Protein AF-A0A7S3N988-F1 (afdb_monomer)

Structure (mmCIF, N/CA/C/O backbone):
data_AF-A0A7S3N988-F1
#
_entry.id   AF-A0A7S3N988-F1
#
loop_
_atom_site.group_PDB
_atom_site.id
_atom_site.type_symbol
_atom_site.label_atom_id
_atom_site.label_alt_id
_atom_site.label_comp_id
_atom_site.label_asym_id
_atom_site.label_entity_id
_atom_site.label_seq_id
_atom_site.pdbx_PDB_ins_code
_atom_site.Cartn_x
_atom_site.Cartn_y
_atom_site.Cartn_z
_atom_site.occupancy
_atom_site.B_iso_or_equiv
_atom_site.auth_seq_id
_atom_site.auth_comp_id
_atom_site.auth_asym_id
_atom_site.auth_atom_id
_atom_site.pdbx_PDB_model_num
ATOM 1 N N . MET A 1 1 ? -9.625 -16.287 45.562 1.00 43.69 1 MET A N 1
ATOM 2 C CA . MET A 1 1 ? -10.275 -16.594 44.270 1.00 43.69 1 MET A CA 1
ATOM 3 C C . MET A 1 1 ? -9.247 -16.328 43.180 1.00 43.69 1 MET A C 1
ATOM 5 O O . MET A 1 1 ? -8.884 -15.179 43.005 1.00 43.69 1 MET A O 1
ATOM 9 N N . THR A 1 2 ? -8.688 -17.358 42.542 1.00 50.22 2 THR A N 1
ATOM 10 C CA . THR A 1 2 ? -7.516 -17.245 41.638 1.00 50.22 2 THR A CA 1
ATOM 11 C C . THR A 1 2 ? -7.803 -17.848 40.260 1.00 50.22 2 THR A C 1
ATOM 13 O O . THR A 1 2 ? -6.991 -18.589 39.713 1.00 50.22 2 THR A O 1
ATOM 16 N N . GLY A 1 3 ? -9.000 -17.597 39.727 1.00 54.28 3 GLY A N 1
ATOM 17 C CA . GLY A 1 3 ? -9.365 -17.987 38.365 1.00 54.28 3 GLY A CA 1
ATOM 18 C C . GLY A 1 3 ? -9.094 -16.852 37.373 1.00 54.28 3 GLY A C 1
ATOM 19 O O . GLY A 1 3 ? -9.107 -15.691 37.788 1.00 54.28 3 GLY A O 1
ATOM 20 N N . PRO A 1 4 ? -8.866 -17.160 36.084 1.00 61.31 4 PRO A N 1
ATOM 21 C CA . PRO A 1 4 ? -8.754 -16.146 35.045 1.00 61.31 4 PRO A CA 1
ATOM 22 C C . PRO A 1 4 ? -10.024 -15.297 35.003 1.00 61.31 4 PRO A C 1
ATOM 24 O O . PRO A 1 4 ? -11.138 -15.818 34.932 1.00 61.31 4 PRO A O 1
ATOM 27 N N . GLN A 1 5 ? -9.856 -13.983 35.085 1.00 69.88 5 GLN A N 1
ATOM 28 C CA . GLN A 1 5 ? -10.953 -13.035 34.982 1.00 69.88 5 GLN A CA 1
ATOM 29 C C . GLN A 1 5 ? -11.122 -12.627 33.518 1.00 69.88 5 GLN A C 1
ATOM 31 O O . GLN A 1 5 ? -10.156 -12.307 32.820 1.00 69.88 5 GLN A O 1
ATOM 36 N N . ASN A 1 6 ? -12.372 -12.625 33.067 1.00 77.94 6 ASN A N 1
ATOM 37 C CA . ASN A 1 6 ? -12.777 -12.135 31.759 1.00 77.94 6 ASN A CA 1
ATOM 38 C C . ASN A 1 6 ? -13.686 -10.929 31.976 1.00 77.94 6 ASN A C 1
ATOM 40 O O . ASN A 1 6 ? -14.640 -11.002 32.749 1.00 77.94 6 ASN A O 1
ATOM 44 N N . PHE A 1 7 ? -13.398 -9.832 31.287 1.00 75.12 7 PHE A N 1
ATOM 45 C CA . PHE A 1 7 ? -14.230 -8.638 31.296 1.00 75.12 7 PHE A CA 1
ATOM 46 C C . PHE A 1 7 ? -14.961 -8.545 29.961 1.00 75.12 7 PHE A C 1
ATOM 48 O O . PHE A 1 7 ? -14.352 -8.664 28.898 1.00 75.12 7 PHE A O 1
ATOM 55 N N . THR A 1 8 ? -16.282 -8.395 29.997 1.00 80.94 8 THR A N 1
ATOM 56 C CA . THR A 1 8 ? -17.108 -8.330 28.787 1.00 80.94 8 THR A CA 1
ATOM 57 C C . THR A 1 8 ? -18.135 -7.215 28.908 1.00 80.94 8 THR A C 1
ATOM 59 O O . THR A 1 8 ? -18.920 -7.205 29.852 1.00 80.94 8 THR A O 1
ATOM 62 N N . ILE A 1 9 ? -18.155 -6.312 27.926 1.00 77.50 9 ILE A N 1
ATOM 63 C CA . ILE A 1 9 ? -19.245 -5.358 27.698 1.00 77.50 9 ILE A CA 1
ATOM 64 C C . ILE A 1 9 ? -19.934 -5.766 26.404 1.00 77.50 9 ILE A C 1
ATOM 66 O O . ILE A 1 9 ? -19.286 -5.853 25.356 1.00 77.50 9 ILE A O 1
ATOM 70 N N . GLN A 1 10 ? -21.239 -6.017 26.473 1.00 86.00 10 GLN A N 1
ATOM 71 C CA . GLN A 1 10 ? -21.990 -6.439 25.303 1.00 86.00 10 GLN A CA 1
ATOM 72 C C . GLN A 1 10 ? -23.396 -5.862 25.228 1.00 86.00 10 GLN A C 1
ATOM 74 O O . GLN A 1 10 ? -24.049 -5.699 26.256 1.00 86.00 10 GLN A O 1
ATOM 79 N N . ASN A 1 11 ? -23.869 -5.650 23.996 1.00 83.81 11 ASN A N 1
ATOM 80 C CA . ASN A 1 11 ? -25.213 -5.150 23.687 1.00 83.81 11 ASN A CA 1
ATOM 81 C C . ASN A 1 11 ? -25.536 -3.811 24.380 1.00 83.81 11 ASN A C 1
ATOM 83 O O . ASN A 1 11 ? -26.685 -3.554 24.741 1.00 83.81 11 ASN A O 1
ATOM 87 N N . SER A 1 12 ? -24.523 -2.969 24.589 1.00 74.31 12 SER A N 1
ATOM 88 C CA . SER A 1 12 ? -24.672 -1.683 25.267 1.00 74.31 12 SER A CA 1
ATOM 89 C C . SER A 1 12 ? -24.818 -0.540 24.270 1.00 74.31 12 SER A C 1
ATOM 91 O O . SER A 1 12 ? -24.170 -0.518 23.224 1.00 74.31 12 SER A O 1
ATOM 93 N N . TYR A 1 13 ? -25.614 0.459 24.643 1.00 74.75 13 TYR A N 1
ATOM 94 C CA . TYR A 1 13 ? -25.590 1.775 24.014 1.00 74.75 13 TYR A CA 1
ATOM 95 C C . TYR A 1 13 ? -24.714 2.704 24.854 1.00 74.75 13 TYR A C 1
ATOM 97 O O . TYR A 1 13 ? -25.007 2.953 26.024 1.00 74.75 13 TYR A O 1
ATOM 105 N N . ILE A 1 14 ? -23.617 3.182 24.277 1.00 69.06 14 ILE A N 1
ATOM 106 C CA . ILE A 1 14 ? -22.603 3.981 24.963 1.00 69.06 14 ILE A CA 1
ATOM 107 C C . ILE A 1 14 ? -22.635 5.389 24.367 1.00 69.06 14 ILE A C 1
ATOM 109 O O . ILE A 1 14 ? -22.263 5.600 23.214 1.00 69.06 14 ILE A O 1
ATOM 113 N N . GLY A 1 15 ? -23.128 6.341 25.161 1.00 60.88 15 GLY A N 1
ATOM 114 C CA . GLY A 1 15 ? -23.111 7.767 24.835 1.00 60.88 15 GLY A CA 1
ATOM 115 C C . GLY A 1 15 ? -21.797 8.445 25.238 1.00 60.88 15 GLY A C 1
ATOM 116 O O . GLY A 1 15 ? -20.982 7.874 25.956 1.00 60.88 15 GLY A O 1
ATOM 117 N N . SER A 1 16 ? -21.619 9.698 24.826 1.00 52.97 16 SER A N 1
ATOM 118 C CA . SER A 1 16 ? -20.405 10.514 25.011 1.00 52.97 16 SER A CA 1
ATOM 119 C C . SER A 1 16 ? -20.068 10.955 26.454 1.00 52.97 16 SER A C 1
ATOM 121 O O . SER A 1 16 ? -19.141 11.736 26.644 1.00 52.97 16 SER A O 1
ATOM 123 N N . TYR A 1 17 ? -20.755 10.430 27.476 1.00 51.03 17 TYR A N 1
ATOM 124 C CA . TYR A 1 17 ? -20.374 10.563 28.890 1.00 51.03 17 TYR A CA 1
ATOM 125 C C . TYR A 1 17 ? -19.891 9.195 29.391 1.00 51.03 17 TYR A C 1
ATOM 127 O O . TYR A 1 17 ? -20.691 8.269 29.524 1.00 51.03 17 TYR A O 1
ATOM 135 N N . GLY A 1 18 ? -18.581 9.045 29.597 1.00 39.06 18 GLY A N 1
ATOM 136 C CA . GLY A 1 18 ? -17.944 7.764 29.905 1.00 39.06 18 GLY A CA 1
ATOM 137 C C . GLY A 1 18 ? -18.475 7.083 31.173 1.00 39.06 18 GLY A C 1
ATOM 138 O O . GLY A 1 18 ? -18.894 7.721 32.138 1.00 39.06 18 GLY A O 1
ATOM 139 N N . PHE A 1 19 ? -18.432 5.751 31.182 1.00 34.38 19 PHE A N 1
ATOM 140 C CA . PHE A 1 19 ? -18.627 4.952 32.392 1.00 34.38 19 PHE A CA 1
ATOM 141 C C . PHE A 1 19 ? -17.291 4.856 33.155 1.00 34.38 19 PHE A C 1
ATOM 143 O O . PHE A 1 19 ? -16.258 4.594 32.554 1.00 34.38 19 PHE A O 1
ATOM 150 N N . MET A 1 20 ? -17.275 5.007 34.479 1.00 33.81 20 MET A N 1
ATOM 151 C CA . MET A 1 20 ? -16.187 4.484 35.321 1.00 33.81 20 MET A CA 1
ATOM 152 C C . MET A 1 20 ? -16.739 3.301 36.113 1.00 33.81 20 MET A C 1
ATOM 154 O O . MET A 1 20 ? -17.772 3.431 36.765 1.00 33.81 20 MET A O 1
ATOM 158 N N . PHE A 1 21 ? -16.066 2.150 36.061 1.00 40.03 21 PHE A N 1
ATOM 159 C CA . PHE A 1 21 ? -16.385 1.014 36.925 1.00 40.03 21 PHE A CA 1
ATOM 160 C C . PHE A 1 21 ? -15.390 0.974 38.088 1.00 40.03 21 PHE A C 1
ATOM 162 O O . PHE A 1 21 ? -14.296 0.435 37.949 1.00 40.03 21 PHE A O 1
ATOM 169 N N . ASP A 1 22 ? -15.793 1.514 39.238 1.00 29.95 22 ASP A N 1
ATOM 170 C CA . ASP A 1 22 ? -15.331 1.024 40.539 1.00 29.95 22 ASP A CA 1
ATOM 171 C C . ASP A 1 22 ? -16.457 0.148 41.104 1.00 29.95 22 ASP A C 1
ATOM 173 O O . ASP A 1 22 ? -17.625 0.540 41.092 1.00 29.95 22 ASP A O 1
ATOM 177 N N . ALA A 1 23 ? -16.139 -1.062 41.564 1.00 29.77 23 ALA A N 1
ATOM 178 C CA . ALA A 1 23 ? -17.098 -2.118 41.900 1.00 29.77 23 ALA A CA 1
ATOM 179 C C . ALA A 1 23 ? -18.010 -1.802 43.108 1.00 29.77 23 ALA A C 1
ATOM 181 O O . ALA A 1 23 ? -18.659 -2.704 43.641 1.00 29.77 23 ALA A O 1
ATOM 182 N N . LYS A 1 24 ? -18.067 -0.547 43.575 1.00 28.12 24 LYS A N 1
ATOM 183 C CA . LYS A 1 24 ? -18.843 -0.152 44.755 1.00 28.12 24 LYS A CA 1
ATOM 184 C C . LYS A 1 24 ? -19.728 1.084 44.623 1.00 28.12 24 LYS A C 1
ATOM 186 O O . LYS A 1 24 ? -20.612 1.202 45.466 1.00 28.12 24 LYS A O 1
ATOM 191 N N . GLN A 1 25 ? -19.595 1.963 43.626 1.00 28.31 25 GLN A N 1
ATOM 192 C CA . GLN A 1 25 ? -20.494 3.125 43.511 1.00 28.31 25 GLN A CA 1
ATOM 193 C C . GLN A 1 25 ? -20.717 3.575 42.062 1.00 28.31 25 GLN A C 1
ATOM 195 O O . GLN A 1 25 ? -19.778 3.780 41.302 1.00 28.31 25 GLN A O 1
ATOM 200 N N . LEU A 1 26 ? -21.994 3.759 41.708 1.00 30.20 26 LEU A N 1
ATOM 201 C CA . LEU A 1 26 ? -22.448 4.400 40.475 1.00 30.20 26 LEU A CA 1
ATOM 202 C C . LEU A 1 26 ? -22.312 5.921 40.628 1.00 30.20 26 LEU A C 1
ATOM 204 O O . LEU A 1 26 ? -23.201 6.567 41.182 1.00 30.20 26 LEU A O 1
ATOM 208 N N . THR A 1 27 ? -21.225 6.503 40.129 1.00 26.69 27 THR A N 1
ATOM 209 C CA . THR A 1 27 ? -21.106 7.956 39.955 1.00 26.69 27 THR A CA 1
ATOM 210 C C . THR A 1 27 ? -20.713 8.313 38.526 1.00 26.69 27 THR A C 1
ATOM 212 O O . THR A 1 27 ? -19.941 7.631 37.856 1.00 26.69 27 THR A O 1
ATOM 215 N N . ARG A 1 28 ? -21.332 9.399 38.058 1.00 32.78 28 ARG A N 1
ATOM 216 C CA . ARG A 1 28 ? -21.133 10.069 36.770 1.00 32.78 28 ARG A CA 1
ATOM 217 C C . ARG A 1 28 ? -19.647 10.414 36.599 1.00 32.78 28 ARG A C 1
ATOM 219 O O . ARG A 1 28 ? -19.076 11.021 37.501 1.00 32.78 28 ARG A O 1
ATOM 226 N N . ALA A 1 29 ? -19.041 10.045 35.473 1.00 32.56 29 ALA A N 1
ATOM 227 C CA . ALA A 1 29 ? -17.647 10.357 35.181 1.00 32.56 29 ALA A CA 1
ATOM 228 C C . ALA A 1 29 ? -17.535 11.221 33.920 1.00 32.56 29 ALA A C 1
ATOM 230 O O . ALA A 1 29 ? -17.961 10.813 32.844 1.00 32.56 29 ALA A O 1
ATOM 231 N N . ASP A 1 30 ? -16.881 12.375 34.038 1.00 34.72 30 ASP A N 1
ATOM 232 C CA . ASP A 1 30 ? -16.428 13.202 32.907 1.00 34.72 30 ASP A CA 1
ATOM 233 C C . ASP A 1 30 ? -15.142 12.635 32.260 1.00 34.72 30 ASP A C 1
ATOM 235 O O . ASP A 1 30 ? -14.344 13.359 31.664 1.00 34.72 30 ASP A O 1
ATOM 239 N N . SER A 1 31 ? -14.911 11.325 32.402 1.00 38.41 31 SER A N 1
ATOM 240 C CA . SER A 1 31 ? -13.627 10.678 32.139 1.00 38.41 31 SER A CA 1
ATOM 241 C C . SER A 1 31 ? -13.770 9.490 31.186 1.00 38.41 31 SER A C 1
ATOM 243 O O . SER A 1 31 ? -14.803 8.817 31.185 1.00 38.41 31 SER A O 1
ATOM 245 N N . PRO A 1 32 ? -12.726 9.191 30.389 1.00 44.31 32 PRO A N 1
ATOM 246 C CA . PRO A 1 32 ? -12.663 7.976 29.585 1.00 44.31 32 PRO A CA 1
ATOM 247 C C . PRO A 1 32 ? -12.938 6.716 30.416 1.00 44.31 32 PRO A C 1
ATOM 249 O O . PRO A 1 32 ? -12.645 6.679 31.612 1.00 44.31 32 PRO A O 1
ATOM 252 N N . LEU A 1 33 ? -13.452 5.675 29.752 1.00 46.44 33 LEU A N 1
ATOM 253 C CA . LEU A 1 33 ? -13.753 4.356 30.320 1.00 46.44 33 LEU A CA 1
ATOM 254 C C . LEU A 1 33 ? -12.459 3.659 30.786 1.00 46.44 33 LEU A C 1
ATOM 256 O O . LEU A 1 33 ? -11.912 2.795 30.108 1.00 46.44 33 LEU A O 1
ATOM 260 N N . ASN A 1 34 ? -11.930 4.075 31.939 1.00 47.19 34 ASN A N 1
ATOM 261 C CA . ASN A 1 34 ? -10.646 3.617 32.449 1.00 47.19 34 ASN A CA 1
ATOM 262 C C . ASN A 1 34 ? -10.781 2.182 32.971 1.00 47.19 34 ASN A C 1
ATOM 264 O O . ASN A 1 34 ? -11.190 1.940 34.106 1.00 47.19 34 ASN A O 1
ATOM 268 N N . CYS A 1 35 ? -10.468 1.214 32.115 1.00 51.09 35 CYS A N 1
ATOM 269 C CA . CYS A 1 35 ? -10.441 -0.196 32.471 1.00 51.09 35 CYS A CA 1
ATOM 270 C C . CYS A 1 35 ? -9.158 -0.484 33.266 1.00 51.09 35 CYS A C 1
ATOM 272 O O . CYS A 1 35 ? -8.208 -1.033 32.720 1.00 51.09 35 CYS A O 1
ATOM 274 N N . GLN A 1 36 ? -9.101 -0.100 34.544 1.00 52.31 36 GLN A N 1
ATOM 275 C CA . GLN A 1 36 ? -8.023 -0.513 35.450 1.00 52.31 36 GLN A CA 1
ATOM 276 C C . GLN A 1 36 ? -8.479 -1.719 36.273 1.00 52.31 36 GLN A C 1
ATOM 278 O O . GLN A 1 36 ? -9.038 -1.542 37.354 1.00 52.31 36 GLN A O 1
ATOM 283 N N . PRO A 1 37 ? -8.280 -2.962 35.800 1.00 51.31 37 PRO A N 1
ATOM 284 C CA . PRO A 1 37 ? -8.487 -4.118 36.656 1.00 51.31 37 PRO A CA 1
ATOM 285 C C . PRO A 1 37 ? -7.490 -4.052 37.817 1.00 51.31 37 PRO A C 1
ATOM 287 O O . PRO A 1 37 ? -6.279 -4.157 37.618 1.00 51.31 37 PRO A O 1
ATOM 290 N N . THR A 1 38 ? -8.011 -3.903 39.033 1.00 53.19 38 THR A N 1
ATOM 291 C CA . THR A 1 38 ? -7.236 -3.887 40.281 1.00 53.19 38 THR A CA 1
ATOM 292 C C . THR A 1 38 ? -6.610 -5.247 40.611 1.00 53.19 38 THR A C 1
ATOM 294 O O . THR A 1 38 ? -5.678 -5.302 41.407 1.00 53.19 38 THR A O 1
ATOM 297 N N . ASP A 1 39 ? -7.046 -6.328 39.949 1.00 52.66 39 ASP A N 1
ATOM 298 C CA . ASP A 1 39 ? -6.551 -7.690 40.163 1.00 52.66 39 ASP A CA 1
ATOM 299 C C . ASP A 1 39 ? -5.727 -8.236 38.985 1.00 52.66 39 ASP A C 1
ATOM 301 O O . ASP A 1 39 ? -6.062 -8.079 37.802 1.00 52.66 39 ASP A O 1
ATOM 305 N N . GLY A 1 40 ? -4.649 -8.953 39.317 1.00 55.88 40 GLY A N 1
ATOM 306 C CA . GLY A 1 40 ? -3.697 -9.578 38.385 1.00 55.88 40 GLY A CA 1
ATOM 307 C C . GLY A 1 40 ? -4.247 -10.736 37.537 1.00 55.88 40 GLY A C 1
ATOM 308 O O . GLY A 1 40 ? -3.489 -11.349 36.795 1.00 55.88 40 GLY A O 1
ATOM 309 N N . ALA A 1 41 ? -5.544 -11.045 37.629 1.00 62.88 41 ALA A N 1
ATOM 310 C CA . ALA A 1 41 ? -6.161 -12.216 37.004 1.00 62.88 41 ALA A CA 1
ATOM 311 C C . ALA A 1 41 ? -6.838 -11.949 35.644 1.00 62.88 41 ALA A C 1
ATOM 313 O O . ALA A 1 41 ? -7.242 -12.904 34.982 1.00 62.88 41 ALA A O 1
ATOM 314 N N . LEU A 1 42 ? -6.994 -10.688 35.219 1.00 67.62 42 LEU A N 1
ATOM 315 C CA . LEU A 1 42 ? -7.674 -10.362 33.957 1.00 67.62 42 LEU A CA 1
ATOM 316 C C . LEU A 1 42 ? -6.858 -10.825 32.739 1.00 67.62 42 LEU A C 1
ATOM 318 O O . LEU A 1 42 ? -5.760 -10.315 32.514 1.00 67.62 42 LEU A O 1
ATOM 322 N N . GLN A 1 43 ? -7.414 -11.759 31.961 1.00 77.25 43 GLN A N 1
ATOM 323 C CA . GLN A 1 43 ? -6.799 -12.323 30.750 1.00 77.25 43 GLN A CA 1
ATOM 324 C C . GLN A 1 43 ? -7.447 -11.814 29.462 1.00 77.25 43 GLN A C 1
ATOM 326 O O . GLN A 1 43 ? -6.766 -11.652 28.451 1.00 77.25 43 GLN A O 1
ATOM 331 N N . THR A 1 44 ? -8.754 -11.550 29.495 1.00 81.12 44 THR A N 1
ATOM 332 C CA . THR A 1 44 ? -9.522 -11.215 28.294 1.00 81.12 44 THR A CA 1
ATOM 333 C C . THR A 1 44 ? -10.416 -10.010 28.515 1.00 81.12 44 THR A C 1
ATOM 335 O O . THR A 1 44 ? -11.115 -9.920 29.526 1.00 81.12 44 THR A O 1
ATOM 338 N N . ILE A 1 45 ? -10.452 -9.132 27.515 1.00 81.31 45 ILE A N 1
ATOM 339 C CA . ILE A 1 45 ? -11.416 -8.041 27.399 1.00 81.31 45 ILE A CA 1
ATOM 340 C C . ILE A 1 45 ? -12.187 -8.203 26.107 1.00 81.31 45 ILE A C 1
ATOM 342 O O . ILE A 1 45 ? -11.591 -8.317 25.042 1.00 81.31 45 ILE A O 1
ATOM 346 N N . THR A 1 46 ? -13.510 -8.205 26.203 1.00 84.69 46 THR A N 1
ATOM 347 C CA . THR A 1 46 ? -14.400 -8.314 25.048 1.00 84.69 46 THR A CA 1
ATOM 348 C C . THR A 1 46 ? -15.398 -7.168 25.035 1.00 84.69 46 THR A C 1
ATOM 350 O O . THR A 1 46 ? -16.139 -6.964 25.991 1.00 84.69 46 THR A O 1
ATOM 353 N N . LEU A 1 47 ? -15.435 -6.438 23.928 1.00 83.25 47 LEU A N 1
ATOM 354 C CA . LEU A 1 47 ? -16.399 -5.386 23.636 1.00 83.25 47 LEU A CA 1
ATOM 355 C C . LEU A 1 47 ? -17.178 -5.832 22.404 1.00 83.25 47 LEU A C 1
ATOM 357 O O . LEU A 1 47 ? -16.626 -5.855 21.302 1.00 83.25 47 LEU A O 1
ATOM 361 N N . LYS A 1 48 ? -18.426 -6.257 22.599 1.00 87.62 48 LYS A N 1
ATOM 362 C CA . LYS A 1 48 ? -19.198 -6.937 21.559 1.00 87.62 48 LYS A CA 1
ATOM 363 C C . LYS A 1 48 ? -20.584 -6.338 21.338 1.00 87.62 48 LYS A C 1
ATOM 365 O O . LYS A 1 48 ? -21.317 -6.145 22.297 1.00 87.62 48 LYS A O 1
ATOM 370 N N . ASN A 1 49 ? -21.009 -6.157 20.089 1.00 88.50 49 ASN A N 1
ATOM 371 C CA . ASN A 1 49 ? -22.374 -5.716 19.755 1.00 88.50 49 ASN A CA 1
ATOM 372 C C . ASN A 1 49 ? -22.777 -4.374 20.402 1.00 88.50 49 ASN A C 1
ATOM 374 O O . ASN A 1 49 ? -23.949 -4.172 20.720 1.00 88.50 49 ASN A O 1
ATOM 378 N N . ASN A 1 50 ? -21.831 -3.476 20.671 1.00 80.31 50 ASN A N 1
ATOM 379 C CA . ASN A 1 50 ? -22.153 -2.184 21.269 1.00 80.31 50 ASN A CA 1
ATOM 380 C C . ASN A 1 50 ? -22.420 -1.134 20.186 1.00 80.31 50 ASN A C 1
ATOM 382 O O . ASN A 1 50 ? -21.868 -1.195 19.083 1.00 80.31 50 ASN A O 1
ATOM 386 N N . VAL A 1 51 ? -23.245 -0.146 20.523 1.00 80.31 51 VAL A N 1
ATOM 387 C CA . VAL A 1 51 ? -23.455 1.058 19.716 1.00 80.31 51 VAL A CA 1
ATOM 388 C C . VAL A 1 51 ? -22.845 2.235 20.458 1.00 80.31 51 VAL A C 1
ATOM 390 O O . VAL A 1 51 ? -23.282 2.570 21.556 1.00 80.31 51 VAL A O 1
ATOM 393 N N . TYR A 1 52 ? -21.846 2.864 19.854 1.00 75.12 52 TYR A N 1
ATOM 394 C CA . TYR A 1 52 ? -21.205 4.063 20.374 1.00 75.12 52 TYR A CA 1
ATOM 395 C C . TYR A 1 52 ? -21.773 5.264 19.629 1.00 75.12 52 TYR A C 1
ATOM 397 O O . TYR A 1 52 ? -21.534 5.406 18.430 1.00 75.12 52 TYR A O 1
ATOM 405 N N . ASN A 1 53 ? -22.535 6.107 20.324 1.00 72.75 53 ASN A N 1
ATOM 406 C CA . ASN A 1 53 ? -23.053 7.350 19.764 1.00 72.75 53 ASN A CA 1
ATOM 407 C C . ASN A 1 53 ? -22.398 8.545 20.462 1.00 72.75 53 ASN A C 1
ATOM 409 O O . ASN A 1 53 ? -22.686 8.844 21.623 1.00 72.75 53 ASN A O 1
ATOM 413 N N . MET A 1 54 ? -21.511 9.223 19.740 1.00 66.12 54 MET A N 1
ATOM 414 C CA . MET A 1 54 ? -20.802 10.400 20.231 1.00 66.12 54 MET A CA 1
ATOM 415 C C . MET A 1 54 ? -21.515 11.650 19.713 1.00 66.12 54 MET A C 1
ATOM 417 O O . MET A 1 54 ? -21.175 12.198 18.664 1.00 66.12 54 MET A O 1
ATOM 421 N N . SER A 1 55 ? -22.554 12.069 20.434 1.00 55.62 55 SER A N 1
ATOM 422 C CA . SER A 1 55 ? -23.400 13.211 20.080 1.00 55.62 55 SER A CA 1
ATOM 423 C C . SER A 1 55 ? -23.554 14.144 21.281 1.00 55.62 55 SER A C 1
ATOM 425 O O . SER A 1 55 ? -24.482 13.970 22.070 1.00 55.62 55 SER A O 1
ATOM 427 N N . LEU A 1 56 ? -22.662 15.120 21.462 1.00 53.22 56 LEU A N 1
ATOM 428 C CA . LEU A 1 56 ? -22.860 16.159 22.478 1.00 53.22 56 LEU A CA 1
ATOM 429 C C . LEU A 1 56 ? -22.280 17.507 22.069 1.00 53.22 56 LEU A C 1
ATOM 431 O O . LEU A 1 56 ? -21.079 17.600 21.832 1.00 53.22 56 LEU A O 1
ATOM 435 N N . ASP A 1 57 ? -23.137 18.530 22.156 1.00 46.66 57 ASP A N 1
ATOM 436 C CA . ASP A 1 57 ? -22.842 19.967 22.121 1.00 46.66 57 ASP A CA 1
ATOM 437 C C . ASP A 1 57 ? -21.924 20.384 23.282 1.00 46.66 57 ASP A C 1
ATOM 439 O O . ASP A 1 57 ? -22.331 21.078 24.216 1.00 46.66 57 ASP A O 1
ATOM 443 N N . TYR A 1 58 ? -20.672 19.934 23.271 1.00 44.81 58 TYR A N 1
ATOM 444 C CA . TYR A 1 58 ? -19.672 20.401 24.218 1.00 44.81 58 TYR A CA 1
ATOM 445 C C . TYR A 1 58 ? -18.743 21.394 23.526 1.00 44.81 58 TYR A C 1
ATOM 447 O O . TYR A 1 58 ? -17.908 21.031 22.702 1.00 44.81 58 TYR A O 1
ATOM 455 N N . THR A 1 59 ? -18.876 22.671 23.881 1.00 48.00 59 THR A N 1
ATOM 456 C CA . THR A 1 59 ? -18.029 23.780 23.408 1.00 48.00 59 THR A CA 1
ATOM 457 C C . THR A 1 59 ? -16.683 23.858 24.146 1.00 48.00 59 THR A C 1
ATOM 459 O O . THR A 1 59 ? -16.053 24.914 24.173 1.00 48.00 59 THR A O 1
ATOM 462 N N . GLY A 1 60 ? -16.273 22.778 24.818 1.00 50.72 60 GLY A N 1
ATOM 463 C CA . GLY A 1 60 ? -15.057 22.708 25.627 1.00 50.72 60 GLY A CA 1
ATOM 464 C C . GLY A 1 60 ? -13.893 21.997 24.935 1.00 50.72 60 GLY A C 1
ATOM 465 O O . GLY A 1 60 ? -13.907 21.744 23.733 1.00 50.72 60 GLY A O 1
ATOM 466 N N . THR A 1 61 ? -12.854 21.701 25.718 1.00 47.94 61 THR A N 1
ATOM 467 C CA . THR A 1 61 ? -11.631 21.019 25.272 1.00 47.94 61 THR A CA 1
ATOM 468 C C . THR A 1 61 ? -11.915 19.678 24.581 1.00 47.94 61 THR A C 1
ATOM 470 O O . THR A 1 61 ? -12.867 18.997 24.950 1.00 47.94 61 THR A O 1
ATOM 473 N N . PRO A 1 62 ? -11.066 19.261 23.628 1.00 49.09 62 PRO A N 1
ATOM 474 C CA . PRO A 1 62 ? -11.139 17.955 22.974 1.00 49.09 62 PRO A CA 1
ATOM 475 C C . PRO A 1 62 ? -11.328 16.786 23.948 1.00 49.09 62 PRO A C 1
ATOM 477 O O . PRO A 1 62 ? -10.565 16.654 24.905 1.00 49.09 62 PRO A O 1
ATOM 480 N N . HIS A 1 63 ? -12.284 15.897 23.671 1.00 51.50 63 HIS A N 1
ATOM 481 C CA . HIS A 1 63 ? -12.482 14.663 24.437 1.00 51.50 63 HIS A CA 1
ATOM 482 C C . HIS A 1 63 ? -12.155 13.422 23.589 1.00 51.50 63 HIS A C 1
ATOM 484 O O . HIS A 1 63 ? -12.322 13.405 22.367 1.00 51.50 63 HIS A O 1
ATOM 490 N N . HIS A 1 64 ? -11.680 12.364 24.250 1.00 50.38 64 HIS A N 1
ATOM 491 C CA . HIS A 1 64 ? -11.510 11.031 23.667 1.00 50.38 64 HIS A CA 1
ATOM 492 C C . HIS A 1 64 ? -12.791 10.212 23.914 1.00 50.38 64 HIS A C 1
ATOM 494 O O . HIS A 1 64 ? -13.253 10.147 25.051 1.00 50.38 64 HIS A O 1
ATOM 500 N N . GLY A 1 65 ? -13.361 9.594 22.873 1.00 46.16 65 GLY A N 1
ATOM 501 C CA . GLY A 1 65 ? -14.665 8.912 22.935 1.00 46.16 65 GLY A CA 1
ATOM 502 C C . GLY A 1 65 ? -14.635 7.565 23.665 1.00 46.16 65 GLY A C 1
ATOM 503 O O . GLY A 1 65 ? -15.562 7.232 24.400 1.00 46.16 65 GLY A O 1
ATOM 504 N N . PHE A 1 66 ? -13.546 6.804 23.526 1.00 51.72 66 PHE A N 1
ATOM 505 C CA . PHE A 1 66 ? -13.311 5.570 24.276 1.00 51.72 66 PHE A CA 1
ATOM 506 C C . PHE A 1 66 ? -11.801 5.318 24.407 1.00 51.72 66 PHE A C 1
ATOM 508 O O . PHE A 1 66 ? -11.099 5.135 23.410 1.00 51.72 66 PHE A O 1
ATOM 515 N N . ILE A 1 67 ? -11.288 5.316 25.643 1.00 50.19 67 ILE A N 1
ATOM 516 C CA . ILE A 1 67 ? -9.891 4.973 25.936 1.00 50.19 67 ILE A CA 1
ATOM 517 C C . ILE A 1 67 ? -9.872 3.693 26.758 1.00 50.19 67 ILE A C 1
ATOM 519 O O . ILE A 1 67 ? -10.217 3.708 27.934 1.00 50.19 67 ILE A O 1
ATOM 523 N N . CYS A 1 68 ? -9.382 2.615 26.161 1.00 51.88 68 CYS A N 1
ATOM 524 C CA . CYS A 1 68 ? -8.860 1.482 26.907 1.00 51.88 68 CYS A CA 1
ATOM 525 C C . CYS A 1 68 ? -7.334 1.645 26.951 1.00 51.88 68 CYS A C 1
ATOM 527 O O . CYS A 1 68 ? -6.608 1.083 26.133 1.00 51.88 68 CYS A O 1
ATOM 529 N N . SER A 1 69 ? -6.848 2.465 27.883 1.00 49.00 69 SER A N 1
ATOM 530 C CA . SER A 1 69 ? -5.416 2.581 28.170 1.00 49.00 69 SER A CA 1
ATOM 531 C C . SER A 1 69 ? -5.101 1.649 29.327 1.00 49.00 69 SER A C 1
ATOM 533 O O . SER A 1 69 ? -5.473 1.915 30.470 1.00 49.00 69 SER A O 1
ATOM 535 N N . PHE A 1 70 ? -4.449 0.530 29.028 1.00 51.31 70 PHE A N 1
ATOM 536 C CA . PHE A 1 70 ? -3.852 -0.300 30.060 1.00 51.31 70 PHE A CA 1
ATOM 537 C C . PHE A 1 70 ? -2.448 0.244 30.232 1.00 51.31 70 PHE A C 1
ATOM 539 O O . PHE A 1 70 ? -1.565 -0.048 29.430 1.00 51.31 70 PHE A O 1
ATOM 546 N N . LEU A 1 71 ? -2.284 1.113 31.233 1.00 44.34 71 LEU A N 1
ATOM 547 C CA . LEU A 1 71 ? -1.015 1.771 31.531 1.00 44.34 71 LEU A CA 1
ATOM 548 C C . LEU A 1 71 ? 0.146 0.775 31.422 1.00 44.34 71 LEU A C 1
ATOM 550 O O . LEU A 1 71 ? 0.080 -0.331 31.966 1.00 44.34 71 LEU A O 1
ATOM 554 N N . GLU A 1 72 ? 1.225 1.211 30.768 1.00 44.66 72 GLU A N 1
ATOM 555 C CA . GLU A 1 72 ? 2.472 0.469 30.520 1.00 44.66 72 GLU A CA 1
ATOM 556 C C . GLU A 1 72 ? 3.148 -0.088 31.790 1.00 44.66 72 GLU A C 1
ATOM 558 O O . GLU A 1 72 ? 4.216 -0.682 31.719 1.00 44.66 72 GLU A O 1
ATOM 563 N N . TRP A 1 73 ? 2.582 0.125 32.975 1.00 44.56 73 TRP A N 1
ATOM 564 C CA . TRP A 1 73 ? 3.200 -0.184 34.261 1.00 44.56 73 TRP A CA 1
ATOM 565 C C . TRP A 1 73 ? 2.881 -1.590 34.779 1.00 44.56 73 TRP A C 1
ATOM 567 O O . TRP A 1 73 ? 3.486 -2.020 35.757 1.00 44.56 73 TRP A O 1
ATOM 577 N N . TYR A 1 74 ? 1.991 -2.336 34.114 1.00 51.41 74 TYR A N 1
ATOM 578 C CA . TYR A 1 74 ? 1.702 -3.731 34.459 1.00 51.41 74 TYR A CA 1
ATOM 579 C C . TYR A 1 74 ? 2.044 -4.674 33.298 1.00 51.41 74 TYR A C 1
ATOM 581 O O . TYR A 1 74 ? 1.171 -4.947 32.469 1.00 51.41 74 TYR A O 1
ATOM 589 N N . PRO A 1 75 ? 3.281 -5.207 33.229 1.00 52.50 75 PRO A N 1
ATOM 590 C CA . PRO A 1 75 ? 3.657 -6.215 32.245 1.00 52.50 75 PRO A CA 1
ATOM 591 C C . PRO A 1 75 ? 2.869 -7.504 32.498 1.00 52.50 75 PRO A C 1
ATOM 593 O O . PRO A 1 75 ? 3.266 -8.363 33.284 1.00 52.50 75 PRO A O 1
ATOM 596 N N . ARG A 1 76 ? 1.705 -7.634 31.856 1.00 62.97 76 ARG A N 1
ATOM 597 C CA . ARG A 1 76 ? 0.918 -8.870 31.858 1.00 62.97 76 ARG A CA 1
ATOM 598 C C . ARG A 1 76 ? 1.264 -9.667 30.614 1.00 62.97 76 ARG A C 1
ATOM 600 O O . ARG A 1 76 ? 1.013 -9.235 29.494 1.00 62.97 76 ARG A O 1
ATOM 607 N N . HIS A 1 77 ? 1.831 -10.849 30.807 1.00 62.44 77 HIS A N 1
ATOM 608 C CA . HIS A 1 77 ? 2.039 -11.786 29.714 1.00 62.44 77 HIS A CA 1
ATOM 609 C C . HIS A 1 77 ? 0.688 -12.408 29.316 1.00 62.44 77 HIS A C 1
ATOM 611 O O . HIS A 1 77 ? -0.026 -12.925 30.171 1.00 62.44 77 HIS A O 1
ATOM 617 N N . SER A 1 78 ? 0.358 -12.371 28.019 1.00 71.94 78 SER A N 1
ATOM 618 C CA . SER A 1 78 ? -0.756 -13.117 27.396 1.00 71.94 78 SER A CA 1
ATOM 619 C C . SER A 1 78 ? -2.176 -12.581 27.638 1.00 71.94 78 SER A C 1
ATOM 621 O O . SER A 1 78 ? -3.088 -13.350 27.933 1.00 71.94 78 SER A O 1
ATOM 623 N N . MET A 1 79 ? -2.387 -11.275 27.464 1.00 80.31 79 MET A N 1
ATOM 624 C CA . MET A 1 79 ? -3.733 -10.688 27.424 1.00 80.31 79 MET A CA 1
ATOM 625 C C . MET A 1 79 ? -4.322 -10.714 26.001 1.00 80.31 79 MET A C 1
ATOM 627 O O . MET A 1 79 ? -3.584 -10.661 25.012 1.00 80.31 79 MET A O 1
ATOM 631 N N . ALA A 1 80 ? -5.649 -10.760 25.890 1.00 86.75 80 ALA A N 1
ATOM 632 C CA . ALA A 1 80 ? -6.369 -10.586 24.632 1.00 86.75 80 ALA A CA 1
ATOM 633 C C . ALA A 1 80 ? -7.429 -9.480 24.735 1.00 86.75 80 ALA A C 1
ATOM 635 O O . ALA A 1 80 ? -8.143 -9.378 25.737 1.00 86.75 80 ALA A O 1
ATOM 636 N N . VAL A 1 81 ? -7.540 -8.665 23.685 1.00 86.00 81 VAL A N 1
ATOM 637 C CA . VAL A 1 81 ? -8.571 -7.631 23.541 1.00 86.00 81 VAL A CA 1
ATOM 638 C C . VAL A 1 81 ? -9.356 -7.876 22.262 1.00 86.00 81 VAL A C 1
ATOM 640 O O . VAL A 1 81 ? -8.788 -7.924 21.172 1.00 86.00 81 VAL A O 1
ATOM 643 N N . TYR A 1 82 ? -10.669 -8.002 22.408 1.00 89.19 82 TYR A N 1
ATOM 644 C CA . TYR A 1 82 ? -11.612 -8.281 21.336 1.00 89.19 82 TYR A CA 1
ATOM 645 C C . TYR A 1 82 ? -12.584 -7.110 21.173 1.00 89.19 82 TYR A C 1
ATOM 647 O O . TYR A 1 82 ? -13.304 -6.767 22.112 1.00 89.19 82 TYR A O 1
ATOM 655 N N . PHE A 1 83 ? -12.626 -6.519 19.980 1.00 86.94 83 PHE A N 1
ATOM 656 C CA . PHE A 1 83 ? -13.573 -5.476 19.587 1.00 86.94 83 PHE A CA 1
ATOM 657 C C . PHE A 1 83 ? -14.422 -5.994 18.421 1.00 86.94 83 PHE A C 1
ATOM 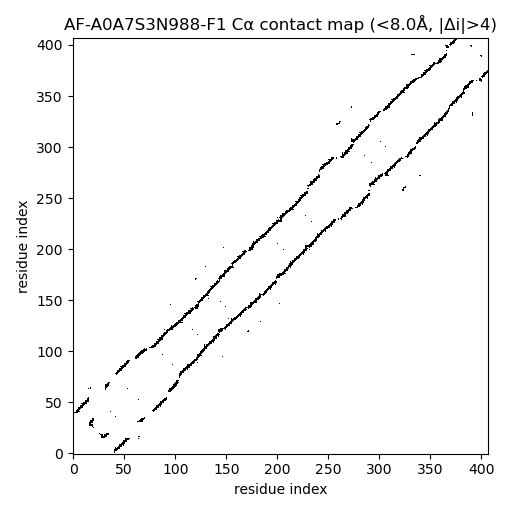659 O O . PHE A 1 83 ? -13.978 -5.990 17.274 1.00 86.94 83 PHE A O 1
ATOM 666 N N . LEU A 1 84 ? -15.605 -6.524 18.737 1.00 91.44 84 LEU A N 1
ATOM 667 C CA . LEU A 1 84 ? -16.383 -7.391 17.851 1.00 91.44 84 LEU A CA 1
ATOM 668 C C . LEU A 1 84 ? -17.767 -6.806 17.531 1.00 91.44 84 LEU A C 1
ATOM 670 O O . LEU A 1 84 ? -18.560 -6.559 18.439 1.00 91.44 84 LEU A O 1
ATOM 674 N N . ASN A 1 85 ? -18.111 -6.676 16.252 1.00 92.31 85 ASN A N 1
ATOM 675 C CA . ASN A 1 85 ? -19.452 -6.307 15.786 1.00 92.31 85 ASN A CA 1
ATOM 676 C C . ASN A 1 85 ? -20.013 -5.027 16.438 1.00 92.31 85 ASN A C 1
ATOM 678 O O . ASN A 1 85 ? -21.186 -4.952 16.807 1.00 92.31 85 ASN A O 1
ATOM 682 N N . ASN A 1 86 ? -19.170 -4.020 16.658 1.00 83.19 86 ASN A N 1
ATOM 683 C CA . ASN A 1 86 ? -19.605 -2.740 17.204 1.00 83.19 86 ASN A CA 1
ATOM 684 C C . ASN A 1 86 ? -19.982 -1.773 16.079 1.00 83.19 86 ASN A C 1
ATOM 686 O O . ASN A 1 86 ? -19.409 -1.794 14.989 1.00 83.19 86 ASN A O 1
ATOM 690 N N . THR A 1 87 ? -20.931 -0.884 16.358 1.00 84.56 87 THR A N 1
ATOM 691 C CA . THR A 1 87 ? -21.261 0.241 15.477 1.00 84.56 87 THR A CA 1
ATOM 692 C C . THR A 1 87 ? -20.864 1.535 16.161 1.00 84.56 87 THR A C 1
ATOM 694 O O . THR A 1 87 ? -21.285 1.808 17.282 1.00 84.56 87 THR A O 1
ATOM 697 N N . LEU A 1 88 ? -20.048 2.330 15.488 1.00 79.31 88 LEU A N 1
ATOM 698 C CA . LEU A 1 88 ? -19.521 3.586 15.985 1.00 79.31 88 LEU A CA 1
ATOM 699 C C . LEU A 1 88 ? -20.054 4.693 15.094 1.00 79.31 88 LEU A C 1
ATOM 701 O O . LEU A 1 88 ? -19.798 4.695 13.892 1.00 79.31 88 LEU A O 1
ATOM 705 N N . ILE A 1 89 ? -20.820 5.599 15.688 1.00 74.25 89 ILE A N 1
ATOM 706 C CA . ILE A 1 89 ? -21.489 6.692 14.994 1.00 74.25 89 ILE A CA 1
ATOM 707 C C . ILE A 1 89 ? -20.935 7.995 15.558 1.00 74.25 89 ILE A C 1
ATOM 709 O O . ILE A 1 89 ? -21.142 8.310 16.735 1.00 74.25 89 ILE A O 1
ATOM 713 N N . ASN A 1 90 ? -20.220 8.746 14.722 1.00 68.06 90 ASN A N 1
ATOM 714 C CA . ASN A 1 90 ? -19.825 10.104 15.053 1.00 68.06 90 ASN A CA 1
ATOM 715 C C . ASN A 1 90 ? -20.813 11.109 14.466 1.00 68.06 90 ASN A C 1
ATOM 717 O O . ASN A 1 90 ? -20.992 11.175 13.248 1.00 68.06 90 ASN A O 1
ATOM 721 N N . ILE A 1 91 ? -21.424 11.902 15.346 1.00 54.19 91 ILE A N 1
ATOM 722 C CA . ILE A 1 91 ? -22.465 12.868 14.985 1.00 54.19 91 ILE A CA 1
ATOM 723 C C . ILE A 1 91 ? -21.970 14.316 15.188 1.00 54.19 91 ILE A C 1
ATOM 725 O O . ILE A 1 91 ? -22.746 15.236 14.955 1.00 54.19 91 ILE A O 1
ATOM 729 N N . GLN A 1 92 ? -20.704 14.573 15.576 1.00 59.56 92 GLN A N 1
ATOM 730 C CA . GLN A 1 92 ? -20.160 15.944 15.692 1.00 59.56 92 GLN A CA 1
ATOM 731 C C . GLN A 1 92 ? -18.647 16.094 15.400 1.00 59.56 92 GLN A C 1
ATOM 733 O O . GLN A 1 92 ? -17.861 15.163 15.537 1.00 59.56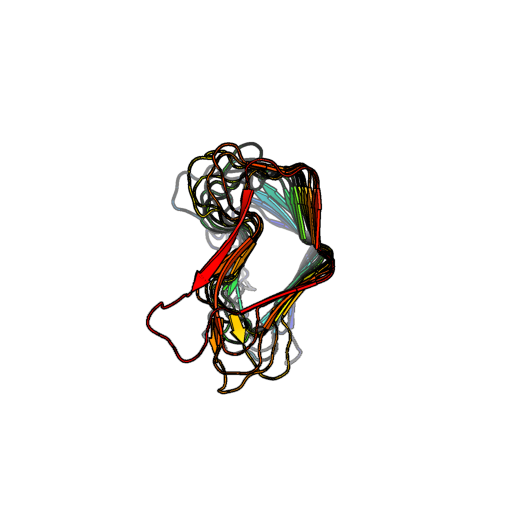 92 GLN A O 1
ATOM 738 N N . LYS A 1 93 ? -18.223 17.320 15.041 1.00 56.53 93 LYS A N 1
ATOM 739 C CA . LYS A 1 93 ? -16.877 17.668 14.525 1.00 56.53 93 LYS A CA 1
ATOM 740 C C . LYS A 1 93 ? -15.727 17.743 15.556 1.00 56.53 93 LYS A C 1
ATOM 742 O O . LYS A 1 93 ? -14.632 18.169 15.197 1.00 56.53 93 LYS A O 1
ATOM 747 N N . THR A 1 94 ? -15.955 17.424 16.829 1.00 53.75 94 THR A N 1
ATOM 748 C CA . THR A 1 94 ? -15.034 17.775 17.936 1.00 53.75 94 THR A CA 1
ATOM 749 C C . THR A 1 94 ? -14.272 16.600 18.559 1.00 53.75 94 THR A C 1
ATOM 751 O O . THR A 1 94 ? -13.461 16.821 19.461 1.00 53.75 94 THR A O 1
ATOM 754 N N . PHE A 1 95 ? -14.477 15.361 18.100 1.00 52.00 95 PHE A N 1
ATOM 755 C CA . PHE A 1 95 ? -13.823 14.183 18.684 1.00 52.00 95 PHE A CA 1
ATOM 756 C C . PHE A 1 95 ? -12.534 13.788 17.954 1.00 52.00 95 PHE A C 1
ATOM 758 O O . PHE A 1 95 ? -12.520 13.605 16.739 1.00 52.00 95 PHE A O 1
ATOM 765 N N . TYR A 1 96 ? -11.459 13.595 18.730 1.00 50.72 96 TYR A N 1
ATOM 766 C CA . TYR A 1 96 ? -10.128 13.279 18.198 1.00 50.72 96 TYR A CA 1
ATOM 767 C C . TYR A 1 96 ? -9.770 11.789 18.231 1.00 50.72 96 TYR A C 1
ATOM 769 O O . TYR A 1 96 ? -8.874 11.377 17.523 1.00 50.72 96 TYR A O 1
ATOM 777 N N . ARG A 1 97 ? -10.364 10.946 19.083 1.00 59.34 97 ARG A N 1
ATOM 778 C CA . ARG A 1 97 ? -10.060 9.496 19.075 1.00 59.34 97 ARG A CA 1
ATOM 779 C C . ARG A 1 97 ? -11.260 8.701 19.529 1.00 59.34 97 ARG A C 1
ATOM 781 O O . ARG A 1 97 ? -11.666 8.802 20.685 1.00 59.34 97 ARG A O 1
ATOM 788 N N . VAL A 1 98 ? -11.796 7.889 18.628 1.00 59.28 98 VAL A N 1
ATOM 789 C CA . VAL A 1 98 ? -12.935 7.008 18.927 1.00 59.28 98 VAL A CA 1
ATOM 790 C C . VAL A 1 98 ? -12.492 5.697 19.572 1.00 59.28 98 VAL A C 1
ATOM 792 O O . VAL A 1 98 ? -13.225 5.138 20.375 1.00 59.28 98 VAL A O 1
ATOM 795 N N . LEU A 1 99 ? -11.284 5.223 19.268 1.00 67.19 99 LEU A N 1
ATOM 796 C CA . LEU A 1 99 ? -10.701 4.032 19.877 1.00 67.19 99 LEU A CA 1
ATOM 797 C C . LEU A 1 99 ? -9.222 4.302 20.164 1.00 67.19 99 LEU A C 1
ATOM 799 O O . LEU A 1 99 ? -8.449 4.650 19.276 1.00 67.19 99 LEU A O 1
ATOM 803 N N . LEU A 1 100 ? -8.816 4.156 21.417 1.00 70.12 100 LEU A N 1
ATOM 804 C CA . LEU A 1 100 ? -7.411 4.145 21.805 1.00 70.12 100 LEU A CA 1
ATOM 805 C C . LEU A 1 100 ? -7.171 2.879 22.619 1.00 70.12 100 LEU A C 1
ATOM 807 O O . LEU A 1 100 ? -7.655 2.772 23.746 1.00 70.12 100 LEU A O 1
ATOM 811 N N . LEU A 1 101 ? -6.460 1.926 22.017 1.00 73.06 101 LEU A N 1
ATOM 812 C CA . LEU A 1 101 ? -6.001 0.697 22.651 1.00 73.06 101 LEU A CA 1
ATOM 813 C C . LEU A 1 101 ? -4.491 0.806 22.855 1.00 73.06 101 LEU A C 1
ATOM 815 O O . LEU A 1 101 ? -3.721 0.474 21.956 1.00 73.06 101 LEU A O 1
ATOM 819 N N . ASP A 1 102 ? -4.065 1.288 24.021 1.00 74.50 102 ASP A N 1
ATOM 820 C CA . ASP A 1 102 ? -2.660 1.202 24.440 1.00 74.50 102 ASP A CA 1
ATOM 821 C C . ASP A 1 102 ? -2.514 -0.033 25.334 1.00 74.50 102 ASP A C 1
ATOM 823 O O . ASP A 1 102 ? -2.894 -0.024 26.506 1.00 74.50 102 ASP A O 1
ATOM 827 N N . VAL A 1 103 ? -2.104 -1.142 24.716 1.00 75.19 103 VAL A N 1
ATOM 828 C CA . VAL A 1 103 ? -2.103 -2.500 25.274 1.00 75.19 103 VAL A CA 1
ATOM 829 C C . VAL A 1 103 ? -0.806 -3.217 24.915 1.00 75.19 103 VAL A C 1
ATOM 831 O O . VAL A 1 103 ? -0.805 -4.204 24.182 1.00 75.19 103 VAL A O 1
ATOM 834 N N . ASN A 1 104 ? 0.315 -2.733 25.459 1.00 76.88 104 ASN A N 1
ATOM 835 C CA . ASN A 1 104 ? 1.677 -3.165 25.110 1.00 76.88 104 ASN A CA 1
ATOM 836 C C . ASN A 1 104 ? 1.895 -4.688 25.001 1.00 76.88 104 ASN A C 1
ATOM 838 O O . ASN A 1 104 ? 2.746 -5.104 24.221 1.00 76.88 104 ASN A O 1
ATOM 842 N N . TRP A 1 105 ? 1.149 -5.535 25.717 1.00 80.88 105 TRP A N 1
ATOM 843 C CA . TRP A 1 105 ? 1.341 -6.995 25.715 1.00 80.88 105 TRP A CA 1
ATOM 844 C C . TRP A 1 105 ? 0.094 -7.813 25.360 1.00 80.88 105 TRP A C 1
ATOM 846 O O . TRP A 1 105 ? 0.058 -9.013 25.652 1.00 80.88 105 TRP A O 1
ATOM 856 N N . ALA A 1 106 ? -0.914 -7.202 24.731 1.00 83.38 106 ALA A N 1
ATOM 857 C CA . ALA A 1 106 ? -2.143 -7.899 24.363 1.00 83.38 106 ALA A CA 1
ATOM 858 C C . ALA A 1 106 ? -2.231 -8.195 22.866 1.00 83.38 106 ALA A C 1
ATOM 860 O O . ALA A 1 106 ? -1.953 -7.325 22.041 1.00 83.38 106 ALA A O 1
ATOM 861 N N . THR A 1 107 ? -2.689 -9.398 22.517 1.00 90.06 107 THR A N 1
ATOM 862 C CA . THR A 1 107 ? -3.165 -9.665 21.151 1.00 90.06 107 THR A CA 1
ATOM 863 C C . THR A 1 107 ? -4.474 -8.914 20.949 1.00 90.06 107 THR A C 1
ATOM 865 O O . THR A 1 107 ? -5.350 -8.968 21.816 1.00 90.06 107 THR A O 1
ATOM 868 N N . VAL A 1 108 ? -4.615 -8.217 19.826 1.00 91.31 108 VAL A N 1
ATOM 869 C CA . VAL A 1 108 ? -5.798 -7.398 19.540 1.00 91.31 108 VAL A CA 1
ATOM 870 C C . VAL A 1 108 ? -6.522 -7.946 18.319 1.00 91.31 108 VAL A C 1
ATOM 872 O O . VAL A 1 108 ? -5.909 -8.150 17.273 1.00 91.31 108 VAL A O 1
ATOM 875 N N . LEU A 1 109 ? -7.830 -8.158 18.442 1.00 93.62 109 LEU A N 1
ATOM 876 C CA . LEU A 1 109 ? -8.714 -8.513 17.335 1.00 93.62 109 LEU A CA 1
ATOM 877 C C . LEU A 1 109 ? -9.837 -7.480 17.220 1.00 93.62 109 LEU A C 1
ATOM 879 O O . LEU A 1 109 ? -10.588 -7.262 18.170 1.00 93.62 109 LEU A O 1
ATOM 883 N N . VAL A 1 110 ? -9.948 -6.872 16.043 1.00 91.50 110 VAL A N 1
ATOM 884 C CA . VAL A 1 110 ? -10.984 -5.905 15.671 1.00 91.50 110 VAL A CA 1
ATOM 885 C C . VAL A 1 110 ? -11.779 -6.494 14.512 1.00 91.50 110 VAL A C 1
ATOM 887 O O . VAL A 1 110 ? -11.293 -6.541 13.385 1.00 91.50 110 VAL A O 1
ATOM 890 N N . GLU A 1 111 ? -12.987 -6.973 14.773 1.00 94.62 111 GLU A N 1
ATOM 891 C CA . GLU A 1 111 ? -13.761 -7.770 13.818 1.00 94.62 111 GLU A CA 1
ATOM 892 C C . GLU A 1 111 ? -15.191 -7.250 13.653 1.00 94.62 111 GLU A C 1
ATOM 894 O O . GLU A 1 111 ? -15.828 -6.875 14.636 1.00 94.62 111 GLU A O 1
ATOM 899 N N . ASP A 1 112 ? -15.692 -7.230 12.418 1.00 94.69 112 ASP A N 1
ATOM 900 C CA . ASP A 1 112 ? -17.087 -6.916 12.069 1.00 94.69 112 ASP A CA 1
ATOM 901 C C . ASP A 1 112 ? -17.580 -5.514 12.481 1.00 94.69 112 ASP A C 1
ATOM 903 O O . ASP A 1 112 ? -18.783 -5.293 12.633 1.00 94.69 112 ASP A O 1
ATOM 907 N N . ASN A 1 113 ? -16.693 -4.535 12.691 1.00 88.31 113 ASN A N 1
ATOM 908 C CA . ASN A 1 113 ? -17.123 -3.214 13.156 1.00 88.31 113 ASN A CA 1
ATOM 909 C C . ASN A 1 113 ? -17.500 -2.277 12.003 1.00 88.31 113 ASN A C 1
ATOM 911 O O . ASN A 1 113 ? -16.952 -2.333 10.898 1.00 88.31 113 ASN A O 1
ATOM 915 N N . LYS A 1 114 ? -18.423 -1.360 12.299 1.00 88.69 114 LYS A N 1
ATOM 916 C CA . LYS A 1 114 ? -18.864 -0.296 11.393 1.00 88.69 114 LYS A CA 1
ATOM 917 C C . LYS A 1 114 ? -18.530 1.058 11.993 1.00 88.69 114 LYS A C 1
ATOM 919 O O . LYS A 1 114 ? -19.004 1.381 13.078 1.00 88.69 114 LYS A O 1
ATOM 924 N N . PHE A 1 115 ? -17.764 1.853 11.264 1.00 82.06 115 PHE A N 1
ATOM 925 C CA . PHE A 1 115 ? -17.426 3.228 11.596 1.00 82.06 115 PHE A CA 1
ATOM 926 C C . PHE A 1 115 ? -18.177 4.141 10.631 1.00 82.06 115 PHE A C 1
ATOM 928 O O . PHE A 1 115 ? -17.958 4.091 9.419 1.00 82.06 115 PHE A O 1
ATOM 935 N N . LEU A 1 116 ? -19.091 4.939 11.176 1.00 80.75 116 LEU A N 1
ATOM 936 C CA . LEU A 1 116 ? -19.972 5.835 10.441 1.00 80.75 116 LEU A CA 1
ATOM 937 C C . LEU A 1 116 ? -19.717 7.268 10.916 1.00 80.75 116 LEU A C 1
ATOM 939 O O . LEU A 1 116 ? -19.879 7.567 12.099 1.00 80.75 116 LEU A O 1
ATOM 943 N N . ASP A 1 117 ? -19.339 8.155 10.002 1.00 73.00 117 ASP A N 1
ATOM 944 C CA . ASP A 1 117 ? -19.242 9.594 10.266 1.00 73.00 117 ASP A CA 1
ATOM 945 C C . ASP A 1 117 ? -20.301 10.330 9.449 1.00 73.00 117 ASP A C 1
ATOM 947 O O . ASP A 1 117 ? -20.449 10.110 8.248 1.00 73.00 117 ASP A O 1
ATOM 951 N N . THR A 1 118 ? -21.066 11.199 10.103 1.00 66.44 118 THR A N 1
ATOM 952 C CA . THR A 1 118 ? -22.069 12.032 9.433 1.00 66.44 118 THR A CA 1
ATOM 953 C C . THR A 1 118 ? -21.670 13.503 9.366 1.00 66.44 118 THR A C 1
ATOM 955 O O . THR A 1 118 ? -22.467 14.305 8.884 1.00 66.44 118 THR A O 1
ATOM 958 N N . THR A 1 119 ? -20.495 13.901 9.882 1.00 59.34 119 THR A N 1
ATOM 959 C CA . THR A 1 119 ? -20.247 15.320 10.210 1.00 59.34 119 THR A CA 1
ATOM 960 C C . THR A 1 119 ? -18.954 15.973 9.771 1.00 59.34 119 THR A C 1
ATOM 962 O O . THR A 1 119 ? -18.932 17.208 9.778 1.00 59.34 119 THR A O 1
ATOM 965 N N . GLY A 1 120 ? -17.902 15.266 9.364 1.00 55.09 120 GLY A N 1
ATOM 966 C CA . GLY A 1 120 ? -16.729 15.971 8.821 1.00 55.09 120 GLY A CA 1
ATOM 967 C C . GLY A 1 120 ? -15.392 15.726 9.507 1.00 55.09 120 GLY A C 1
ATOM 968 O O . GLY A 1 120 ? -14.386 16.203 8.985 1.00 55.09 120 GLY A O 1
ATOM 969 N N . ALA A 1 121 ? -15.357 15.131 10.698 1.00 51.44 121 ALA A N 1
ATOM 970 C CA . ALA A 1 121 ? -14.136 15.136 11.501 1.00 51.44 121 ALA A CA 1
ATOM 971 C C . ALA A 1 121 ? -14.123 14.010 12.527 1.00 51.44 121 ALA A C 1
ATOM 973 O O . ALA A 1 121 ? -14.500 14.196 13.684 1.00 51.44 121 ALA A O 1
ATOM 974 N N . VAL A 1 122 ? -13.643 12.853 12.092 1.00 51.53 122 VAL A N 1
ATOM 975 C CA . VAL A 1 122 ? -13.268 11.780 12.986 1.00 51.53 122 VAL A CA 1
ATOM 976 C C . VAL A 1 122 ? -11.803 11.422 12.839 1.00 51.53 122 VAL A C 1
ATOM 978 O O . VAL A 1 122 ? -11.348 10.981 11.790 1.00 51.53 122 VAL A O 1
ATOM 981 N N . ASP A 1 123 ? -11.107 11.497 13.961 1.00 56.12 123 ASP A N 1
ATOM 982 C CA . ASP A 1 123 ? -9.807 10.884 14.174 1.00 56.12 123 ASP A CA 1
ATOM 983 C C . ASP A 1 123 ? -10.055 9.575 14.958 1.00 56.12 123 ASP A C 1
ATOM 985 O O . ASP A 1 123 ? -10.737 9.552 15.989 1.00 56.12 123 ASP A O 1
ATOM 989 N N . ILE A 1 124 ? -9.690 8.428 14.377 1.00 62.03 124 ILE A N 1
ATOM 990 C CA . ILE A 1 124 ? -10.083 7.089 14.862 1.00 62.03 124 ILE A CA 1
ATOM 991 C C . ILE A 1 124 ? -8.835 6.221 15.087 1.00 62.03 124 ILE A C 1
ATOM 993 O O . ILE A 1 124 ? -7.812 6.357 14.432 1.00 62.03 124 ILE A O 1
ATOM 997 N N . SER A 1 125 ? -8.959 5.315 16.060 1.00 71.62 125 SER A N 1
ATOM 998 C CA . SER A 1 125 ? -8.166 4.101 16.285 1.00 71.62 125 SER A CA 1
ATOM 999 C C . SER A 1 125 ? -6.646 4.223 16.263 1.00 71.62 125 SER A C 1
ATOM 1001 O O . SER A 1 125 ? -6.002 4.043 15.235 1.00 71.62 125 SER A O 1
ATOM 1003 N N . GLN A 1 126 ? -6.050 4.338 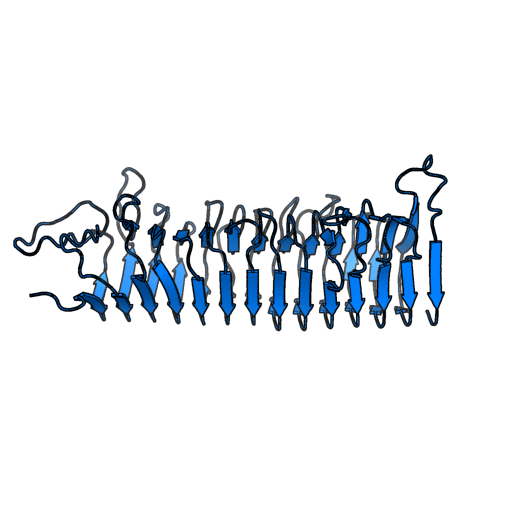17.448 1.00 81.88 126 GLN A N 1
ATOM 1004 C CA . GLN A 1 126 ? -4.675 3.881 17.653 1.00 81.88 126 GLN A CA 1
ATOM 1005 C C . GLN A 1 126 ? -4.691 2.540 18.392 1.00 81.88 126 GLN A C 1
ATOM 1007 O O . GLN A 1 126 ? -5.303 2.419 19.453 1.00 81.88 126 GLN A O 1
ATOM 1012 N N . ILE A 1 127 ? -3.981 1.553 17.847 1.00 87.12 127 ILE A N 1
ATOM 1013 C CA . ILE A 1 127 ? -3.697 0.270 18.490 1.00 87.12 127 ILE A CA 1
ATOM 1014 C C . ILE A 1 127 ? -2.190 0.199 18.711 1.00 87.12 127 ILE A C 1
ATOM 1016 O O . ILE A 1 127 ? -1.424 0.083 17.758 1.00 87.12 127 ILE A O 1
ATOM 1020 N N . LYS A 1 128 ? -1.753 0.272 19.965 1.00 88.50 128 LYS A N 1
ATOM 1021 C CA . LYS A 1 128 ? -0.351 0.125 20.356 1.00 88.50 128 LYS A CA 1
ATOM 1022 C C . LYS A 1 128 ? -0.190 -1.164 21.151 1.00 88.50 128 LYS A C 1
ATOM 1024 O O . LYS A 1 128 ? -0.778 -1.326 22.215 1.00 88.50 128 LYS A O 1
ATOM 1029 N N . THR A 1 129 ? 0.579 -2.097 20.603 1.00 88.31 129 THR A N 1
ATOM 1030 C CA . THR A 1 129 ? 0.880 -3.391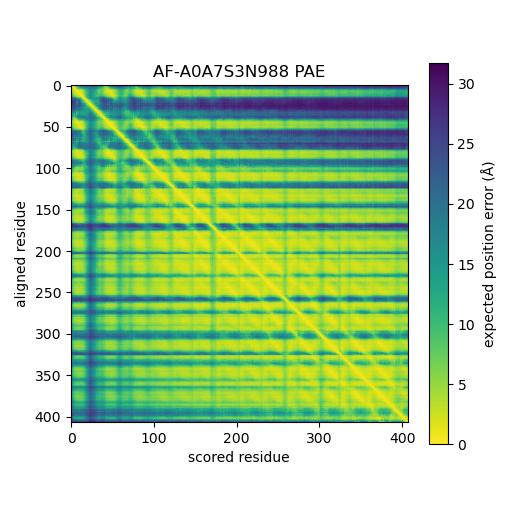 21.227 1.00 88.31 129 THR A CA 1
ATOM 1031 C C . THR A 1 129 ? 2.166 -3.963 20.645 1.00 88.31 129 THR A C 1
ATOM 1033 O O . THR A 1 129 ? 2.503 -3.687 19.503 1.00 88.31 129 THR A O 1
ATOM 1036 N N . THR A 1 130 ? 2.880 -4.789 21.405 1.00 90.25 130 THR A N 1
ATOM 1037 C CA . THR A 1 130 ? 4.017 -5.585 20.908 1.00 90.25 130 THR A CA 1
ATOM 1038 C C . THR A 1 130 ? 3.596 -6.965 20.391 1.00 90.25 130 THR A C 1
ATOM 1040 O O . THR A 1 130 ? 4.428 -7.711 19.881 1.00 90.25 130 THR A O 1
ATOM 1043 N N . LYS A 1 131 ? 2.316 -7.331 20.541 1.00 91.44 131 LYS A N 1
ATOM 1044 C CA . LYS A 1 131 ? 1.733 -8.601 20.079 1.00 91.44 131 LYS A CA 1
ATOM 1045 C C . LYS A 1 131 ? 0.946 -8.416 18.786 1.00 91.44 131 LYS A C 1
ATOM 1047 O O . LYS A 1 131 ? 0.782 -7.300 18.306 1.00 91.44 131 LYS A O 1
ATOM 1052 N N . ASP A 1 132 ? 0.460 -9.518 18.233 1.00 94.31 132 ASP A N 1
ATOM 1053 C CA . ASP A 1 132 ? -0.256 -9.548 16.962 1.00 94.31 132 ASP A CA 1
ATOM 1054 C C . ASP A 1 132 ? -1.528 -8.684 16.985 1.00 94.31 132 ASP A C 1
ATOM 1056 O O . ASP A 1 132 ? -2.288 -8.670 17.961 1.00 94.31 132 ASP A O 1
ATOM 1060 N N . VAL A 1 133 ? -1.783 -8.005 15.866 1.00 95.69 133 VAL A N 1
ATOM 1061 C CA . VAL A 1 133 ? -3.022 -7.261 15.614 1.00 95.69 133 VAL A CA 1
ATOM 1062 C C . VAL A 1 133 ? -3.736 -7.862 14.410 1.00 95.69 133 VAL A C 1
ATOM 1064 O O . VAL A 1 133 ? -3.153 -8.019 13.336 1.00 95.69 133 VAL A O 1
ATOM 1067 N N . ARG A 1 134 ? -5.019 -8.186 14.580 1.00 97.00 134 ARG A N 1
ATOM 1068 C CA . ARG A 1 134 ? -5.894 -8.710 13.529 1.00 97.00 134 ARG A CA 1
ATOM 1069 C C . ARG A 1 134 ? -7.091 -7.789 13.336 1.00 97.00 134 ARG A C 1
ATOM 1071 O O . ARG A 1 134 ? -7.764 -7.444 14.302 1.00 97.00 134 ARG A O 1
ATOM 1078 N N . ILE A 1 135 ? -7.360 -7.414 12.093 1.00 94.69 135 ILE A N 1
ATOM 1079 C CA . ILE A 1 135 ? -8.473 -6.544 11.707 1.00 94.69 135 ILE A CA 1
ATOM 1080 C C . ILE A 1 135 ? -9.240 -7.244 10.596 1.00 94.69 135 ILE A C 1
ATOM 1082 O O . ILE A 1 135 ? -8.661 -7.529 9.553 1.00 94.69 135 ILE A O 1
ATOM 1086 N N . ILE A 1 136 ? -10.508 -7.566 10.831 1.00 96.69 136 ILE A N 1
ATOM 1087 C CA . ILE A 1 136 ? -11.289 -8.455 9.965 1.00 96.69 136 ILE A CA 1
ATOM 1088 C C . ILE A 1 136 ? -12.659 -7.837 9.690 1.00 96.69 136 ILE A C 1
ATOM 1090 O O . ILE A 1 136 ? -13.358 -7.468 10.625 1.00 96.69 136 ILE A O 1
ATOM 1094 N N . ASN A 1 137 ? -13.043 -7.716 8.422 1.00 95.75 137 ASN A N 1
ATOM 1095 C CA . ASN A 1 137 ? -14.388 -7.309 8.005 1.00 95.75 137 ASN A CA 1
ATOM 1096 C C . ASN A 1 137 ? -14.862 -5.981 8.628 1.00 95.75 137 ASN A C 1
ATOM 1098 O O . ASN A 1 137 ? -15.931 -5.892 9.228 1.00 95.75 137 ASN A O 1
ATOM 1102 N N . ASN A 1 138 ? -14.042 -4.932 8.526 1.00 90.06 138 ASN A N 1
ATOM 1103 C CA . ASN A 1 138 ? -14.399 -3.614 9.062 1.00 90.06 138 ASN A CA 1
ATOM 1104 C C . ASN A 1 138 ? -14.817 -2.667 7.936 1.00 90.06 138 ASN A C 1
ATOM 1106 O O . ASN A 1 138 ? -14.154 -2.587 6.899 1.00 90.06 138 ASN A O 1
ATOM 1110 N N . LEU A 1 139 ? -15.900 -1.927 8.172 1.00 90.75 139 LEU A N 1
ATOM 1111 C CA . LEU A 1 139 ? -16.441 -0.932 7.252 1.00 90.75 139 LEU A CA 1
ATOM 1112 C C . LEU A 1 139 ? -16.233 0.476 7.807 1.00 90.75 139 LEU A C 1
ATOM 1114 O O . LEU A 1 139 ? -16.687 0.788 8.904 1.00 90.75 139 LEU A O 1
ATOM 1118 N N . PHE A 1 140 ? -15.627 1.335 6.999 1.00 85.44 140 PHE A N 1
ATOM 1119 C CA . PHE A 1 140 ? -15.479 2.767 7.220 1.00 85.44 140 PHE A CA 1
ATOM 1120 C C . PHE A 1 140 ? -16.284 3.494 6.147 1.00 85.44 140 PHE A C 1
ATOM 1122 O O . PHE A 1 140 ? -16.000 3.366 4.956 1.00 85.44 140 PHE A O 1
ATOM 1129 N N . GLN A 1 141 ? -17.315 4.229 6.551 1.00 83.88 141 GLN A N 1
ATOM 1130 C CA . GLN A 1 141 ? -18.219 4.898 5.621 1.00 83.88 141 GLN A CA 1
ATOM 1131 C C . GLN A 1 141 ? -18.349 6.378 5.961 1.00 83.88 141 GLN A C 1
ATOM 1133 O O . GLN A 1 141 ? -18.592 6.729 7.117 1.00 83.88 141 GLN A O 1
ATOM 1138 N N . ASN A 1 142 ? -18.230 7.230 4.937 1.00 77.50 142 ASN A N 1
ATOM 1139 C CA . ASN A 1 142 ? -18.338 8.685 5.058 1.00 77.50 142 ASN A CA 1
ATOM 1140 C C . ASN A 1 142 ? -17.329 9.307 6.045 1.00 77.50 142 ASN A C 1
ATOM 1142 O O . ASN A 1 142 ? -17.562 10.403 6.543 1.00 77.50 142 ASN A O 1
ATOM 1146 N N . ILE A 1 143 ? -16.203 8.630 6.314 1.00 73.06 143 ILE A N 1
ATOM 1147 C CA . ILE A 1 143 ? -15.202 9.066 7.300 1.00 73.06 143 ILE A CA 1
ATOM 1148 C C . ILE A 1 143 ? -14.400 10.256 6.800 1.00 73.06 143 ILE A C 1
ATOM 1150 O O . ILE A 1 143 ? -13.405 10.115 6.102 1.00 73.06 143 ILE A O 1
ATOM 1154 N N . SER A 1 144 ? -14.784 11.438 7.225 1.00 64.75 144 SER A N 1
ATOM 1155 C CA . SER A 1 144 ? -14.009 12.651 7.003 1.00 64.75 144 SER A CA 1
ATOM 1156 C C . SER A 1 144 ? -13.103 12.911 8.195 1.00 64.75 144 SER A C 1
ATOM 1158 O O . SER A 1 144 ? -13.557 12.860 9.332 1.00 64.75 144 SER A O 1
ATOM 1160 N N . SER A 1 145 ? -11.824 13.191 7.960 1.00 59.84 145 SER A N 1
ATOM 1161 C CA . SER A 1 145 ? -10.863 13.421 9.034 1.00 59.84 145 SER A CA 1
ATOM 1162 C C . SER A 1 145 ? -10.010 14.658 8.785 1.00 59.84 145 SER A C 1
ATOM 1164 O O . SER A 1 145 ? -9.223 14.739 7.840 1.00 59.84 145 SER A O 1
ATOM 1166 N N . THR A 1 146 ? -10.095 15.616 9.706 1.00 55.09 146 THR A N 1
ATOM 1167 C CA . THR A 1 146 ? -9.086 16.675 9.815 1.00 55.09 146 THR A CA 1
ATOM 1168 C C . THR A 1 146 ? -7.763 16.140 10.366 1.00 55.09 146 THR A C 1
ATOM 1170 O O . THR A 1 146 ? -6.728 16.785 10.185 1.00 55.09 146 THR A O 1
ATOM 1173 N N . SER A 1 147 ? -7.756 14.965 11.003 1.00 54.16 147 SER A N 1
ATOM 1174 C CA . SER A 1 147 ? -6.546 14.362 11.541 1.00 54.16 147 SER A CA 1
ATOM 1175 C C . SER A 1 147 ? -5.716 13.638 10.505 1.00 54.16 147 SER A C 1
ATOM 1177 O O . SER A 1 147 ? -6.146 13.272 9.410 1.00 54.16 147 SER A O 1
ATOM 1179 N N . GLN A 1 148 ? -4.479 13.403 10.922 1.00 60.69 148 GLN A N 1
ATOM 1180 C CA . GLN A 1 148 ? -3.467 12.807 10.088 1.00 60.69 148 GLN A CA 1
ATOM 1181 C C . GLN A 1 148 ? -3.740 11.324 9.778 1.00 60.69 148 GLN A C 1
ATOM 1183 O O . GLN A 1 148 ? -3.154 10.842 8.815 1.00 60.69 148 GLN A O 1
ATOM 1188 N N . ASN A 1 149 ? -4.560 10.571 10.539 1.00 72.25 149 ASN A N 1
ATOM 1189 C CA . ASN A 1 149 ? -4.722 9.120 10.322 1.00 72.25 149 ASN A CA 1
ATOM 1190 C C . ASN A 1 149 ? -6.125 8.558 10.686 1.00 72.25 149 ASN A C 1
ATOM 1192 O O . ASN A 1 149 ? -6.702 9.007 11.668 1.00 72.25 149 ASN A O 1
ATOM 1196 N N . ILE A 1 150 ? -6.649 7.546 9.962 1.00 77.19 150 ILE A N 1
ATOM 1197 C CA . ILE A 1 150 ? -7.906 6.827 10.332 1.00 77.19 150 ILE A CA 1
ATOM 1198 C C . ILE A 1 150 ? -7.657 5.610 11.234 1.00 77.19 150 ILE A C 1
ATOM 1200 O O . ILE A 1 150 ? -8.500 5.260 12.055 1.00 77.19 150 ILE A O 1
ATOM 1204 N N . LEU A 1 151 ? -6.535 4.918 11.057 1.00 83.31 151 LEU A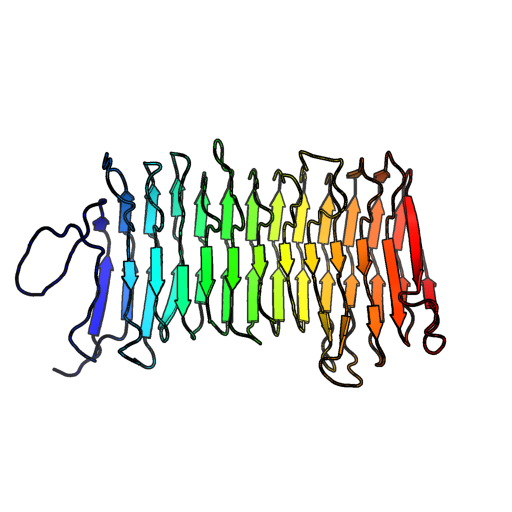 N 1
ATOM 1205 C CA . LEU A 1 151 ? -6.136 3.789 11.886 1.00 83.31 151 LEU A CA 1
ATOM 1206 C C . LEU A 1 151 ? -4.613 3.739 11.960 1.00 83.31 151 LEU A C 1
ATOM 1208 O O . LEU A 1 151 ? -3.936 3.584 10.943 1.00 83.31 151 LEU A O 1
ATOM 1212 N N . VAL A 1 152 ? -4.076 3.829 13.173 1.00 87.62 152 VAL A N 1
ATOM 1213 C CA . VAL A 1 152 ? -2.641 3.737 13.447 1.00 87.62 152 VAL A CA 1
ATOM 1214 C C . VAL A 1 152 ? -2.358 2.471 14.241 1.00 87.62 152 VAL A C 1
ATOM 1216 O O . VAL A 1 152 ? -2.871 2.296 15.346 1.00 87.62 152 VAL A O 1
ATOM 1219 N N . ILE A 1 153 ? -1.506 1.601 13.708 1.00 91.81 153 ILE A N 1
ATOM 1220 C CA . ILE A 1 153 ? -1.050 0.393 14.396 1.00 91.81 153 ILE A CA 1
ATOM 1221 C C . ILE A 1 153 ? 0.430 0.556 14.731 1.00 91.81 153 ILE A C 1
ATOM 1223 O O . ILE A 1 153 ? 1.248 0.786 13.841 1.00 91.81 153 ILE A O 1
ATOM 1227 N N . VAL A 1 154 ? 0.764 0.457 16.017 1.00 92.12 154 VAL A N 1
ATOM 1228 C CA . VAL A 1 154 ? 2.069 0.849 16.559 1.00 92.12 154 VAL A CA 1
ATOM 1229 C C . VAL A 1 154 ? 2.746 -0.317 17.280 1.00 92.12 154 VAL A C 1
ATOM 1231 O O . VAL A 1 154 ? 2.097 -1.032 18.042 1.00 92.12 154 VAL A O 1
ATOM 1234 N N . SER A 1 155 ? 4.059 -0.469 17.070 1.00 93.44 155 SER A N 1
ATOM 1235 C CA . SER A 1 155 ? 4.980 -1.359 17.813 1.00 93.44 155 SER A CA 1
ATOM 1236 C C . SER A 1 155 ? 4.804 -2.874 17.653 1.00 93.44 155 SER A C 1
ATOM 1238 O O . SER A 1 155 ? 5.628 -3.628 18.168 1.00 93.44 155 SER A O 1
ATOM 1240 N N . THR A 1 156 ? 3.784 -3.342 16.938 1.00 93.56 156 THR A N 1
ATOM 1241 C CA . THR A 1 156 ? 3.545 -4.782 16.765 1.00 93.56 156 THR A CA 1
ATOM 1242 C C . THR A 1 156 ? 4.541 -5.412 15.793 1.00 93.56 156 THR A C 1
ATOM 1244 O O . THR A 1 156 ? 4.980 -4.768 14.837 1.00 93.56 156 THR A O 1
ATOM 1247 N N . SER A 1 157 ? 4.886 -6.682 16.013 1.00 94.50 157 SER A N 1
ATOM 1248 C CA . SER A 1 157 ? 5.676 -7.487 15.077 1.00 94.50 157 SER A CA 1
ATOM 1249 C C . SER A 1 157 ? 4.844 -8.078 13.936 1.00 94.50 157 SER A C 1
ATOM 1251 O O . SER A 1 157 ? 5.422 -8.530 12.945 1.00 94.50 157 SER A O 1
ATOM 1253 N N . LYS A 1 158 ? 3.508 -8.099 14.047 1.00 97.00 158 LYS A N 1
ATOM 1254 C CA . LYS A 1 158 ? 2.641 -8.717 13.042 1.00 97.00 158 LYS A CA 1
ATOM 1255 C C . LYS A 1 158 ? 1.263 -8.068 12.966 1.00 97.00 158 LYS A C 1
ATOM 1257 O O . LYS A 1 158 ? 0.532 -7.996 13.953 1.00 97.00 158 LYS A O 1
ATOM 1262 N N . VAL A 1 159 ? 0.878 -7.685 11.752 1.00 97.69 159 VAL A N 1
ATOM 1263 C CA . VAL A 1 159 ? -0.453 -7.166 11.427 1.00 97.69 159 VAL A CA 1
ATOM 1264 C C . VAL A 1 159 ? -1.078 -8.022 10.342 1.00 97.69 159 VAL A C 1
ATOM 1266 O O . VAL A 1 159 ? -0.466 -8.276 9.307 1.00 97.69 159 VAL A O 1
ATOM 1269 N N . THR A 1 160 ? -2.330 -8.416 10.555 1.00 98.19 160 THR A N 1
ATOM 1270 C CA . THR A 1 160 ? -3.174 -8.995 9.509 1.00 98.19 160 THR A CA 1
ATOM 1271 C C . THR A 1 160 ? -4.450 -8.177 9.373 1.00 98.19 160 THR A C 1
ATOM 1273 O O . THR A 1 160 ? -5.236 -8.096 10.315 1.00 98.19 160 THR A O 1
ATOM 1276 N N . VAL A 1 161 ? -4.660 -7.585 8.200 1.00 97.62 161 VAL A N 1
ATOM 1277 C CA . VAL A 1 161 ? -5.890 -6.880 7.831 1.00 97.62 161 VAL A CA 1
ATOM 1278 C C . VAL A 1 161 ? -6.576 -7.665 6.722 1.00 97.62 161 VAL A C 1
ATOM 1280 O O . VAL A 1 161 ? -5.965 -7.965 5.698 1.00 97.62 161 VAL A O 1
ATOM 1283 N N . THR A 1 162 ? -7.836 -8.024 6.913 1.00 98.06 162 THR A N 1
ATOM 1284 C CA . THR A 1 162 ? -8.634 -8.763 5.934 1.00 98.06 162 THR A CA 1
ATOM 1285 C C . THR A 1 162 ? -10.007 -8.125 5.818 1.00 98.06 162 THR A C 1
ATOM 1287 O O . THR A 1 162 ? -10.593 -7.760 6.834 1.00 98.06 162 THR A O 1
ATOM 1290 N N . ASP A 1 163 ? -10.515 -7.979 4.595 1.00 96.94 163 ASP A N 1
ATOM 1291 C CA . ASP A 1 163 ? -11.860 -7.446 4.348 1.00 96.94 163 ASP A CA 1
ATOM 1292 C C . ASP A 1 163 ? -12.037 -6.031 4.942 1.00 96.94 163 ASP A C 1
ATOM 1294 O O . ASP A 1 163 ? -12.941 -5.759 5.730 1.00 96.94 163 ASP A O 1
ATOM 1298 N N . PHE A 1 164 ? -11.122 -5.117 4.609 1.00 93.31 164 PHE A N 1
ATOM 1299 C CA . PHE A 1 164 ? -11.194 -3.719 5.046 1.00 93.31 164 PHE A CA 1
ATOM 1300 C C . PHE A 1 164 ? -11.829 -2.873 3.947 1.00 93.31 164 PHE A C 1
ATOM 1302 O O . PHE A 1 164 ? -11.272 -2.760 2.853 1.00 93.31 164 PHE A O 1
ATOM 1309 N N . TYR A 1 165 ? -12.963 -2.248 4.250 1.00 92.56 165 TYR A N 1
ATOM 1310 C CA . TYR A 1 165 ? -13.743 -1.480 3.285 1.00 92.56 165 TYR A CA 1
ATOM 1311 C C . TYR A 1 165 ? -13.803 -0.013 3.681 1.00 92.56 165 TYR A C 1
ATOM 1313 O O . TYR A 1 165 ? -14.260 0.315 4.774 1.00 92.56 165 TYR A O 1
ATOM 1321 N N . MET A 1 166 ? -13.406 0.867 2.767 1.00 87.44 166 MET A N 1
ATOM 1322 C CA . MET A 1 166 ? -13.571 2.308 2.900 1.00 87.44 166 MET A CA 1
ATOM 1323 C C . MET A 1 166 ? -14.403 2.851 1.740 1.00 87.44 166 MET A C 1
ATOM 1325 O O . MET A 1 166 ? -14.016 2.728 0.578 1.00 87.44 166 MET A O 1
ATOM 1329 N N . ASN A 1 167 ? -15.552 3.443 2.054 1.00 86.81 167 ASN A N 1
ATOM 1330 C CA . ASN A 1 167 ? -16.470 4.002 1.067 1.00 86.81 167 ASN A CA 1
ATOM 1331 C C . ASN A 1 167 ? -16.698 5.497 1.323 1.00 86.81 167 ASN A C 1
ATOM 1333 O O . ASN A 1 167 ? -16.968 5.891 2.461 1.00 86.81 167 ASN A O 1
ATOM 1337 N N . GLY A 1 168 ? -16.589 6.250 0.227 1.00 70.31 168 GLY A N 1
ATOM 1338 C CA . GLY A 1 168 ? -16.423 7.686 0.044 1.00 70.31 168 GLY A CA 1
ATOM 1339 C C . GLY A 1 168 ? -16.848 8.652 1.141 1.00 70.31 168 GLY A C 1
ATOM 1340 O O . GLY A 1 168 ? -17.838 8.479 1.842 1.00 70.31 168 GLY A O 1
ATOM 1341 N N . THR A 1 169 ? -16.082 9.737 1.217 1.00 58.62 169 THR A N 1
ATOM 1342 C CA . THR A 1 169 ? -16.158 10.828 2.189 1.00 58.62 169 THR A CA 1
ATOM 1343 C C . THR A 1 169 ? -16.794 12.048 1.521 1.00 58.62 169 THR A C 1
ATOM 1345 O O . THR A 1 169 ? -16.126 12.882 0.921 1.00 58.62 169 THR A O 1
ATOM 1348 N N . ASN A 1 170 ? -18.122 12.167 1.579 1.00 51.19 170 ASN A N 1
ATOM 1349 C CA . ASN A 1 170 ? -18.851 13.157 0.768 1.00 51.19 170 ASN A CA 1
ATOM 1350 C C . ASN A 1 170 ? -18.657 14.638 1.167 1.00 51.19 170 ASN A C 1
ATOM 1352 O O . ASN A 1 170 ? -19.225 15.516 0.522 1.00 51.19 170 ASN A O 1
ATOM 1356 N N . SER A 1 171 ? -17.883 14.964 2.207 1.00 42.38 171 SER A N 1
ATOM 1357 C CA . SER A 1 171 ? -17.742 16.368 2.632 1.00 42.38 171 SER A CA 1
ATOM 1358 C C . SER A 1 171 ? -16.473 16.718 3.408 1.00 42.38 171 SER A C 1
ATOM 1360 O O . SER A 1 171 ? -16.379 17.828 3.933 1.00 42.38 171 SER A O 1
ATOM 1362 N N . GLY A 1 172 ? -15.492 15.820 3.510 1.00 52.47 172 GLY A N 1
ATOM 1363 C CA . GLY A 1 172 ? -14.283 16.120 4.265 1.00 52.47 172 GLY A CA 1
ATOM 1364 C C . GLY A 1 172 ? -13.094 15.265 3.862 1.00 52.47 172 GLY A C 1
ATOM 1365 O O . GLY A 1 172 ? -13.187 14.053 3.688 1.00 52.47 172 GLY A O 1
ATOM 1366 N N . ALA A 1 173 ? -11.983 15.966 3.703 1.00 54.97 173 ALA A N 1
ATOM 1367 C CA . ALA A 1 173 ? -10.636 15.463 3.534 1.00 54.97 173 ALA A CA 1
ATOM 1368 C C . ALA A 1 173 ? -10.278 14.265 4.411 1.00 54.97 173 ALA A C 1
ATOM 1370 O O . ALA A 1 173 ? -10.707 14.215 5.555 1.00 54.97 173 ALA A O 1
ATOM 1371 N N . VAL A 1 174 ? -9.371 13.409 3.947 1.00 58.44 174 VAL A N 1
ATOM 1372 C CA . VAL A 1 174 ? -8.452 12.668 4.830 1.00 58.44 174 VAL A CA 1
ATOM 1373 C C . VAL A 1 174 ? -7.079 13.318 4.697 1.00 58.44 174 VAL A C 1
ATOM 1375 O O . VAL A 1 174 ? -6.585 13.388 3.575 1.00 58.44 174 VAL A O 1
ATOM 1378 N N . SER A 1 175 ? -6.480 13.844 5.777 1.00 55.66 175 SER A N 1
ATOM 1379 C CA . SER A 1 175 ? -5.322 14.759 5.684 1.00 55.66 175 SER A CA 1
ATOM 1380 C C . SER A 1 175 ? -3.926 14.115 5.743 1.00 55.66 175 SER A C 1
ATOM 1382 O O . SER A 1 175 ? -2.958 14.790 5.390 1.00 55.66 175 SER A O 1
ATOM 1384 N N . SER A 1 176 ? -3.760 12.824 6.091 1.00 67.88 176 SER A N 1
ATOM 1385 C CA . SER A 1 176 ? -2.449 12.155 5.911 1.00 67.88 176 SER A CA 1
ATOM 1386 C C . SER A 1 176 ? -2.469 10.670 5.505 1.00 67.88 176 SER A C 1
ATOM 1388 O O . SER A 1 176 ? -1.912 10.384 4.450 1.00 67.88 176 SER A O 1
ATOM 1390 N N . ALA A 1 177 ? -3.081 9.742 6.256 1.00 78.88 177 ALA A N 1
ATOM 1391 C CA . ALA A 1 177 ? -3.162 8.312 5.905 1.00 78.88 177 ALA A CA 1
ATOM 1392 C C . ALA A 1 177 ? -4.470 7.643 6.366 1.00 78.88 177 ALA A C 1
ATOM 1394 O O . ALA A 1 177 ? -5.032 8.009 7.390 1.00 78.88 177 ALA A O 1
ATOM 1395 N N . VAL A 1 178 ? -4.965 6.618 5.669 1.00 82.69 178 VAL A N 1
ATOM 1396 C CA . VAL A 1 178 ? -6.082 5.799 6.187 1.00 82.69 178 VAL A CA 1
ATOM 1397 C C . VAL A 1 178 ? -5.535 4.736 7.125 1.00 82.69 178 VAL A C 1
ATOM 1399 O O . VAL A 1 178 ? -5.913 4.683 8.291 1.00 82.69 178 VAL A O 1
ATOM 1402 N N . LEU A 1 179 ? -4.593 3.932 6.639 1.00 88.81 179 LEU A N 1
ATOM 1403 C CA . LEU A 1 179 ? -3.928 2.901 7.420 1.00 88.81 179 LEU A CA 1
ATOM 1404 C C . LEU A 1 179 ? -2.453 3.259 7.600 1.00 88.81 179 LEU A C 1
ATOM 1406 O O . LEU A 1 179 ? -1.686 3.264 6.639 1.00 88.81 179 LEU A O 1
ATOM 1410 N N . ASN A 1 180 ? -2.056 3.531 8.839 1.00 90.75 180 ASN A N 1
ATOM 1411 C CA . ASN A 1 180 ? -0.680 3.825 9.213 1.00 90.75 180 ASN A CA 1
ATOM 1412 C C . ASN A 1 180 ? -0.083 2.668 10.021 1.00 90.75 180 ASN A C 1
ATOM 1414 O O . ASN A 1 180 ? -0.451 2.416 11.169 1.00 90.75 180 ASN A O 1
ATOM 1418 N N . LEU A 1 181 ? 0.849 1.963 9.392 1.00 93.94 181 LEU A N 1
ATOM 1419 C CA . LEU A 1 181 ? 1.570 0.818 9.926 1.00 93.94 181 LEU A CA 1
ATOM 1420 C C . LEU A 1 181 ? 2.921 1.287 10.488 1.00 93.94 181 LEU A C 1
ATOM 1422 O O . LEU A 1 181 ? 3.970 1.163 9.849 1.00 93.94 181 LEU A O 1
ATOM 1426 N N . ASN A 1 182 ? 2.905 1.821 11.710 1.00 93.00 182 ASN A N 1
ATOM 1427 C CA . ASN A 1 182 ? 4.109 2.184 12.466 1.00 93.00 182 ASN A CA 1
ATOM 1428 C C . ASN A 1 182 ? 4.574 1.010 13.350 1.00 93.00 182 ASN A C 1
ATOM 1430 O O . ASN A 1 182 ? 4.652 1.084 14.579 1.00 93.00 182 ASN A O 1
ATOM 1434 N N . MET A 1 183 ? 4.798 -0.124 12.695 1.00 94.31 183 MET A N 1
ATOM 1435 C CA . MET A 1 183 ? 5.094 -1.418 13.308 1.00 94.31 183 MET A CA 1
ATOM 1436 C C . MET A 1 183 ? 6.538 -1.497 13.823 1.00 94.31 183 MET A C 1
ATOM 1438 O O . MET A 1 183 ? 7.347 -0.616 13.554 1.00 94.31 183 MET A O 1
ATOM 1442 N N . ALA A 1 184 ? 6.883 -2.548 14.568 1.00 93.88 184 ALA A N 1
ATOM 1443 C CA . ALA A 1 184 ? 8.275 -2.786 14.951 1.00 93.88 184 ALA A CA 1
ATOM 1444 C C . ALA A 1 184 ? 9.177 -3.002 13.716 1.00 93.88 184 ALA A C 1
ATOM 1446 O O . ALA A 1 184 ? 8.722 -3.448 12.663 1.00 93.88 184 ALA A O 1
ATOM 1447 N N . SER A 1 185 ? 10.478 -2.729 13.847 1.00 93.00 185 SER A N 1
ATOM 1448 C CA . SER A 1 185 ? 11.446 -3.091 12.802 1.00 93.00 185 SER A CA 1
ATOM 1449 C C . SER A 1 185 ? 11.502 -4.615 12.631 1.00 93.00 185 SER A C 1
ATOM 1451 O O . SER A 1 185 ? 11.501 -5.353 13.617 1.00 93.00 185 SER A O 1
ATOM 1453 N N . GLY A 1 186 ? 11.533 -5.088 11.386 1.00 92.31 186 GLY A N 1
ATOM 1454 C CA . GLY A 1 186 ? 11.458 -6.505 11.031 1.00 92.31 186 GLY A CA 1
ATOM 1455 C C . GLY A 1 186 ? 10.049 -7.103 11.104 1.00 92.31 186 GLY A C 1
ATOM 1456 O O . GLY A 1 186 ? 9.909 -8.321 11.000 1.00 92.31 186 GLY A O 1
ATOM 1457 N N . ALA A 1 187 ? 9.006 -6.289 11.276 1.00 96.50 187 ALA A N 1
ATOM 1458 C CA . ALA A 1 187 ? 7.631 -6.770 11.372 1.00 96.50 187 ALA A CA 1
ATOM 1459 C C . ALA A 1 187 ? 7.049 -7.243 10.025 1.00 96.50 187 ALA A C 1
ATOM 1461 O O . ALA A 1 187 ? 7.551 -6.889 8.957 1.00 96.50 187 ALA A O 1
ATOM 1462 N N . VAL A 1 188 ? 5.966 -8.023 10.097 1.00 97.19 188 VAL A N 1
ATOM 1463 C CA . VAL A 1 188 ? 5.230 -8.558 8.940 1.00 97.19 188 VAL A CA 1
ATOM 1464 C C . VAL A 1 188 ? 3.855 -7.905 8.838 1.00 97.19 188 VAL A C 1
ATOM 1466 O O . VAL A 1 188 ? 3.063 -7.976 9.782 1.00 97.19 188 VAL A O 1
ATOM 1469 N N . ALA A 1 189 ? 3.546 -7.314 7.686 1.00 98.06 189 ALA A N 1
ATOM 1470 C CA . ALA A 1 189 ? 2.234 -6.750 7.387 1.00 98.06 189 ALA A CA 1
ATOM 1471 C C . ALA A 1 189 ? 1.544 -7.546 6.271 1.00 98.06 189 ALA A C 1
ATOM 1473 O O . ALA A 1 189 ? 2.043 -7.612 5.151 1.00 98.06 189 ALA A O 1
ATOM 1474 N N . THR A 1 190 ? 0.373 -8.117 6.558 1.00 98.44 190 THR A N 1
ATOM 1475 C CA . THR A 1 190 ? -0.441 -8.852 5.578 1.00 98.44 190 THR A CA 1
ATOM 1476 C C . THR A 1 190 ? -1.807 -8.196 5.427 1.00 98.44 190 THR A C 1
ATOM 1478 O O . THR A 1 190 ? -2.590 -8.151 6.370 1.00 98.44 190 THR A O 1
ATOM 1481 N N . LEU A 1 191 ? -2.101 -7.693 4.234 1.00 98.44 191 LEU A N 1
ATOM 1482 C CA . LEU A 1 191 ? -3.328 -6.995 3.881 1.00 98.44 191 LEU A CA 1
ATOM 1483 C C . LEU A 1 191 ? -4.027 -7.776 2.763 1.00 98.44 191 LEU A C 1
ATOM 1485 O O . LEU A 1 191 ? -3.447 -8.032 1.711 1.00 98.44 191 LEU A O 1
ATOM 1489 N N . THR A 1 192 ? -5.270 -8.193 2.977 1.00 98.50 192 THR A N 1
ATOM 1490 C CA . THR A 1 192 ? -6.035 -8.991 2.007 1.00 98.50 192 THR A CA 1
ATOM 1491 C C . THR A 1 192 ? -7.423 -8.408 1.811 1.00 98.50 192 THR A C 1
ATOM 1493 O O . THR A 1 192 ? -8.089 -8.062 2.782 1.00 98.50 192 THR A O 1
ATOM 1496 N N . ASN A 1 193 ? -7.875 -8.327 0.560 1.00 97.88 193 ASN A N 1
ATOM 1497 C CA . ASN A 1 193 ? -9.195 -7.806 0.213 1.00 97.88 193 ASN A CA 1
ATOM 1498 C C . ASN A 1 193 ? -9.457 -6.407 0.797 1.00 97.88 193 ASN A C 1
ATOM 1500 O O . ASN A 1 193 ? -10.473 -6.155 1.444 1.00 97.88 193 ASN A O 1
ATOM 1504 N N . ILE A 1 194 ? -8.501 -5.498 0.590 1.00 97.25 194 ILE A N 1
ATOM 1505 C CA . ILE A 1 194 ? -8.642 -4.087 0.957 1.00 97.25 194 ILE A CA 1
ATOM 1506 C C . ILE A 1 194 ? -9.380 -3.378 -0.174 1.00 97.25 194 ILE A C 1
ATOM 1508 O O . ILE A 1 194 ? -8.972 -3.489 -1.332 1.00 97.25 194 ILE A O 1
ATOM 1512 N N . ARG A 1 195 ? -10.464 -2.662 0.140 1.00 95.75 195 ARG A N 1
ATOM 1513 C CA . ARG A 1 195 ? -11.276 -1.976 -0.870 1.00 95.75 195 ARG A CA 1
ATOM 1514 C C . ARG A 1 195 ? -11.549 -0.532 -0.520 1.00 95.75 195 ARG A C 1
ATOM 1516 O 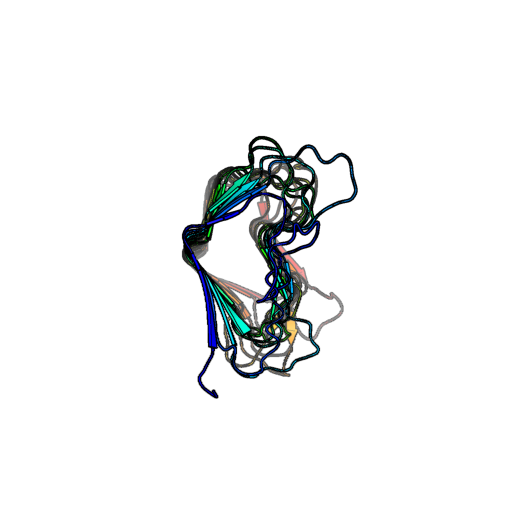O . ARG A 1 195 ? -12.264 -0.274 0.447 1.00 95.75 195 ARG A O 1
ATOM 1523 N N . PHE A 1 196 ? -11.028 0.394 -1.318 1.00 92.19 196 PHE A N 1
ATOM 1524 C CA . PHE A 1 196 ? -11.352 1.817 -1.205 1.00 92.19 196 PHE A CA 1
ATOM 1525 C C . PHE A 1 196 ? -12.161 2.242 -2.431 1.00 92.19 196 PHE A C 1
ATOM 1527 O O . PHE A 1 196 ? -11.810 1.897 -3.561 1.00 92.19 196 PHE A O 1
ATOM 1534 N N . THR A 1 197 ? -13.271 2.942 -2.206 1.00 91.62 197 THR A N 1
ATOM 1535 C CA . THR A 1 197 ? -14.126 3.439 -3.282 1.00 91.62 197 THR A CA 1
ATOM 1536 C C . THR A 1 197 ? -14.646 4.850 -3.029 1.00 91.62 197 THR A C 1
ATOM 1538 O O . THR A 1 197 ? -15.245 5.108 -1.987 1.00 91.62 197 THR A O 1
ATOM 1541 N N . GLY A 1 198 ? -14.502 5.740 -4.013 1.00 87.81 198 GLY A N 1
ATOM 1542 C CA . GLY A 1 198 ? -15.110 7.076 -4.003 1.00 87.81 198 GLY A CA 1
ATOM 1543 C C . GLY A 1 198 ? -14.553 8.040 -2.949 1.00 87.81 198 GLY A C 1
ATOM 1544 O O . GLY A 1 198 ? -15.279 8.916 -2.483 1.00 87.81 198 GLY A O 1
ATOM 1545 N N . ASN A 1 199 ? -13.309 7.864 -2.513 1.00 83.69 199 ASN A N 1
ATOM 1546 C CA . ASN A 1 199 ? -12.688 8.658 -1.453 1.00 83.69 199 ASN A CA 1
ATOM 1547 C C . ASN A 1 199 ? -11.951 9.883 -2.005 1.00 83.69 199 ASN A C 1
ATOM 1549 O O . ASN A 1 199 ? -11.381 9.836 -3.093 1.00 83.69 199 ASN A O 1
ATOM 1553 N N . LEU A 1 200 ? -11.897 10.958 -1.212 1.00 81.19 200 LEU A N 1
ATOM 1554 C CA . LEU A 1 200 ? -11.072 12.137 -1.485 1.00 81.19 200 LEU A CA 1
ATOM 1555 C C . LEU A 1 200 ? -9.928 12.240 -0.465 1.00 81.19 200 LEU A C 1
ATOM 1557 O O . LEU A 1 200 ? -10.138 12.564 0.707 1.00 81.19 200 LEU A O 1
ATOM 1561 N N . PHE A 1 201 ? -8.700 12.015 -0.924 1.00 77.50 201 PHE A N 1
ATOM 1562 C CA . PHE A 1 201 ? -7.488 12.143 -0.118 1.00 77.50 201 PHE A CA 1
ATOM 1563 C C . PHE A 1 201 ? -6.906 13.544 -0.302 1.00 77.50 201 PHE A C 1
ATOM 1565 O O . PHE A 1 201 ? -6.320 13.831 -1.343 1.00 77.50 201 PHE A O 1
ATOM 1572 N N . LEU A 1 202 ? -7.064 14.425 0.699 1.00 68.12 202 LEU A N 1
ATOM 1573 C CA . LEU A 1 202 ? -6.330 15.703 0.708 1.00 68.12 202 LEU A CA 1
ATOM 1574 C C . LEU A 1 202 ? -4.891 15.540 1.206 1.00 68.12 202 LEU A C 1
ATOM 1576 O O . LEU A 1 202 ? -4.032 16.364 0.911 1.00 68.12 202 LEU A O 1
ATOM 1580 N N . GLY A 1 203 ? -4.662 14.507 2.010 1.00 62.78 203 GLY A N 1
ATOM 1581 C CA . GLY A 1 203 ? -3.371 14.086 2.502 1.00 62.78 203 GLY A CA 1
ATOM 1582 C C . GLY A 1 203 ? -2.595 13.280 1.487 1.00 62.78 203 GLY A C 1
ATOM 1583 O O . GLY A 1 203 ? -3.086 12.929 0.416 1.00 62.78 203 GLY A O 1
ATOM 1584 N N . THR A 1 204 ? -1.367 12.950 1.868 1.00 64.19 204 THR A N 1
ATOM 1585 C CA . THR A 1 204 ? -0.461 12.309 0.929 1.00 64.19 204 THR A CA 1
ATOM 1586 C C . THR A 1 204 ? -0.747 10.822 0.737 1.00 64.19 204 THR A C 1
ATOM 1588 O O . THR A 1 204 ? -0.343 10.326 -0.295 1.00 64.19 204 THR A O 1
ATOM 1591 N N . LYS A 1 205 ? -1.376 10.076 1.664 1.00 83.00 205 LYS A N 1
ATOM 1592 C CA . LYS A 1 205 ? -1.344 8.596 1.629 1.00 83.00 205 LYS A CA 1
ATOM 1593 C C . LYS A 1 205 ? -2.682 7.921 1.941 1.00 83.00 205 LYS A C 1
ATOM 1595 O O . LYS A 1 205 ? -3.507 8.440 2.681 1.00 83.00 205 LYS A O 1
ATOM 1600 N N . ALA A 1 206 ? -2.898 6.730 1.389 1.00 86.69 206 ALA A N 1
ATOM 1601 C CA . ALA A 1 206 ? -3.973 5.809 1.767 1.00 86.69 206 ALA A CA 1
ATOM 1602 C C . ALA A 1 206 ? -3.436 4.757 2.746 1.00 86.69 206 ALA A C 1
ATOM 1604 O O . ALA A 1 206 ? -3.957 4.603 3.849 1.00 86.69 206 ALA A O 1
ATOM 1605 N N . ILE A 1 207 ? -2.348 4.081 2.384 1.00 92.12 207 ILE A N 1
ATOM 1606 C CA . ILE A 1 207 ? -1.661 3.108 3.238 1.00 92.12 207 ILE A CA 1
ATOM 1607 C C . ILE A 1 207 ? -0.209 3.552 3.373 1.00 92.12 207 ILE A C 1
ATOM 1609 O O . ILE A 1 207 ? 0.433 3.846 2.369 1.00 92.12 207 ILE A O 1
ATOM 1613 N N . VAL A 1 208 ? 0.319 3.590 4.595 1.00 92.62 208 VAL A N 1
ATOM 1614 C CA . VAL A 1 208 ? 1.723 3.931 4.850 1.00 92.62 208 VAL A CA 1
ATOM 1615 C C . VAL A 1 208 ? 2.368 2.951 5.821 1.00 92.62 208 VAL A C 1
ATOM 1617 O O . VAL A 1 208 ? 1.779 2.626 6.849 1.00 92.62 208 VAL A O 1
ATOM 1620 N N . SER A 1 209 ? 3.596 2.518 5.534 1.00 93.94 209 SER A N 1
ATOM 1621 C CA . SER A 1 209 ? 4.467 1.837 6.500 1.00 93.94 209 SER A CA 1
ATOM 1622 C C . SER A 1 209 ? 5.738 2.645 6.736 1.00 93.94 209 SER A C 1
ATOM 1624 O O . SER A 1 209 ? 6.423 3.002 5.781 1.00 93.94 209 SER A O 1
ATOM 1626 N N . GLN A 1 210 ? 6.072 2.924 7.997 1.00 88.62 210 GLN A N 1
ATOM 1627 C CA . GLN A 1 210 ? 7.164 3.850 8.343 1.00 88.62 210 GLN A CA 1
ATOM 1628 C C . GLN A 1 210 ? 8.497 3.159 8.664 1.00 88.62 210 GLN A C 1
ATOM 1630 O O . GLN A 1 210 ? 9.560 3.707 8.378 1.00 88.62 210 GLN A O 1
ATOM 1635 N N . GLN A 1 211 ? 8.443 1.969 9.266 1.00 91.44 211 GLN A N 1
ATOM 1636 C CA . GLN A 1 211 ? 9.623 1.205 9.682 1.00 91.44 211 GLN A CA 1
ATOM 1637 C C . GLN A 1 211 ? 10.013 0.155 8.635 1.00 91.44 211 GLN A C 1
ATOM 1639 O O . GLN A 1 211 ? 9.246 -0.129 7.716 1.00 91.44 211 GLN A O 1
ATOM 1644 N N . LEU A 1 212 ? 11.204 -0.433 8.791 1.00 91.06 212 LEU A N 1
ATOM 1645 C CA . LEU A 1 212 ? 11.633 -1.581 7.992 1.00 91.06 212 LEU A CA 1
ATOM 1646 C C . LEU A 1 212 ? 10.749 -2.794 8.282 1.00 91.06 212 LEU A C 1
ATOM 1648 O O . LEU A 1 212 ? 10.784 -3.331 9.386 1.00 91.06 212 LEU A O 1
ATOM 1652 N N . LEU A 1 213 ? 10.007 -3.252 7.280 1.00 94.31 213 LEU A N 1
ATOM 1653 C CA . LEU A 1 213 ? 9.254 -4.502 7.333 1.00 94.31 213 LEU A CA 1
ATOM 1654 C C . LEU A 1 213 ? 10.111 -5.669 6.829 1.00 94.31 213 LEU A C 1
ATOM 1656 O O . LEU A 1 213 ? 10.858 -5.526 5.862 1.00 94.31 213 LEU A O 1
ATOM 1660 N N . SER A 1 214 ? 9.987 -6.843 7.447 1.00 93.94 214 SER A N 1
ATOM 1661 C CA . SER A 1 214 ? 10.551 -8.072 6.868 1.00 93.94 214 SER A CA 1
ATOM 1662 C C . SER A 1 214 ? 9.734 -8.523 5.655 1.00 93.94 214 SER A C 1
ATOM 1664 O O . SER A 1 214 ? 10.297 -8.952 4.647 1.00 93.94 214 SER A O 1
ATOM 1666 N N . GLU A 1 215 ? 8.416 -8.337 5.718 1.00 94.75 215 GLU A N 1
ATOM 1667 C CA . GLU A 1 215 ? 7.491 -8.644 4.634 1.00 94.75 215 GLU A CA 1
ATOM 1668 C C . GLU A 1 215 ? 6.307 -7.666 4.627 1.00 94.75 215 GLU A C 1
ATOM 1670 O O . GLU A 1 215 ? 5.688 -7.406 5.664 1.00 94.75 215 GLU A O 1
ATOM 1675 N N . PHE A 1 216 ? 5.976 -7.152 3.442 1.00 97.25 216 PHE A N 1
ATOM 1676 C CA . PHE A 1 216 ? 4.717 -6.466 3.167 1.00 97.25 216 PHE A CA 1
ATOM 1677 C C . PHE A 1 216 ? 3.945 -7.219 2.082 1.00 97.25 216 PHE A C 1
ATOM 1679 O O . PHE A 1 216 ? 4.421 -7.345 0.953 1.00 97.25 216 PHE A O 1
ATOM 1686 N N . THR A 1 217 ? 2.732 -7.659 2.406 1.00 98.06 217 THR A N 1
ATOM 1687 C CA . THR A 1 217 ? 1.861 -8.403 1.494 1.00 98.06 217 THR A CA 1
ATOM 1688 C C . THR A 1 217 ? 0.526 -7.681 1.321 1.00 98.06 217 THR A C 1
ATOM 16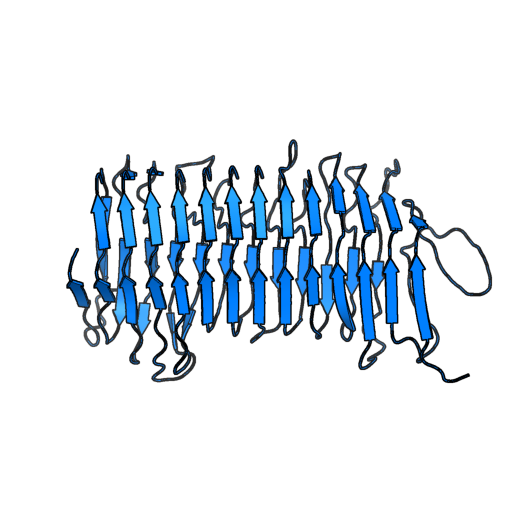90 O O . THR A 1 217 ? -0.151 -7.397 2.305 1.00 98.06 217 THR A O 1
ATOM 1693 N N . LEU A 1 218 ? 0.123 -7.416 0.075 1.00 98.38 218 LEU A N 1
ATOM 1694 C CA . LEU A 1 218 ? -1.184 -6.882 -0.317 1.00 98.38 218 LEU A CA 1
ATOM 1695 C C . LEU A 1 218 ? -1.795 -7.771 -1.403 1.00 98.38 218 LEU A C 1
ATOM 1697 O O . LEU A 1 218 ? -1.231 -7.905 -2.484 1.00 98.38 218 LEU A O 1
ATOM 1701 N N . THR A 1 219 ? -2.942 -8.392 -1.137 1.00 98.25 219 THR A N 1
ATOM 1702 C CA . THR A 1 219 ? -3.525 -9.381 -2.060 1.00 98.25 219 THR A CA 1
ATOM 1703 C C . THR A 1 219 ? -5.029 -9.199 -2.243 1.00 98.25 219 THR A C 1
ATOM 1705 O O . THR A 1 219 ? -5.743 -8.921 -1.282 1.00 98.25 219 THR A O 1
ATOM 1708 N N . ASN A 1 220 ? -5.524 -9.418 -3.465 1.00 98.12 220 ASN A N 1
ATOM 1709 C CA . ASN A 1 220 ? -6.954 -9.395 -3.809 1.00 98.12 220 ASN A CA 1
ATOM 1710 C C . ASN A 1 220 ? -7.643 -8.050 -3.494 1.00 98.12 220 ASN A C 1
ATOM 1712 O O . ASN A 1 220 ? -8.791 -8.038 -3.060 1.00 98.12 220 ASN A O 1
ATOM 1716 N N . SER A 1 221 ? -6.943 -6.927 -3.672 1.00 98.38 221 SER A N 1
ATOM 1717 C CA . SER A 1 221 ? -7.409 -5.591 -3.267 1.00 98.38 221 SER A CA 1
ATOM 1718 C C . SER A 1 221 ? -7.888 -4.746 -4.455 1.00 98.38 221 SER A C 1
ATOM 1720 O O . SER A 1 221 ? -7.453 -4.935 -5.592 1.00 98.38 221 SER A O 1
ATOM 1722 N N . SER A 1 222 ? -8.786 -3.791 -4.214 1.00 97.75 222 SER A N 1
ATOM 1723 C CA . SER A 1 222 ? -9.361 -2.946 -5.269 1.00 97.75 222 SER A CA 1
ATOM 1724 C C . SER A 1 222 ? -9.534 -1.499 -4.824 1.00 97.75 222 SER A C 1
ATOM 1726 O O . SER A 1 222 ? -10.159 -1.230 -3.801 1.00 97.75 222 SER A O 1
ATOM 1728 N N . PHE A 1 223 ? -9.060 -0.567 -5.636 1.00 95.31 223 PHE A N 1
ATOM 1729 C CA . PHE A 1 223 ? -9.134 0.865 -5.378 1.00 95.31 223 PHE A CA 1
ATOM 1730 C C . PHE A 1 223 ? -9.829 1.528 -6.568 1.00 95.31 223 PHE A C 1
ATOM 1732 O O . PHE A 1 223 ? -9.424 1.308 -7.715 1.00 95.31 223 PHE A O 1
ATOM 1739 N N . THR A 1 224 ? -10.934 2.243 -6.345 1.00 94.75 224 THR A N 1
ATOM 1740 C CA . THR A 1 224 ? -11.824 2.653 -7.446 1.00 94.75 224 THR A CA 1
ATOM 1741 C C . THR A 1 224 ? -12.461 4.021 -7.234 1.00 94.75 224 THR A C 1
ATOM 1743 O O . THR A 1 224 ? -12.988 4.296 -6.165 1.00 94.75 224 THR A O 1
ATOM 1746 N N . ASN A 1 225 ? -12.485 4.868 -8.268 1.00 92.62 225 ASN A N 1
ATOM 1747 C CA . ASN A 1 225 ? -13.113 6.201 -8.219 1.00 92.62 225 ASN A CA 1
ATOM 1748 C C . ASN A 1 225 ? -12.566 7.124 -7.113 1.00 92.62 225 ASN A C 1
ATOM 1750 O O . ASN A 1 225 ? -13.254 8.046 -6.675 1.00 92.62 225 ASN A O 1
ATOM 1754 N N . ASP A 1 226 ? -11.345 6.878 -6.645 1.00 88.31 226 ASP A N 1
ATOM 1755 C CA . ASP A 1 226 ? -10.714 7.718 -5.635 1.00 88.31 226 ASP A CA 1
ATOM 1756 C C . ASP A 1 226 ? -10.047 8.941 -6.277 1.00 88.31 226 ASP A C 1
ATOM 1758 O O . ASP A 1 226 ? -9.575 8.912 -7.418 1.00 88.31 226 ASP A O 1
ATOM 1762 N N . GLN A 1 227 ? -9.996 10.028 -5.515 1.00 85.75 227 GLN A N 1
ATOM 1763 C CA . GLN A 1 227 ? -9.398 11.294 -5.908 1.00 85.75 227 GLN A CA 1
ATOM 1764 C C . GLN A 1 227 ? -8.251 11.642 -4.967 1.00 85.75 227 GLN A C 1
ATOM 1766 O O . GLN A 1 227 ? -8.406 11.658 -3.745 1.00 85.75 227 GLN A O 1
ATOM 1771 N N . LEU A 1 228 ? -7.101 11.941 -5.554 1.00 81.06 228 LEU A N 1
ATOM 1772 C CA . LEU A 1 228 ? -5.871 12.288 -4.860 1.00 81.06 228 LEU A CA 1
ATOM 1773 C C . LEU A 1 228 ? -5.556 13.772 -5.072 1.00 81.06 228 LEU A C 1
ATOM 1775 O O . LEU A 1 228 ? -5.634 14.284 -6.194 1.00 81.06 228 LEU A O 1
ATOM 1779 N N . MET A 1 229 ? -5.200 14.463 -3.993 1.00 77.00 229 MET A N 1
ATOM 1780 C CA . MET A 1 229 ? -4.705 15.839 -4.047 1.00 77.00 229 MET A CA 1
ATOM 1781 C C . MET A 1 229 ? -3.179 15.890 -4.187 1.00 77.00 229 MET A C 1
ATOM 1783 O O . MET A 1 229 ? -2.511 14.867 -4.290 1.00 77.00 229 MET A O 1
ATOM 1787 N N . GLN A 1 230 ? -2.634 17.106 -4.230 1.00 70.56 230 GLN A N 1
ATOM 1788 C CA . GLN A 1 230 ? -1.223 17.406 -4.477 1.00 70.56 230 GLN A CA 1
ATOM 1789 C C . GLN A 1 230 ? -0.245 16.589 -3.599 1.00 70.56 230 GLN A C 1
ATOM 1791 O O . GLN A 1 230 ? -0.469 16.400 -2.406 1.00 70.56 230 GLN A O 1
ATOM 1796 N N . ASN A 1 231 ? 0.873 16.152 -4.194 1.00 67.88 231 ASN A N 1
ATOM 1797 C CA . ASN A 1 231 ? 1.911 15.294 -3.596 1.00 67.88 231 ASN A CA 1
ATOM 1798 C C . ASN A 1 231 ? 1.443 13.975 -2.942 1.00 67.88 231 ASN A C 1
ATOM 1800 O O . ASN A 1 231 ? 2.079 13.486 -2.003 1.00 67.88 231 ASN A O 1
ATOM 1804 N N . ALA A 1 232 ? 0.357 13.374 -3.428 1.00 72.94 232 ALA A N 1
ATOM 1805 C CA . ALA A 1 232 ? -0.134 12.107 -2.919 1.00 72.94 232 ALA A CA 1
ATOM 1806 C C . ALA A 1 232 ? 0.618 10.883 -3.476 1.00 72.94 232 ALA A C 1
ATOM 1808 O O . ALA A 1 232 ? 0.761 10.670 -4.681 1.00 72.94 232 ALA A O 1
ATOM 1809 N N . ILE A 1 233 ? 1.058 10.049 -2.542 1.00 82.50 233 ILE A N 1
ATOM 1810 C CA . ILE A 1 233 ? 1.531 8.683 -2.696 1.00 82.50 233 ILE A CA 1
ATOM 1811 C C . ILE A 1 233 ? 0.471 7.760 -2.106 1.00 82.50 233 ILE A C 1
ATOM 1813 O O . ILE A 1 233 ? 0.333 7.668 -0.894 1.00 82.50 233 ILE A O 1
ATOM 1817 N N . TYR A 1 234 ? -0.261 7.029 -2.928 1.00 88.75 234 TYR A N 1
ATOM 1818 C CA . TYR A 1 234 ? -1.419 6.299 -2.425 1.00 88.75 234 TYR A CA 1
ATOM 1819 C C . TYR A 1 234 ? -1.034 5.135 -1.487 1.00 88.75 234 TYR A C 1
ATOM 1821 O O . TYR A 1 234 ? -1.490 5.076 -0.344 1.00 88.75 234 TYR A O 1
ATOM 1829 N N . ILE A 1 235 ? -0.125 4.257 -1.906 1.00 93.50 235 ILE A N 1
ATOM 1830 C CA . ILE A 1 235 ? 0.493 3.236 -1.051 1.00 93.50 235 ILE A CA 1
ATOM 1831 C C . ILE A 1 235 ? 1.973 3.573 -0.899 1.00 93.50 235 ILE A C 1
ATOM 1833 O O . ILE A 1 235 ? 2.717 3.534 -1.876 1.00 93.50 235 ILE A O 1
ATOM 1837 N N . ASP A 1 236 ? 2.395 3.887 0.322 1.00 92.88 236 ASP A N 1
ATOM 1838 C CA . ASP A 1 236 ? 3.762 4.287 0.651 1.00 92.88 236 ASP A CA 1
ATOM 1839 C C . ASP A 1 236 ? 4.444 3.275 1.576 1.00 92.88 236 ASP A C 1
ATOM 1841 O O . ASP A 1 236 ? 4.139 3.178 2.769 1.00 92.88 236 ASP A O 1
ATOM 1845 N N . ILE A 1 237 ? 5.410 2.546 1.032 1.00 94.44 237 ILE A N 1
ATOM 1846 C CA . ILE A 1 237 ? 6.227 1.591 1.772 1.00 94.44 237 ILE A CA 1
ATOM 1847 C C . ILE A 1 237 ? 7.617 2.196 1.938 1.00 94.44 237 ILE A C 1
ATOM 1849 O O . ILE A 1 237 ? 8.415 2.212 1.000 1.00 94.44 237 ILE A O 1
ATOM 1853 N N . GLN A 1 238 ? 7.940 2.685 3.137 1.00 92.31 238 GLN A N 1
ATOM 1854 C CA . GLN A 1 238 ? 9.237 3.323 3.361 1.00 92.31 238 GLN A CA 1
ATOM 1855 C C . GLN A 1 238 ? 10.392 2.330 3.205 1.00 92.31 238 GLN A C 1
ATOM 1857 O O . GLN A 1 238 ? 11.351 2.616 2.490 1.00 92.31 238 GLN A O 1
ATOM 1862 N N . GLN A 1 239 ? 10.323 1.165 3.855 1.00 91.25 239 GLN A N 1
ATOM 1863 C CA . GLN A 1 239 ? 11.376 0.154 3.776 1.00 91.25 239 GLN A CA 1
ATOM 1864 C C . GLN A 1 239 ? 10.800 -1.257 3.936 1.00 91.25 239 GLN A C 1
ATOM 1866 O O . GLN A 1 239 ? 10.038 -1.511 4.868 1.00 91.25 239 GLN A O 1
ATOM 1871 N N . ALA A 1 240 ? 11.198 -2.190 3.071 1.00 91.12 240 ALA A N 1
ATOM 1872 C CA . ALA A 1 240 ? 10.837 -3.601 3.203 1.00 91.12 240 ALA A CA 1
ATOM 1873 C C . ALA A 1 240 ? 11.945 -4.525 2.685 1.00 91.12 240 ALA A C 1
ATOM 1875 O O . ALA A 1 240 ? 12.686 -4.160 1.768 1.00 91.12 240 ALA A O 1
ATOM 1876 N N . THR A 1 241 ? 12.043 -5.725 3.258 1.00 90.06 241 THR A N 1
ATOM 1877 C CA . THR A 1 241 ? 12.906 -6.791 2.734 1.00 90.06 241 THR A CA 1
ATOM 1878 C C . THR A 1 241 ? 12.234 -7.569 1.612 1.00 90.06 241 THR A C 1
ATOM 1880 O O . THR A 1 241 ? 12.838 -7.761 0.559 1.00 90.06 241 THR A O 1
ATOM 1883 N N . THR A 1 242 ? 10.977 -7.965 1.817 1.00 91.81 242 THR A N 1
ATOM 1884 C CA . THR A 1 242 ? 10.166 -8.643 0.801 1.00 91.81 242 THR A CA 1
ATOM 1885 C C . THR A 1 242 ? 8.855 -7.900 0.587 1.00 91.81 242 THR A C 1
ATOM 1887 O O . THR A 1 242 ? 8.213 -7.477 1.550 1.00 91.81 242 THR A O 1
ATOM 1890 N N . ILE A 1 243 ? 8.442 -7.762 -0.672 1.00 94.06 243 ILE A N 1
ATOM 1891 C CA . ILE A 1 243 ? 7.135 -7.215 -1.045 1.00 94.06 243 ILE A CA 1
ATOM 1892 C C . ILE A 1 243 ? 6.389 -8.217 -1.921 1.00 94.06 243 ILE A C 1
ATOM 1894 O O . ILE A 1 243 ? 6.951 -8.753 -2.873 1.00 94.06 243 ILE A O 1
ATOM 1898 N N . SER A 1 244 ? 5.111 -8.422 -1.619 1.00 96.81 244 SER A N 1
ATOM 1899 C CA . SER A 1 244 ? 4.167 -9.192 -2.424 1.00 96.81 244 SER A CA 1
ATOM 1900 C C . SER A 1 244 ? 2.907 -8.368 -2.658 1.00 96.81 244 SER A C 1
ATOM 1902 O O . SER A 1 244 ? 2.102 -8.177 -1.750 1.00 96.81 244 SER A O 1
ATOM 1904 N N . ILE A 1 245 ? 2.715 -7.861 -3.873 1.00 97.44 245 ILE A N 1
ATOM 1905 C CA . ILE A 1 245 ? 1.456 -7.217 -4.267 1.00 97.44 245 ILE A CA 1
ATOM 1906 C C . ILE A 1 245 ? 0.833 -8.051 -5.373 1.00 97.44 245 ILE A C 1
ATOM 1908 O O . ILE A 1 245 ? 1.398 -8.139 -6.464 1.00 97.44 245 ILE A O 1
ATOM 1912 N N . THR A 1 246 ? -0.313 -8.679 -5.101 1.00 97.25 246 THR A N 1
ATOM 1913 C CA . THR A 1 246 ? -0.959 -9.573 -6.069 1.00 97.25 246 THR A CA 1
ATOM 1914 C C . THR A 1 246 ? -2.441 -9.352 -6.254 1.00 97.25 246 THR A C 1
ATOM 1916 O O . THR A 1 246 ? -3.139 -8.924 -5.335 1.00 97.25 246 THR A O 1
ATOM 1919 N N . ASN A 1 247 ? -2.924 -9.652 -7.464 1.00 97.31 247 ASN A N 1
ATOM 1920 C CA . ASN A 1 247 ? -4.347 -9.615 -7.815 1.00 97.31 247 ASN A CA 1
ATOM 1921 C C . ASN A 1 247 ? -5.005 -8.306 -7.348 1.00 97.31 247 ASN A C 1
ATOM 1923 O O . ASN A 1 247 ? -6.018 -8.314 -6.653 1.00 97.31 247 ASN A O 1
ATOM 1927 N N . THR A 1 248 ? -4.354 -7.180 -7.637 1.00 97.75 248 THR A N 1
ATOM 1928 C CA . THR A 1 248 ? -4.746 -5.860 -7.131 1.00 97.75 248 THR A CA 1
ATOM 1929 C C . THR A 1 248 ? -5.114 -4.950 -8.296 1.00 97.75 248 THR A C 1
ATOM 1931 O O . THR A 1 248 ? -4.489 -5.015 -9.353 1.00 97.75 248 THR A O 1
ATOM 1934 N N . SER A 1 249 ? -6.133 -4.108 -8.128 1.00 97.81 249 SER A N 1
ATOM 1935 C CA . SER A 1 249 ? -6.601 -3.209 -9.190 1.00 97.81 249 SER A CA 1
ATOM 1936 C C . SER A 1 249 ? -6.739 -1.760 -8.730 1.00 97.81 249 SER A C 1
ATOM 1938 O O . SER A 1 249 ? -7.206 -1.492 -7.624 1.00 97.81 249 SER A O 1
ATOM 1940 N N . PHE A 1 250 ? -6.365 -0.835 -9.613 1.00 96.88 250 PHE A N 1
ATOM 1941 C CA . PHE A 1 250 ? -6.555 0.607 -9.484 1.00 96.88 250 PHE A CA 1
ATOM 1942 C C . PHE A 1 250 ? -7.335 1.094 -10.704 1.00 96.88 250 PHE A C 1
ATOM 1944 O O . PHE A 1 250 ? -6.848 0.999 -11.833 1.00 96.88 250 PHE A O 1
ATOM 1951 N N . THR A 1 251 ? -8.555 1.575 -10.478 1.00 96.69 251 THR A N 1
ATOM 1952 C CA . THR A 1 251 ? -9.509 1.930 -11.538 1.00 96.69 251 THR A CA 1
ATOM 1953 C C . THR A 1 251 ? -10.043 3.338 -11.316 1.00 96.69 251 THR A C 1
ATOM 1955 O O . THR A 1 251 ? -10.441 3.681 -10.206 1.00 96.69 251 THR A O 1
ATOM 1958 N N . ASP A 1 252 ? -10.054 4.161 -12.362 1.00 94.00 252 ASP A N 1
ATOM 1959 C CA . ASP A 1 252 ? -10.643 5.507 -12.334 1.00 94.00 252 ASP A CA 1
ATOM 1960 C C . ASP A 1 252 ? -10.015 6.451 -11.285 1.00 94.00 252 ASP A C 1
ATOM 1962 O O . ASP A 1 252 ? -10.670 7.374 -10.798 1.00 94.00 252 ASP A O 1
ATOM 1966 N N . ILE A 1 253 ? -8.734 6.265 -10.944 1.00 89.69 253 ILE A N 1
ATOM 1967 C CA . ILE A 1 253 ? -8.047 7.096 -9.943 1.00 89.69 253 ILE A CA 1
ATOM 1968 C C . ILE A 1 253 ? -7.688 8.461 -10.537 1.00 89.69 253 ILE A C 1
ATOM 1970 O O . ILE A 1 253 ? -6.893 8.562 -11.480 1.00 89.69 253 ILE A O 1
ATOM 1974 N N . GLN A 1 254 ? -8.263 9.518 -9.966 1.00 86.50 254 GLN A N 1
ATOM 1975 C CA . GLN A 1 254 ? -8.078 10.890 -10.430 1.00 86.50 254 GLN A CA 1
ATOM 1976 C C . GLN A 1 254 ? -7.071 11.644 -9.564 1.00 86.50 254 GLN A C 1
ATOM 1978 O O . GLN A 1 254 ? -6.965 11.420 -8.361 1.00 86.50 254 GLN A O 1
ATOM 1983 N N . TYR A 1 255 ? -6.380 12.598 -10.181 1.00 80.75 255 TYR A N 1
ATOM 1984 C CA . TYR A 1 255 ? -5.454 13.500 -9.510 1.00 80.75 255 TYR A CA 1
ATOM 1985 C C . TYR A 1 255 ? -5.865 14.942 -9.819 1.00 80.75 255 TYR A C 1
ATOM 1987 O O . TYR A 1 255 ? -5.964 15.300 -10.994 1.00 80.75 255 TYR A O 1
ATOM 1995 N N . GLN A 1 256 ? -6.179 15.749 -8.801 1.00 70.94 256 GLN A N 1
ATOM 1996 C CA . GLN A 1 256 ? -6.806 17.062 -9.033 1.00 70.94 256 GLN A CA 1
ATOM 1997 C C . GLN A 1 256 ? -5.818 18.170 -9.447 1.00 70.94 256 GLN A C 1
ATOM 1999 O O . GLN A 1 256 ? -6.221 19.087 -10.154 1.00 70.94 256 GLN A O 1
ATOM 2004 N N . ASN A 1 257 ? -4.528 18.060 -9.101 1.00 66.19 257 ASN A N 1
ATOM 2005 C CA . ASN A 1 257 ? -3.484 19.018 -9.497 1.00 66.19 257 ASN A CA 1
ATOM 2006 C C . ASN A 1 257 ? -2.417 18.317 -10.347 1.00 66.19 257 ASN A C 1
ATOM 2008 O O . ASN A 1 257 ? -1.468 17.742 -9.824 1.00 66.19 257 ASN A O 1
ATOM 2012 N N . VAL A 1 258 ? -2.611 18.333 -11.667 1.00 54.41 258 VAL A N 1
ATOM 2013 C CA . VAL A 1 258 ? -1.899 17.482 -12.646 1.00 54.41 258 VAL A CA 1
ATOM 2014 C C . VAL A 1 258 ? -0.496 17.991 -13.022 1.00 54.41 258 VAL A C 1
ATOM 2016 O O . VAL A 1 258 ? 0.146 17.419 -13.900 1.00 54.41 258 VAL A O 1
ATOM 2019 N N . ASP A 1 259 ? -0.020 19.064 -12.388 1.00 56.94 259 ASP A N 1
ATOM 2020 C CA . ASP A 1 259 ? 1.261 19.702 -12.721 1.00 56.94 259 ASP A CA 1
ATOM 2021 C C . ASP A 1 259 ? 2.419 19.315 -11.783 1.00 56.94 259 ASP A C 1
ATOM 2023 O O . ASP A 1 259 ? 3.555 19.716 -12.031 1.00 56.94 259 ASP A O 1
ATOM 2027 N N . ASP A 1 260 ? 2.164 18.507 -10.750 1.00 52.88 260 ASP A N 1
ATOM 2028 C CA . ASP A 1 260 ? 3.187 18.113 -9.780 1.00 52.88 260 ASP A CA 1
ATOM 2029 C C . ASP A 1 260 ? 3.812 16.753 -10.108 1.00 52.88 260 ASP A C 1
ATOM 2031 O O . ASP A 1 260 ? 3.198 15.694 -9.949 1.00 52.88 260 ASP A O 1
ATOM 2035 N N . SER A 1 261 ? 5.086 16.800 -10.495 1.00 57.44 261 SER A N 1
ATOM 2036 C CA . SER A 1 261 ? 5.961 15.637 -10.601 1.00 57.44 261 SER A CA 1
ATOM 2037 C C . SER A 1 261 ? 6.110 14.932 -9.248 1.00 57.44 261 SER A C 1
ATOM 2039 O O . SER A 1 261 ? 6.467 15.576 -8.260 1.00 57.44 261 SER A O 1
ATOM 2041 N N . GLY A 1 262 ? 5.929 13.609 -9.199 1.00 67.94 262 GLY A N 1
ATOM 2042 C CA . GLY A 1 262 ? 6.275 12.793 -8.020 1.00 67.94 262 GLY A CA 1
ATOM 2043 C C . GLY A 1 262 ? 5.127 12.075 -7.303 1.00 67.94 262 GLY A C 1
ATOM 2044 O O . GLY A 1 262 ? 5.381 11.404 -6.303 1.00 67.94 262 GLY A O 1
ATOM 2045 N N . ALA A 1 263 ? 3.899 12.159 -7.811 1.00 80.12 263 ALA A N 1
ATOM 2046 C CA . ALA A 1 263 ? 2.773 11.357 -7.335 1.00 80.12 263 ALA A CA 1
ATOM 2047 C C . ALA A 1 263 ? 2.838 9.916 -7.858 1.00 80.12 263 ALA A C 1
ATOM 2049 O O . ALA A 1 263 ? 3.115 9.721 -9.042 1.00 80.12 263 ALA A O 1
ATOM 2050 N N . TYR A 1 264 ? 2.554 8.923 -7.010 1.00 87.56 264 TYR A N 1
ATOM 2051 C CA . TYR A 1 264 ? 2.533 7.504 -7.393 1.00 87.56 264 TYR A CA 1
ATOM 2052 C C . TYR A 1 264 ? 1.406 6.752 -6.684 1.00 87.56 264 TYR A C 1
ATOM 2054 O O . TYR A 1 264 ? 1.136 6.988 -5.506 1.00 87.56 264 TYR A O 1
ATOM 2062 N N . LEU A 1 265 ? 0.787 5.784 -7.363 1.00 91.75 265 LEU A N 1
ATOM 2063 C CA . LEU A 1 265 ? -0.154 4.870 -6.707 1.00 91.75 265 LEU A CA 1
ATOM 2064 C C . LEU A 1 265 ? 0.562 3.919 -5.748 1.00 91.75 265 LEU A C 1
ATOM 2066 O O . LEU A 1 265 ? 0.066 3.642 -4.661 1.00 91.75 265 LEU A O 1
ATOM 2070 N N . ILE A 1 266 ? 1.740 3.434 -6.132 1.00 93.94 266 ILE A N 1
ATOM 2071 C CA . ILE A 1 266 ? 2.590 2.613 -5.275 1.00 93.94 266 ILE A CA 1
ATOM 2072 C C . ILE A 1 266 ? 3.990 3.213 -5.278 1.00 93.94 266 ILE A C 1
ATOM 2074 O O . ILE A 1 266 ? 4.639 3.317 -6.320 1.00 93.94 266 ILE A O 1
ATOM 2078 N N . TYR A 1 267 ? 4.475 3.577 -4.100 1.00 92.69 267 TYR A N 1
ATOM 2079 C CA . TYR A 1 267 ? 5.838 4.032 -3.892 1.00 92.69 267 TYR A CA 1
ATOM 2080 C C . TYR A 1 267 ? 6.518 3.166 -2.845 1.00 92.69 267 TYR A C 1
ATOM 2082 O O . TYR A 1 267 ? 6.007 2.964 -1.745 1.00 92.69 267 TYR A O 1
ATOM 2090 N N . ILE A 1 268 ? 7.697 2.672 -3.195 1.00 92.69 268 ILE A N 1
ATOM 2091 C CA . ILE A 1 268 ? 8.548 1.895 -2.306 1.00 92.69 268 ILE A CA 1
ATOM 2092 C C . ILE A 1 268 ? 9.850 2.666 -2.165 1.00 92.69 268 ILE A C 1
ATOM 2094 O O . ILE A 1 268 ? 10.661 2.678 -3.089 1.00 92.69 268 ILE A O 1
ATOM 2098 N N . ALA A 1 269 ? 10.055 3.346 -1.038 1.00 90.12 269 ALA A N 1
ATOM 2099 C CA . ALA A 1 269 ? 11.175 4.273 -0.899 1.00 90.12 269 ALA A CA 1
ATOM 2100 C C . ALA A 1 269 ? 12.526 3.546 -0.896 1.00 90.12 269 ALA A C 1
ATOM 2102 O O . ALA A 1 269 ? 13.488 4.040 -1.488 1.00 90.12 269 ALA A O 1
ATOM 2103 N N . LYS A 1 270 ? 12.599 2.369 -0.262 1.00 88.06 270 LYS A N 1
ATOM 2104 C CA . LYS A 1 270 ? 13.818 1.562 -0.206 1.00 88.06 270 LYS A CA 1
ATOM 2105 C C . LYS A 1 270 ? 13.526 0.065 -0.114 1.00 88.06 270 LYS A C 1
ATOM 2107 O O . LYS A 1 270 ? 12.819 -0.384 0.785 1.00 88.06 270 LYS A O 1
ATOM 2112 N N . MET A 1 271 ? 14.153 -0.713 -0.988 1.00 84.81 271 MET A N 1
ATOM 2113 C CA . MET A 1 271 ? 14.188 -2.174 -0.901 1.00 84.81 271 MET A CA 1
ATOM 2114 C C . MET A 1 271 ? 15.468 -2.638 -0.203 1.00 84.81 271 MET A C 1
ATOM 2116 O O . MET A 1 271 ? 16.576 -2.292 -0.623 1.00 84.81 271 MET A O 1
ATOM 2120 N N . MET A 1 272 ? 15.315 -3.435 0.856 1.00 82.69 272 MET A N 1
ATOM 2121 C CA . MET A 1 272 ? 16.418 -4.062 1.585 1.00 82.69 272 MET A CA 1
ATOM 2122 C C . MET A 1 272 ? 16.582 -5.507 1.121 1.00 82.69 272 MET A C 1
ATOM 2124 O O . MET A 1 272 ? 15.941 -6.409 1.650 1.00 82.69 272 MET A O 1
ATOM 2128 N N . VAL A 1 273 ? 17.433 -5.749 0.130 1.00 73.69 273 VAL A N 1
ATOM 2129 C CA . VAL A 1 273 ? 17.518 -7.080 -0.478 1.00 73.69 273 VAL A CA 1
ATOM 2130 C C . VAL A 1 273 ? 18.171 -8.078 0.486 1.00 73.69 273 VAL A C 1
ATOM 2132 O O . VAL A 1 273 ? 19.295 -7.864 0.949 1.00 73.69 273 VAL A O 1
ATOM 2135 N N . ALA A 1 274 ? 17.462 -9.172 0.782 1.00 70.50 274 ALA A N 1
ATOM 2136 C CA . ALA A 1 274 ? 17.973 -10.324 1.523 1.00 70.50 274 ALA A CA 1
ATOM 2137 C C . ALA A 1 274 ? 18.317 -11.492 0.580 1.00 70.50 274 ALA A C 1
ATOM 2139 O O . ALA A 1 274 ? 17.912 -11.530 -0.583 1.00 70.50 274 ALA A O 1
ATOM 2140 N N . SER A 1 275 ? 19.095 -12.457 1.074 1.00 74.25 275 SER A N 1
ATOM 2141 C CA . SER A 1 275 ? 19.465 -13.645 0.297 1.00 74.25 275 SER A CA 1
ATOM 2142 C C . SER A 1 275 ? 18.250 -14.549 0.053 1.00 74.25 275 SER A C 1
ATOM 2144 O O . SER A 1 275 ? 17.551 -14.907 0.999 1.00 74.25 275 SER A O 1
ATOM 2146 N N . GLY A 1 276 ? 18.015 -14.928 -1.207 1.00 72.94 276 GLY A N 1
ATOM 2147 C CA . GLY A 1 276 ? 17.049 -15.964 -1.594 1.00 72.94 276 GLY A CA 1
ATOM 2148 C C . GLY A 1 276 ? 15.561 -15.589 -1.600 1.00 72.94 276 GLY A C 1
ATOM 2149 O O . GLY A 1 276 ? 14.752 -16.463 -1.905 1.00 72.94 276 GLY A O 1
ATOM 2150 N N . ALA A 1 277 ? 15.178 -14.345 -1.294 1.00 82.75 277 ALA A N 1
ATOM 2151 C CA . ALA A 1 277 ? 13.775 -13.912 -1.292 1.00 82.75 277 ALA A CA 1
ATOM 2152 C C . ALA A 1 277 ? 13.492 -12.899 -2.412 1.00 82.75 277 ALA A C 1
ATOM 2154 O O . ALA A 1 277 ? 13.973 -11.767 -2.371 1.00 82.75 277 ALA A O 1
ATOM 2155 N N . ASP A 1 278 ? 12.693 -13.304 -3.402 1.00 89.56 278 ASP A N 1
ATOM 2156 C CA . ASP A 1 278 ? 12.213 -12.407 -4.455 1.00 89.56 278 ASP A CA 1
ATOM 2157 C C . ASP A 1 278 ? 11.038 -11.556 -3.957 1.00 89.56 278 ASP A C 1
ATOM 2159 O O . ASP A 1 278 ? 10.127 -12.041 -3.284 1.00 89.56 278 ASP A O 1
ATOM 2163 N N . SER A 1 279 ? 11.019 -10.291 -4.367 1.00 92.19 279 SER A N 1
ATOM 2164 C CA . SER A 1 279 ? 9.868 -9.400 -4.236 1.00 92.19 279 SER A CA 1
ATOM 2165 C C . SER A 1 279 ? 9.108 -9.324 -5.551 1.00 92.19 279 SER A C 1
ATOM 2167 O O . SER A 1 279 ? 9.713 -9.238 -6.621 1.00 92.19 279 SER A O 1
ATOM 2169 N N . TYR A 1 280 ? 7.781 -9.328 -5.488 1.00 94.56 280 TYR A N 1
ATOM 2170 C CA . TYR A 1 280 ? 6.937 -9.348 -6.672 1.00 94.56 280 TYR A CA 1
ATOM 2171 C C . TYR A 1 280 ? 5.746 -8.396 -6.591 1.00 94.56 280 TYR A C 1
ATOM 2173 O O . TYR A 1 280 ? 5.057 -8.282 -5.578 1.00 94.56 280 TYR A O 1
ATOM 2181 N N . ILE A 1 281 ? 5.466 -7.766 -7.729 1.00 95.50 281 ILE A N 1
ATOM 2182 C CA . ILE A 1 281 ? 4.192 -7.121 -8.039 1.00 95.50 281 ILE A CA 1
ATOM 2183 C C . ILE A 1 281 ? 3.622 -7.884 -9.230 1.00 95.50 281 ILE A C 1
ATOM 2185 O O . ILE A 1 281 ? 4.175 -7.817 -10.331 1.00 95.50 281 ILE A O 1
ATOM 2189 N N . ARG A 1 282 ? 2.567 -8.672 -8.994 1.00 96.75 282 ARG A N 1
ATOM 2190 C CA . ARG A 1 282 ? 2.051 -9.633 -9.974 1.00 96.75 282 ARG A CA 1
ATOM 2191 C C . ARG A 1 282 ? 0.542 -9.562 -10.163 1.00 96.75 282 ARG A C 1
ATOM 2193 O O . ARG A 1 282 ? -0.190 -9.454 -9.189 1.00 96.75 282 ARG A O 1
ATOM 2200 N N . ASN A 1 283 ? 0.059 -9.710 -11.397 1.00 95.38 283 ASN A N 1
ATOM 2201 C CA . ASN A 1 283 ? -1.377 -9.671 -11.712 1.00 95.38 283 ASN A CA 1
ATOM 2202 C C . ASN A 1 283 ? -2.022 -8.362 -11.221 1.00 95.38 283 ASN A C 1
ATOM 2204 O O . ASN A 1 283 ? -3.013 -8.379 -10.486 1.00 95.38 283 ASN A O 1
ATOM 2208 N N . VAL A 1 284 ? -1.409 -7.227 -11.561 1.00 97.12 284 VAL A N 1
ATOM 2209 C CA . VAL A 1 284 ? -1.889 -5.901 -11.148 1.00 97.12 284 VAL A CA 1
ATOM 2210 C C . VAL A 1 284 ? -2.447 -5.152 -12.348 1.00 97.12 284 VAL A C 1
ATOM 2212 O O . VAL A 1 284 ? -1.804 -5.092 -13.396 1.00 97.12 284 VAL A O 1
ATOM 2215 N N . LEU A 1 285 ? -3.639 -4.580 -12.185 1.00 97.31 285 LEU A N 1
ATOM 2216 C CA . LEU A 1 285 ? -4.318 -3.782 -13.204 1.00 97.31 285 LEU A CA 1
ATOM 2217 C C . LEU A 1 285 ? -4.336 -2.305 -12.807 1.00 97.31 285 LEU A C 1
ATOM 2219 O O . LEU A 1 285 ? -4.836 -1.950 -11.742 1.00 97.31 285 LEU A O 1
ATOM 2223 N N . PHE A 1 286 ? -3.881 -1.451 -13.714 1.00 96.31 286 PHE A N 1
ATOM 2224 C CA . PHE A 1 286 ? -4.040 -0.004 -13.662 1.00 96.31 286 PHE A CA 1
ATOM 2225 C C . PHE A 1 286 ? -4.865 0.433 -14.873 1.00 96.31 286 PHE A C 1
ATOM 2227 O O . PHE A 1 286 ? -4.444 0.224 -16.012 1.00 96.31 286 PHE A O 1
ATOM 2234 N N . THR A 1 287 ? -6.049 1.004 -14.657 1.00 96.69 287 THR A N 1
ATOM 2235 C CA . THR A 1 287 ? -6.941 1.392 -15.758 1.00 96.69 287 THR A CA 1
ATOM 2236 C C . THR A 1 287 ? -7.575 2.752 -15.517 1.00 96.69 287 THR A C 1
ATOM 2238 O O . THR A 1 287 ? -8.046 3.031 -14.414 1.00 96.69 287 THR A O 1
ATOM 2241 N N . ASN A 1 288 ? -7.584 3.598 -16.550 1.00 93.31 288 ASN A N 1
ATOM 2242 C CA . ASN A 1 288 ? -8.124 4.960 -16.477 1.00 93.31 288 ASN A CA 1
ATOM 2243 C C . ASN A 1 288 ? -7.584 5.773 -15.281 1.00 93.31 288 ASN A C 1
ATOM 2245 O O . ASN A 1 288 ? -8.325 6.447 -14.562 1.00 93.31 288 ASN A O 1
ATOM 2249 N N . ILE A 1 289 ? -6.273 5.685 -15.041 1.00 91.19 289 ILE A N 1
ATOM 2250 C CA . ILE A 1 289 ? -5.592 6.466 -14.002 1.00 91.19 289 ILE A CA 1
ATOM 2251 C C . ILE A 1 289 ? -4.983 7.738 -14.604 1.00 91.19 289 ILE A C 1
ATOM 2253 O O . ILE A 1 289 ? -4.572 7.748 -15.765 1.00 91.19 289 ILE A O 1
ATOM 2257 N N . LYS A 1 290 ? -4.897 8.808 -13.805 1.00 87.50 290 LYS A N 1
ATOM 2258 C CA . LYS A 1 290 ? -4.287 10.097 -14.202 1.00 87.50 290 LYS A CA 1
ATOM 2259 C C . LYS A 1 290 ? -3.047 10.469 -13.380 1.00 87.50 290 LYS A C 1
ATOM 2261 O O . LYS A 1 290 ? -2.771 11.642 -13.154 1.00 87.50 290 LYS A O 1
ATOM 2266 N N . THR A 1 291 ? -2.326 9.468 -12.886 1.00 85.50 291 THR A N 1
ATOM 2267 C CA . THR A 1 291 ? -1.122 9.617 -12.053 1.00 85.50 291 THR A CA 1
ATOM 2268 C C . THR A 1 291 ? -0.155 8.459 -12.314 1.00 85.50 291 THR A C 1
ATOM 2270 O O . THR A 1 291 ? -0.552 7.469 -12.929 1.00 85.50 291 THR A O 1
ATOM 2273 N N . ASN A 1 292 ? 1.095 8.544 -11.859 1.00 87.25 292 ASN A N 1
ATOM 2274 C CA . ASN A 1 292 ? 2.066 7.472 -12.084 1.00 87.25 292 ASN A CA 1
ATOM 2275 C C . ASN A 1 292 ? 1.682 6.208 -11.315 1.00 87.25 292 ASN A C 1
ATOM 2277 O O . ASN A 1 292 ? 1.113 6.258 -10.223 1.00 87.25 292 ASN A O 1
ATOM 2281 N N . ALA A 1 293 ? 2.014 5.050 -11.876 1.00 88.06 293 ALA A N 1
ATOM 2282 C CA . ALA A 1 293 ? 1.616 3.779 -11.294 1.00 88.06 293 ALA A CA 1
ATOM 2283 C C . ALA A 1 293 ? 2.566 3.376 -10.164 1.00 88.06 293 ALA A C 1
ATOM 2285 O O . ALA A 1 293 ? 2.122 3.104 -9.049 1.00 88.06 293 ALA A O 1
ATOM 2286 N N . LEU A 1 294 ? 3.870 3.342 -10.444 1.00 92.00 294 LEU A N 1
ATOM 2287 C CA . LEU A 1 294 ? 4.829 2.662 -9.580 1.00 92.00 294 LEU A CA 1
ATOM 2288 C C . LEU A 1 294 ? 6.191 3.356 -9.546 1.00 92.00 294 LEU A C 1
ATOM 2290 O O . LEU A 1 294 ? 6.761 3.659 -10.592 1.00 92.00 294 LEU A O 1
ATOM 2294 N N . SER A 1 295 ? 6.757 3.525 -8.351 1.00 91.75 295 SER A N 1
ATOM 2295 C CA . SER A 1 295 ? 8.149 3.952 -8.186 1.00 91.75 295 SER A CA 1
ATOM 2296 C C . SER A 1 295 ? 8.882 3.195 -7.085 1.00 91.75 295 SER A C 1
ATOM 2298 O O . SER A 1 295 ? 8.374 3.030 -5.978 1.00 91.75 295 SER A O 1
ATOM 2300 N N . PHE A 1 296 ? 10.133 2.840 -7.373 1.00 88.62 296 PHE A N 1
ATOM 2301 C CA . PHE A 1 296 ? 11.111 2.331 -6.414 1.00 88.62 296 PHE A CA 1
ATOM 2302 C C . PHE A 1 296 ? 12.176 3.405 -6.170 1.00 88.62 296 PHE A C 1
ATOM 2304 O O . PHE A 1 296 ? 12.827 3.847 -7.110 1.00 88.62 296 PHE A O 1
ATOM 2311 N N . GLY A 1 297 ? 12.339 3.864 -4.931 1.00 83.12 297 GLY A N 1
ATOM 2312 C CA . GLY A 1 297 ? 13.217 4.984 -4.570 1.00 83.12 297 GLY A CA 1
ATOM 2313 C C . GLY A 1 297 ? 14.697 4.620 -4.396 1.00 83.12 297 GLY A C 1
ATOM 2314 O O . GLY A 1 297 ? 15.554 5.508 -4.475 1.00 83.12 297 GLY A O 1
ATOM 2315 N N . GLY A 1 298 ? 15.009 3.341 -4.167 1.00 78.12 298 GLY A N 1
ATOM 2316 C CA . GLY A 1 298 ? 16.377 2.864 -3.975 1.00 78.12 298 GLY A CA 1
ATOM 2317 C C . GLY A 1 298 ? 16.476 1.401 -3.559 1.00 78.12 298 GLY A C 1
ATOM 2318 O O . GLY A 1 298 ? 15.531 0.822 -3.022 1.00 78.12 298 GLY A O 1
ATOM 2319 N N . PHE A 1 299 ? 17.657 0.825 -3.771 1.00 75.88 299 PHE A N 1
ATOM 2320 C CA . PHE A 1 299 ? 18.012 -0.536 -3.367 1.00 75.88 299 PHE A CA 1
ATOM 2321 C C . PHE A 1 299 ? 19.241 -0.474 -2.472 1.00 75.88 299 PHE A C 1
ATOM 2323 O O . PHE A 1 299 ? 20.149 0.323 -2.704 1.00 75.88 299 PHE A O 1
ATOM 2330 N N . SER A 1 300 ? 19.275 -1.295 -1.430 1.00 69.06 300 SER A N 1
ATOM 2331 C CA . SER A 1 300 ? 20.486 -1.460 -0.632 1.00 69.06 300 SER A CA 1
ATOM 2332 C C . SER A 1 300 ? 20.630 -2.880 -0.120 1.00 69.06 300 SER A C 1
ATOM 2334 O O . SER A 1 300 ? 19.643 -3.510 0.264 1.00 69.06 300 SER A O 1
ATOM 2336 N N . ASP A 1 301 ? 21.877 -3.332 -0.061 1.00 59.28 301 ASP A N 1
ATOM 2337 C CA . ASP A 1 301 ? 22.270 -4.587 0.562 1.00 59.28 301 ASP A CA 1
ATOM 2338 C C . ASP A 1 301 ? 21.902 -4.594 2.054 1.00 59.28 301 ASP A C 1
ATOM 2340 O O . ASP A 1 301 ? 22.343 -3.729 2.814 1.00 59.28 301 ASP A O 1
ATOM 2344 N N . LEU A 1 302 ? 21.106 -5.579 2.486 1.00 57.12 302 LEU A N 1
ATOM 2345 C CA . LEU A 1 302 ? 21.002 -5.926 3.909 1.00 57.12 302 LEU A CA 1
ATOM 2346 C C . LEU A 1 302 ? 22.141 -6.878 4.317 1.00 57.12 302 LEU A C 1
ATOM 2348 O O . LEU A 1 302 ? 22.599 -6.854 5.457 1.00 57.12 302 LEU A O 1
ATOM 2352 N N . VAL A 1 303 ? 22.614 -7.693 3.368 1.00 57.72 303 VAL A N 1
ATOM 2353 C CA . VAL A 1 303 ? 23.752 -8.612 3.495 1.00 57.72 303 VAL A CA 1
ATOM 2354 C C . VAL A 1 303 ? 24.552 -8.563 2.194 1.00 57.72 303 VAL A C 1
ATOM 2356 O O . VAL A 1 303 ? 23.964 -8.621 1.115 1.00 57.72 303 VAL A O 1
ATOM 2359 N N . THR A 1 304 ? 25.881 -8.489 2.283 1.00 62.66 304 THR A N 1
ATOM 2360 C CA . THR A 1 304 ? 26.769 -8.546 1.114 1.00 62.66 304 THR A CA 1
ATOM 2361 C C . THR A 1 304 ? 26.483 -9.800 0.283 1.00 62.66 304 THR A C 1
ATOM 2363 O O . THR A 1 304 ? 26.617 -10.915 0.785 1.00 62.66 304 THR A O 1
ATOM 2366 N N . GLY A 1 305 ? 26.120 -9.626 -0.991 1.00 63.22 305 GLY A N 1
ATOM 2367 C CA . GLY A 1 305 ? 25.897 -10.745 -1.913 1.00 63.22 305 GLY A CA 1
ATOM 2368 C C . GLY A 1 305 ? 24.504 -11.378 -1.852 1.00 63.22 305 GLY A C 1
ATOM 2369 O O . GLY A 1 305 ? 24.361 -12.549 -2.199 1.00 63.22 305 GLY A O 1
ATOM 2370 N N . GLY A 1 306 ? 23.479 -10.634 -1.429 1.00 67.69 306 GLY A N 1
ATOM 2371 C CA . GLY A 1 306 ? 22.088 -11.047 -1.628 1.00 67.69 306 GLY A CA 1
ATOM 2372 C C . GLY A 1 306 ? 21.753 -11.358 -3.100 1.00 67.69 306 GLY A C 1
ATOM 2373 O O . GLY A 1 306 ? 22.461 -10.990 -4.045 1.00 67.69 306 GLY A O 1
ATOM 2374 N N . THR A 1 307 ? 20.680 -12.126 -3.279 1.00 79.06 307 THR A N 1
ATOM 2375 C CA . THR A 1 307 ? 20.273 -12.698 -4.576 1.00 79.06 307 THR A CA 1
ATOM 2376 C C . THR A 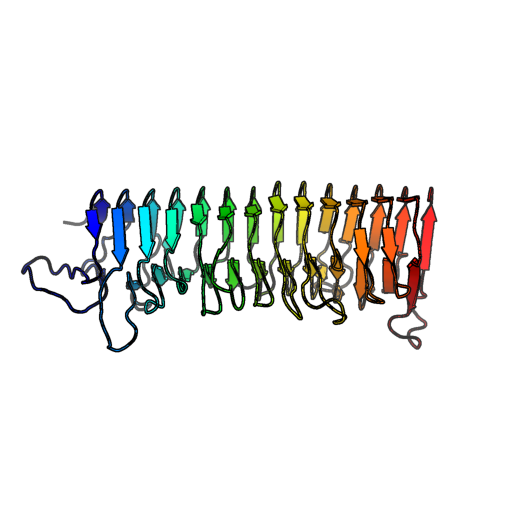1 307 ? 18.790 -12.500 -4.887 1.00 79.06 307 THR A C 1
ATOM 2378 O O . THR A 1 307 ? 18.320 -12.974 -5.916 1.00 79.06 307 THR A O 1
ATOM 2381 N N . GLY A 1 308 ? 18.038 -11.828 -4.008 1.00 82.12 308 GLY A N 1
ATOM 2382 C CA . GLY A 1 308 ? 16.607 -11.595 -4.194 1.00 82.12 308 GLY A CA 1
ATOM 2383 C C . GLY A 1 308 ? 16.332 -10.608 -5.325 1.00 82.12 308 GLY A C 1
ATOM 2384 O O . GLY A 1 308 ? 16.904 -9.520 -5.345 1.00 82.12 308 GLY A O 1
ATOM 2385 N N . ASN A 1 309 ? 15.469 -10.973 -6.265 1.00 87.88 309 ASN A N 1
ATOM 2386 C CA . ASN A 1 309 ? 15.068 -10.130 -7.387 1.00 87.88 309 ASN A CA 1
ATOM 2387 C C . ASN A 1 309 ? 13.869 -9.255 -7.034 1.00 87.88 309 ASN A C 1
ATOM 2389 O O . ASN A 1 309 ? 13.071 -9.576 -6.154 1.00 87.88 309 ASN A O 1
ATOM 2393 N N . LEU A 1 310 ? 13.695 -8.177 -7.793 1.00 90.06 310 LEU A N 1
ATOM 2394 C CA . LEU A 1 310 ? 12.432 -7.457 -7.862 1.00 90.06 310 LEU A CA 1
ATOM 2395 C C . LEU A 1 310 ? 11.765 -7.753 -9.203 1.00 90.06 310 LEU A C 1
ATOM 2397 O O . LEU A 1 310 ? 12.346 -7.505 -10.259 1.00 90.06 310 LEU A O 1
ATOM 2401 N N . ILE A 1 311 ? 10.538 -8.264 -9.157 1.00 94.06 311 ILE A N 1
ATOM 2402 C CA . ILE A 1 311 ? 9.844 -8.791 -10.329 1.00 94.06 311 ILE A CA 1
ATOM 2403 C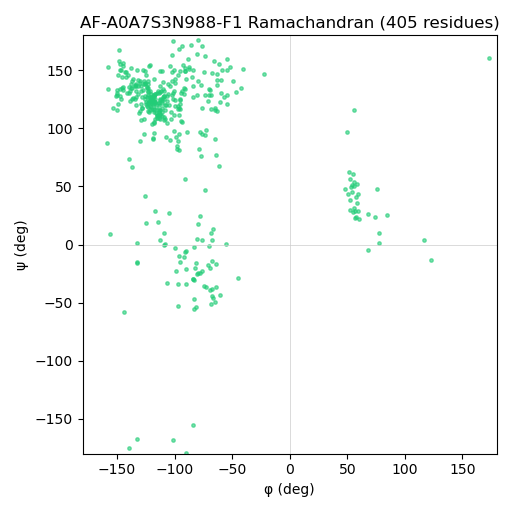 C . ILE A 1 311 ? 8.496 -8.087 -10.508 1.00 94.06 311 ILE A C 1
ATOM 2405 O O . ILE A 1 311 ? 7.607 -8.192 -9.664 1.00 94.06 311 ILE A O 1
ATOM 2409 N N . LEU A 1 312 ? 8.317 -7.418 -11.645 1.00 95.62 312 LEU A N 1
ATOM 2410 C CA . LEU A 1 312 ? 7.015 -6.995 -12.158 1.00 95.62 312 LEU A CA 1
ATOM 2411 C C . LEU A 1 312 ? 6.539 -8.047 -13.158 1.00 95.62 312 LEU A C 1
ATOM 2413 O O . LEU A 1 312 ? 7.202 -8.278 -14.167 1.00 95.62 312 LEU A O 1
ATOM 2417 N N . ASP A 1 313 ? 5.424 -8.711 -12.871 1.00 97.44 313 ASP A N 1
ATOM 2418 C CA . ASP A 1 313 ? 4.969 -9.873 -13.639 1.00 97.44 313 ASP A CA 1
ATOM 2419 C C . ASP A 1 313 ? 3.478 -9.785 -13.944 1.00 97.44 313 ASP A C 1
ATOM 2421 O O . ASP A 1 313 ? 2.666 -9.695 -13.031 1.00 97.44 313 ASP A O 1
ATOM 2425 N N . SER A 1 314 ? 3.074 -9.868 -15.208 1.00 96.56 314 SER A N 1
ATOM 2426 C CA . SER A 1 314 ? 1.642 -9.849 -15.551 1.00 96.56 314 SER A CA 1
ATOM 2427 C C . SER A 1 314 ? 0.948 -8.561 -15.074 1.00 96.56 314 SER A C 1
ATOM 2429 O O . SER A 1 314 ? -0.135 -8.590 -14.488 1.00 96.56 314 SER A O 1
ATOM 2431 N N . VAL A 1 315 ? 1.610 -7.415 -15.274 1.00 97.12 315 VAL A N 1
ATOM 2432 C CA . VAL A 1 315 ? 1.058 -6.083 -14.983 1.00 97.12 315 VAL A CA 1
ATOM 2433 C C . VAL A 1 315 ? 0.372 -5.541 -16.236 1.00 97.12 315 VAL A C 1
ATOM 2435 O O . VAL A 1 315 ? 0.913 -5.628 -17.335 1.00 97.12 315 VAL A O 1
ATOM 2438 N N . ILE A 1 316 ? -0.823 -4.974 -16.094 1.00 97.12 316 ILE A N 1
ATOM 2439 C CA . ILE A 1 316 ? -1.568 -4.367 -17.202 1.00 97.12 316 ILE A CA 1
ATOM 2440 C C . ILE A 1 316 ? -1.799 -2.898 -16.873 1.00 97.12 316 ILE A C 1
ATOM 2442 O O . ILE A 1 316 ? -2.408 -2.589 -15.849 1.00 97.12 316 ILE A O 1
ATOM 2446 N N . ILE A 1 317 ? -1.350 -2.001 -17.750 1.00 96.12 317 ILE A N 1
ATOM 2447 C CA . ILE A 1 317 ? -1.652 -0.570 -17.677 1.00 96.12 317 ILE A CA 1
ATOM 2448 C C . ILE A 1 317 ? -2.367 -0.160 -18.955 1.00 96.12 317 ILE A C 1
ATOM 2450 O O . ILE A 1 317 ? -1.803 -0.292 -20.045 1.00 96.12 317 ILE A O 1
ATOM 2454 N N . LYS A 1 318 ? -3.611 0.315 -18.835 1.00 96.69 318 LYS A N 1
ATOM 2455 C CA . LYS A 1 318 ? -4.419 0.627 -20.012 1.00 96.69 318 LYS A CA 1
ATOM 2456 C C . LYS A 1 318 ? -5.354 1.818 -19.879 1.00 96.69 318 LYS A C 1
ATOM 2458 O O . LYS A 1 318 ? -5.839 2.126 -18.795 1.00 96.69 318 LYS A O 1
ATOM 2463 N N . ASP A 1 319 ? -5.651 2.420 -21.025 1.00 96.12 319 ASP A N 1
ATOM 2464 C CA . ASP A 1 319 ? -6.668 3.464 -21.174 1.00 96.12 319 ASP A CA 1
ATOM 2465 C C . ASP A 1 319 ? -6.393 4.678 -20.259 1.00 96.12 319 ASP A C 1
ATOM 2467 O O . ASP A 1 319 ? -7.301 5.212 -19.628 1.00 96.12 319 ASP A O 1
ATOM 2471 N N . CYS A 1 320 ? -5.125 5.095 -20.149 1.00 91.44 320 CYS A N 1
ATOM 2472 C CA . CYS A 1 320 ? -4.686 6.175 -19.256 1.00 91.44 320 CYS A CA 1
ATOM 2473 C C . CYS A 1 320 ? -4.247 7.425 -20.028 1.00 91.44 320 CYS A C 1
ATOM 2475 O O . CYS A 1 320 ? -3.686 7.340 -21.124 1.00 91.44 320 CYS A O 1
ATOM 2477 N N . SER A 1 321 ? -4.432 8.593 -19.409 1.00 88.12 321 SER A N 1
ATOM 2478 C CA . SER A 1 321 ? -3.993 9.880 -19.952 1.00 88.12 321 SER A CA 1
ATOM 2479 C C . SER A 1 321 ? -3.243 10.680 -18.893 1.00 88.12 321 SER A C 1
ATOM 2481 O O . SER A 1 321 ? -3.751 10.885 -17.791 1.00 88.12 321 SER A O 1
ATOM 2483 N N . PHE A 1 322 ? -2.061 11.175 -19.251 1.00 82.94 322 PHE A N 1
ATOM 2484 C CA . PHE A 1 322 ? -1.135 11.864 -18.356 1.00 82.94 322 PHE A CA 1
ATOM 2485 C C . PHE A 1 322 ? -0.814 13.259 -18.893 1.00 82.94 322 PHE A C 1
ATOM 2487 O O . PHE A 1 322 ? -0.506 13.412 -20.077 1.00 82.94 322 PHE A O 1
ATOM 2494 N N . ASN A 1 323 ? -0.839 14.268 -18.015 1.00 73.19 323 ASN A N 1
ATOM 2495 C CA . ASN A 1 323 ? -0.548 15.662 -18.382 1.00 73.19 323 ASN A CA 1
ATOM 2496 C C . ASN A 1 323 ? 0.793 16.189 -17.831 1.00 73.19 323 ASN A C 1
ATOM 2498 O O . ASN A 1 323 ? 1.063 17.387 -17.918 1.00 73.19 323 ASN A O 1
ATOM 2502 N N . SER A 1 324 ? 1.634 15.310 -17.280 1.00 66.25 324 SER A N 1
ATOM 2503 C CA . SER A 1 324 ? 2.931 15.621 -16.661 1.00 66.25 324 SER A CA 1
ATOM 2504 C C . SER A 1 324 ? 4.048 14.794 -17.325 1.00 66.25 324 SER A C 1
ATOM 2506 O O . SER A 1 324 ? 3.765 13.665 -17.742 1.00 66.25 324 SER A O 1
ATOM 2508 N N . PRO A 1 325 ? 5.288 15.317 -17.460 1.00 61.22 325 PRO A N 1
ATOM 2509 C CA . PRO A 1 325 ? 6.443 14.589 -18.002 1.00 61.22 325 PRO A CA 1
ATOM 2510 C C . PRO A 1 325 ? 6.999 13.547 -17.014 1.00 61.22 325 PRO A C 1
ATOM 2512 O O . PRO A 1 325 ? 8.201 13.476 -16.761 1.00 61.22 325 PRO A O 1
ATOM 2515 N N . ASP A 1 326 ? 6.119 12.750 -16.421 1.00 72.81 326 ASP A N 1
ATOM 2516 C CA . ASP A 1 326 ? 6.482 11.777 -15.403 1.00 72.81 326 ASP A CA 1
ATOM 2517 C C . ASP A 1 326 ? 6.748 10.380 -15.981 1.00 72.81 326 ASP A C 1
ATOM 2519 O O . ASP A 1 326 ? 6.515 10.081 -17.160 1.00 72.81 326 ASP A O 1
ATOM 2523 N N . SER A 1 327 ? 7.262 9.521 -15.105 1.00 87.50 327 SER A N 1
ATOM 2524 C CA . SER A 1 327 ? 7.591 8.131 -15.380 1.00 87.50 327 SER A CA 1
ATOM 2525 C C . SER A 1 327 ? 6.526 7.218 -14.781 1.00 87.50 327 SER A C 1
ATOM 2527 O O . SER A 1 327 ? 6.396 7.119 -13.561 1.00 87.50 327 SER A O 1
ATOM 2529 N N . LEU A 1 328 ? 5.781 6.522 -15.639 1.00 89.94 328 LEU A N 1
ATOM 2530 C CA . LEU A 1 328 ? 4.683 5.642 -15.239 1.00 89.94 328 LEU A CA 1
ATOM 2531 C C . LEU A 1 328 ? 5.166 4.501 -14.331 1.00 89.94 328 LEU A C 1
ATOM 2533 O O . LEU A 1 328 ? 4.534 4.209 -13.312 1.00 89.94 328 LEU A O 1
ATOM 2537 N N . ILE A 1 329 ? 6.296 3.890 -14.695 1.00 91.88 329 ILE A N 1
ATOM 2538 C CA . ILE A 1 329 ? 7.086 2.998 -13.847 1.00 91.88 329 ILE A CA 1
ATOM 2539 C C . ILE A 1 329 ? 8.487 3.592 -13.712 1.00 91.88 329 ILE A C 1
ATOM 2541 O O . ILE A 1 329 ? 9.158 3.822 -14.717 1.00 91.88 329 ILE A O 1
ATOM 2545 N N . ALA A 1 330 ? 8.955 3.794 -12.483 1.00 90.62 330 ALA A N 1
ATOM 2546 C CA . ALA A 1 330 ? 10.292 4.312 -12.216 1.00 90.62 330 ALA A CA 1
ATOM 2547 C C . ALA A 1 330 ? 11.079 3.415 -11.252 1.00 90.62 330 ALA A C 1
ATOM 2549 O O . ALA A 1 330 ? 10.563 2.973 -10.227 1.00 90.62 330 ALA A O 1
ATOM 2550 N N . SER A 1 331 ? 12.361 3.196 -11.538 1.00 88.81 331 SER A N 1
ATOM 2551 C CA . SER A 1 331 ? 13.324 2.655 -10.578 1.00 88.81 331 SER A CA 1
ATOM 2552 C C . SER A 1 331 ? 14.468 3.639 -10.401 1.00 88.81 331 SER A C 1
ATOM 2554 O O . SER A 1 331 ? 15.232 3.916 -11.329 1.00 88.81 331 SER A O 1
ATOM 2556 N N . LYS A 1 332 ? 14.587 4.169 -9.188 1.00 84.19 332 LYS A N 1
ATOM 2557 C CA . LYS A 1 332 ? 15.620 5.108 -8.782 1.00 84.19 332 LYS A CA 1
ATOM 2558 C C . LYS A 1 332 ? 16.686 4.392 -7.971 1.00 84.19 332 LYS A C 1
ATOM 2560 O O . LYS A 1 332 ? 16.373 3.555 -7.132 1.00 84.19 332 LYS A O 1
ATOM 2565 N N . LYS A 1 333 ? 17.947 4.757 -8.202 1.00 78.19 333 LYS A N 1
ATOM 2566 C CA . LYS A 1 333 ? 19.089 4.338 -7.378 1.00 78.19 333 LYS A CA 1
ATOM 2567 C C . LYS A 1 333 ? 19.218 2.814 -7.204 1.00 78.19 333 LYS A C 1
ATOM 2569 O O . LYS A 1 333 ? 19.425 2.324 -6.089 1.00 78.19 333 LYS A O 1
ATOM 2574 N N . PHE A 1 334 ? 19.066 2.058 -8.291 1.00 75.62 334 PHE A N 1
ATOM 2575 C CA . PHE A 1 334 ? 19.341 0.621 -8.288 1.00 75.62 334 PHE A CA 1
ATOM 2576 C C . PHE A 1 334 ? 20.858 0.400 -8.394 1.00 75.62 334 PHE A C 1
ATOM 2578 O O . PHE A 1 334 ? 21.392 0.186 -9.482 1.00 75.62 334 PHE A O 1
ATOM 2585 N N . SER A 1 335 ? 21.567 0.487 -7.269 1.00 71.31 335 SER A N 1
ATOM 2586 C CA . SER A 1 335 ? 22.973 0.085 -7.177 1.00 71.31 335 SER A CA 1
ATOM 2587 C C . SER A 1 335 ? 23.057 -1.205 -6.380 1.00 71.31 335 SER A C 1
ATOM 2589 O O . SER A 1 335 ? 22.593 -1.266 -5.239 1.00 71.31 335 SER A O 1
ATOM 2591 N N . TYR A 1 336 ? 23.587 -2.256 -7.006 1.00 69.31 336 TYR A N 1
ATOM 2592 C CA . TYR A 1 336 ? 23.636 -3.573 -6.388 1.00 69.31 336 TYR A CA 1
ATOM 2593 C C . TYR A 1 336 ? 24.881 -4.356 -6.794 1.00 69.31 336 TYR A C 1
ATOM 2595 O O . TYR A 1 336 ? 25.147 -4.560 -7.982 1.00 69.31 336 TYR A O 1
ATOM 2603 N N . SER A 1 337 ? 25.628 -4.804 -5.783 1.00 67.50 337 SER A N 1
ATOM 2604 C CA . SER A 1 337 ? 26.896 -5.525 -5.950 1.00 67.50 337 SER A CA 1
ATOM 2605 C C . SER A 1 337 ? 26.730 -7.050 -6.036 1.00 67.50 337 SER A C 1
ATOM 2607 O O . SER A 1 337 ? 27.611 -7.742 -6.557 1.00 67.50 337 SER A O 1
ATOM 2609 N N . GLY A 1 338 ? 25.606 -7.578 -5.536 1.00 75.38 338 GLY A N 1
ATOM 2610 C CA . GLY A 1 338 ? 25.266 -9.001 -5.574 1.00 75.38 338 GLY A CA 1
ATOM 2611 C C . GLY A 1 338 ? 24.608 -9.444 -6.888 1.00 75.38 338 GLY A C 1
ATOM 2612 O O . GLY A 1 338 ? 24.812 -8.844 -7.943 1.00 75.38 338 GLY A O 1
ATOM 2613 N N . ALA A 1 339 ? 23.827 -10.525 -6.830 1.00 80.69 339 ALA A N 1
ATOM 2614 C CA . ALA A 1 339 ? 23.217 -11.164 -8.002 1.00 80.69 339 ALA A CA 1
ATOM 2615 C C . ALA A 1 339 ? 21.709 -10.878 -8.151 1.00 80.69 339 ALA A C 1
ATOM 2617 O O . ALA A 1 339 ? 20.984 -11.686 -8.724 1.00 80.69 339 ALA A O 1
ATOM 2618 N N . SER A 1 340 ? 21.228 -9.749 -7.634 1.00 81.88 340 SER A N 1
ATOM 2619 C CA . SER A 1 340 ? 19.829 -9.338 -7.776 1.00 81.88 340 SER A CA 1
ATOM 2620 C C . SER A 1 340 ? 19.577 -8.610 -9.086 1.00 81.88 340 SER A C 1
ATOM 2622 O O . SER A 1 340 ? 20.404 -7.817 -9.539 1.00 81.88 340 SER A O 1
ATOM 2624 N N . GLN A 1 341 ? 18.399 -8.835 -9.663 1.00 86.56 341 GLN A N 1
ATOM 2625 C CA . GLN A 1 341 ? 17.939 -8.181 -10.884 1.00 86.56 341 GLN A CA 1
ATOM 2626 C C . GLN A 1 341 ? 16.633 -7.427 -10.657 1.00 86.56 341 GLN A C 1
ATOM 2628 O O . GLN A 1 341 ? 15.813 -7.795 -9.812 1.00 86.56 341 GLN A O 1
ATOM 2633 N N . PHE A 1 342 ? 16.418 -6.404 -11.482 1.00 89.44 342 PHE A N 1
ATOM 2634 C CA . PHE A 1 342 ? 15.086 -5.876 -11.730 1.00 89.44 342 PHE A CA 1
ATOM 2635 C C . PHE A 1 342 ? 14.531 -6.520 -13.003 1.00 89.44 342 PHE A C 1
ATOM 2637 O O . PHE A 1 342 ? 15.185 -6.507 -14.048 1.00 89.44 342 PHE A O 1
ATOM 2644 N N . ILE A 1 343 ? 13.358 -7.139 -12.905 1.00 92.38 343 ILE A N 1
ATOM 2645 C CA . ILE A 1 343 ? 12.754 -7.931 -13.978 1.00 92.38 343 ILE A CA 1
ATOM 2646 C C . ILE A 1 343 ? 11.348 -7.401 -14.247 1.00 92.38 343 ILE A C 1
ATOM 2648 O O . ILE A 1 343 ? 10.533 -7.316 -13.334 1.00 92.38 343 ILE A O 1
ATOM 2652 N N . ILE A 1 344 ? 11.044 -7.095 -15.505 1.00 94.62 344 ILE A N 1
ATOM 2653 C CA . ILE A 1 344 ? 9.706 -6.751 -15.989 1.00 94.62 344 ILE A CA 1
ATOM 2654 C C . ILE A 1 344 ? 9.307 -7.797 -17.022 1.00 94.62 344 ILE A C 1
ATOM 2656 O O . ILE A 1 344 ? 9.993 -7.972 -18.029 1.00 94.62 344 ILE A O 1
ATOM 2660 N N . ARG A 1 345 ? 8.200 -8.504 -16.795 1.00 96.25 345 ARG A N 1
ATOM 2661 C CA . ARG A 1 345 ? 7.763 -9.550 -17.715 1.00 96.25 345 ARG A CA 1
ATOM 2662 C C . ARG A 1 345 ? 6.260 -9.723 -17.815 1.00 96.25 345 ARG A C 1
ATOM 2664 O O . ARG A 1 345 ? 5.533 -9.436 -16.871 1.00 96.25 345 ARG A O 1
ATOM 2671 N N . ASN A 1 346 ? 5.811 -10.261 -18.947 1.00 96.81 346 ASN A N 1
ATOM 2672 C CA . ASN A 1 346 ? 4.395 -10.536 -19.220 1.00 96.81 346 ASN A CA 1
ATOM 2673 C C . ASN A 1 346 ? 3.504 -9.287 -19.050 1.00 96.81 346 ASN A C 1
ATOM 2675 O O . ASN A 1 346 ? 2.339 -9.399 -18.687 1.00 96.81 346 ASN A O 1
ATOM 2679 N N . THR A 1 347 ? 4.060 -8.093 -19.255 1.00 96.25 347 THR A N 1
ATOM 2680 C CA . THR A 1 347 ? 3.408 -6.812 -18.945 1.00 96.25 347 THR A CA 1
ATOM 2681 C C . THR A 1 347 ? 2.820 -6.200 -20.210 1.00 96.25 347 THR A C 1
ATOM 2683 O O . THR A 1 347 ? 3.427 -6.282 -21.274 1.00 96.25 347 THR A O 1
ATOM 2686 N N . ASN A 1 348 ? 1.655 -5.563 -20.115 1.00 96.44 348 ASN A N 1
ATOM 2687 C CA . ASN A 1 348 ? 1.011 -4.909 -21.251 1.00 96.44 348 ASN A CA 1
ATOM 2688 C C . ASN A 1 348 ? 0.730 -3.427 -20.967 1.00 96.44 348 ASN A C 1
ATOM 2690 O O . ASN A 1 348 ? 0.074 -3.094 -19.980 1.00 96.44 348 ASN A O 1
ATOM 2694 N N . PHE A 1 349 ? 1.186 -2.564 -21.871 1.00 96.00 349 PHE A N 1
ATOM 2695 C CA . PHE A 1 349 ? 0.874 -1.142 -21.935 1.00 96.00 349 PHE A CA 1
ATOM 2696 C C . PHE A 1 349 ? 0.001 -0.897 -23.169 1.00 96.00 349 PHE A C 1
ATOM 2698 O O . PHE A 1 349 ? 0.458 -1.090 -24.296 1.00 96.00 349 PHE A O 1
ATOM 2705 N N . THR A 1 350 ? -1.257 -0.490 -22.986 1.00 96.81 350 THR A N 1
ATOM 2706 C CA . THR A 1 350 ? -2.196 -0.296 -24.107 1.00 96.81 350 THR A CA 1
ATOM 2707 C C . THR A 1 350 ? -2.963 1.019 -23.998 1.00 96.81 350 THR A C 1
ATOM 2709 O O . THR A 1 350 ? -3.483 1.333 -22.936 1.00 96.81 350 THR A O 1
ATOM 2712 N N . ASN A 1 351 ? -3.103 1.763 -25.098 1.00 96.00 351 ASN A N 1
ATOM 2713 C CA . ASN A 1 351 ? -3.895 3.001 -25.159 1.00 96.00 351 ASN A CA 1
ATOM 2714 C C . ASN A 1 351 ? -3.454 4.030 -24.100 1.00 96.00 351 ASN A C 1
ATOM 2716 O O . ASN A 1 351 ? -4.230 4.410 -23.221 1.00 96.00 351 ASN A O 1
ATOM 2720 N N . LEU A 1 352 ? -2.191 4.458 -24.164 1.00 94.06 352 LEU A N 1
ATOM 2721 C CA . LEU A 1 352 ? -1.626 5.433 -23.227 1.00 94.06 352 LEU A CA 1
ATOM 2722 C C . LEU A 1 352 ? -1.305 6.741 -23.949 1.00 94.06 352 LEU A C 1
ATOM 2724 O O . LEU A 1 352 ? -0.641 6.736 -24.986 1.00 94.06 352 LEU A O 1
ATOM 2728 N N . ASN A 1 353 ? -1.744 7.861 -23.378 1.00 91.31 353 ASN A N 1
ATOM 2729 C CA . ASN A 1 353 ? -1.530 9.192 -23.941 1.00 91.31 353 ASN A CA 1
ATOM 2730 C C . ASN A 1 353 ? -0.798 10.106 -22.949 1.00 91.31 353 ASN A C 1
ATOM 2732 O O . ASN A 1 353 ? -1.292 10.353 -21.851 1.00 91.31 353 ASN A O 1
ATOM 2736 N N . PHE A 1 354 ? 0.357 10.637 -23.346 1.00 90.38 354 PHE A N 1
ATOM 2737 C CA . PHE A 1 354 ? 1.158 11.570 -22.556 1.00 90.38 354 PHE A CA 1
ATOM 2738 C C . PHE A 1 354 ? 1.222 12.924 -23.266 1.00 90.38 354 PHE A C 1
ATOM 2740 O O . PHE A 1 354 ? 1.867 13.064 -24.306 1.00 90.38 354 PHE A O 1
ATOM 2747 N N . SER A 1 355 ? 0.586 13.952 -22.701 1.00 86.06 355 SER A N 1
ATOM 2748 C CA . SER A 1 355 ? 0.469 15.254 -23.372 1.00 86.06 355 SER A CA 1
ATOM 2749 C C . SER A 1 355 ? 1.757 16.089 -23.348 1.00 86.06 355 SER A C 1
ATOM 2751 O O . SER A 1 355 ? 1.912 16.976 -24.185 1.00 86.06 355 SER A O 1
ATOM 2753 N N . LYS A 1 356 ? 2.668 15.844 -22.392 1.00 85.00 356 LYS A N 1
ATOM 2754 C CA . LYS A 1 356 ? 3.914 16.618 -22.186 1.00 85.00 356 LYS A CA 1
ATOM 2755 C C . LYS A 1 356 ? 5.207 15.824 -22.439 1.00 85.00 356 LYS A C 1
ATOM 2757 O O . LYS A 1 356 ? 6.259 16.270 -22.006 1.00 85.00 356 LYS A O 1
ATOM 2762 N N . PHE A 1 357 ? 5.133 14.706 -23.164 1.00 85.19 357 PHE A N 1
ATOM 2763 C CA . PHE A 1 357 ? 6.206 13.712 -23.312 1.00 85.19 357 PHE A CA 1
ATOM 2764 C C . PHE A 1 357 ? 6.715 13.140 -21.971 1.00 85.19 357 PHE A C 1
ATOM 2766 O O . PHE A 1 357 ? 7.280 13.856 -21.155 1.00 85.19 357 PHE A O 1
ATOM 2773 N N . GLY A 1 358 ? 6.533 11.840 -21.733 1.00 89.25 358 GLY A N 1
ATOM 2774 C CA . GLY A 1 358 ? 6.935 11.178 -20.483 1.00 89.25 358 GLY A CA 1
ATOM 2775 C C . GLY A 1 358 ? 7.692 9.872 -20.701 1.00 89.25 358 GLY A C 1
ATOM 2776 O O . GLY A 1 358 ? 8.092 9.537 -21.819 1.00 89.25 358 GLY A O 1
ATOM 2777 N N . ASN A 1 359 ? 7.859 9.098 -19.630 1.00 91.06 359 ASN A N 1
ATOM 2778 C CA . ASN A 1 359 ? 8.452 7.765 -19.706 1.00 91.06 359 ASN A CA 1
ATOM 2779 C C . ASN A 1 359 ? 7.406 6.708 -19.344 1.00 91.06 359 ASN A C 1
ATOM 2781 O O . ASN A 1 359 ? 6.738 6.792 -18.317 1.00 91.06 359 ASN A O 1
ATOM 2785 N N . LEU A 1 360 ? 7.297 5.658 -20.154 1.00 92.31 360 LEU A N 1
ATOM 2786 C CA . LEU A 1 360 ? 6.607 4.436 -19.743 1.00 92.31 360 LEU A CA 1
ATOM 2787 C C . LEU A 1 360 ? 7.384 3.747 -18.623 1.00 92.31 360 LEU A C 1
ATOM 2789 O O . LEU A 1 360 ? 6.816 3.313 -17.624 1.00 92.31 360 LEU A O 1
ATOM 2793 N N . ILE A 1 361 ? 8.696 3.643 -18.821 1.00 92.81 361 ILE A N 1
ATOM 2794 C CA . ILE A 1 361 ? 9.630 3.006 -17.903 1.00 92.81 361 ILE A CA 1
ATOM 2795 C C . ILE A 1 361 ? 10.857 3.910 -17.819 1.00 92.81 361 ILE A C 1
ATOM 2797 O O . ILE A 1 361 ? 11.464 4.213 -18.844 1.00 92.81 361 ILE A O 1
ATOM 2801 N N . GLU A 1 362 ? 11.229 4.317 -16.611 1.00 91.94 362 GLU A N 1
ATOM 2802 C CA . GLU A 1 362 ? 12.483 5.011 -16.322 1.00 91.94 362 GLU A CA 1
ATOM 2803 C C . GLU A 1 362 ? 13.328 4.185 -15.354 1.00 91.94 362 GLU A C 1
ATOM 2805 O O . GLU A 1 362 ? 12.892 3.845 -14.253 1.00 91.94 362 GLU A O 1
ATOM 2810 N N . LEU A 1 363 ? 14.557 3.874 -15.756 1.00 89.19 363 LEU A N 1
ATOM 2811 C CA . LEU A 1 363 ? 15.496 3.092 -14.959 1.00 89.19 363 LEU A CA 1
ATOM 2812 C C . LEU A 1 363 ? 16.770 3.893 -14.720 1.00 89.19 363 LEU A C 1
ATOM 2814 O O . LEU A 1 363 ? 17.464 4.246 -15.669 1.00 89.19 363 LEU A O 1
ATOM 2818 N N . THR A 1 364 ? 17.111 4.115 -13.453 1.00 87.50 364 THR A N 1
ATOM 2819 C CA . THR A 1 364 ? 18.444 4.586 -13.059 1.00 87.50 364 THR A CA 1
ATOM 2820 C C . THR A 1 364 ? 19.157 3.488 -12.277 1.00 87.50 364 THR A C 1
ATOM 2822 O O . THR A 1 364 ? 18.727 3.116 -11.177 1.00 87.50 364 THR A O 1
ATOM 2825 N N . HIS A 1 365 ? 20.205 2.910 -12.867 1.00 80.81 365 HIS A N 1
ATOM 2826 C CA . HIS A 1 365 ? 20.878 1.742 -12.300 1.00 80.81 365 HIS A CA 1
ATOM 2827 C C . HIS A 1 365 ? 22.390 1.764 -12.510 1.00 80.81 365 HIS A C 1
ATOM 2829 O O . HIS A 1 365 ? 22.854 2.227 -13.544 1.00 80.81 365 HIS A O 1
ATOM 2835 N N . ASN A 1 366 ? 23.115 1.187 -11.550 1.00 77.50 366 ASN A N 1
ATOM 2836 C CA . ASN A 1 366 ? 24.521 0.782 -11.615 1.00 77.50 366 ASN A CA 1
ATOM 2837 C C . ASN A 1 366 ? 24.642 -0.581 -10.906 1.00 77.50 366 ASN A C 1
ATOM 2839 O O . ASN A 1 366 ? 25.078 -0.662 -9.754 1.00 77.50 366 ASN A O 1
ATOM 2843 N N . ALA A 1 367 ? 24.166 -1.654 -11.539 1.00 78.19 367 ALA A N 1
ATOM 2844 C CA . ALA A 1 367 ? 24.166 -2.994 -10.953 1.00 78.19 367 ALA A CA 1
ATOM 2845 C C . ALA A 1 367 ? 24.930 -3.995 -11.811 1.00 78.19 367 ALA A C 1
ATOM 2847 O O . ALA A 1 367 ? 25.046 -3.837 -13.024 1.00 78.19 367 ALA A O 1
ATOM 2848 N N . LYS A 1 368 ? 25.446 -5.044 -11.163 1.00 80.12 368 LYS A N 1
ATOM 2849 C CA . LYS A 1 368 ? 26.250 -6.077 -11.825 1.00 80.12 368 LYS A CA 1
ATOM 2850 C C . LYS A 1 368 ? 25.465 -6.874 -12.869 1.00 80.12 368 LYS A C 1
ATOM 2852 O O . LYS A 1 368 ? 26.028 -7.300 -13.877 1.00 80.12 368 LYS A O 1
ATOM 2857 N N . LEU A 1 369 ? 24.187 -7.132 -12.600 1.00 84.62 369 LEU A N 1
ATOM 2858 C CA . LEU A 1 369 ? 23.307 -7.869 -13.498 1.00 84.62 369 LEU A CA 1
ATOM 2859 C C . LEU A 1 369 ? 22.377 -6.928 -14.260 1.00 84.62 369 LEU A C 1
ATOM 2861 O O . LEU A 1 369 ? 21.949 -5.895 -13.748 1.00 84.62 369 LEU A O 1
ATOM 2865 N N . ALA A 1 370 ? 22.033 -7.334 -15.482 1.00 84.38 370 ALA A N 1
ATOM 2866 C CA . ALA A 1 370 ? 21.146 -6.577 -16.352 1.00 84.38 370 ALA A CA 1
ATOM 2867 C C . ALA A 1 370 ? 19.738 -6.437 -15.765 1.00 84.38 370 ALA A C 1
ATOM 2869 O O . ALA A 1 370 ? 19.208 -7.383 -15.171 1.00 84.38 370 ALA A O 1
ATOM 2870 N N . THR A 1 371 ? 19.099 -5.297 -16.040 1.00 89.06 371 THR A N 1
ATOM 2871 C CA . THR A 1 371 ? 17.634 -5.221 -15.990 1.00 89.06 371 THR A CA 1
ATOM 2872 C C . THR A 1 371 ? 17.062 -6.049 -17.141 1.00 89.06 371 THR A C 1
ATOM 2874 O O . THR A 1 371 ? 17.532 -5.943 -18.278 1.00 89.06 371 THR A O 1
ATOM 2877 N N . LEU A 1 372 ? 16.066 -6.888 -16.857 1.00 92.19 372 LEU A N 1
ATOM 2878 C CA . LEU A 1 372 ? 15.442 -7.768 -17.846 1.00 92.19 372 LEU A CA 1
ATOM 2879 C C . LEU A 1 372 ? 14.031 -7.278 -18.166 1.00 92.19 372 LEU A C 1
ATOM 2881 O O . LEU A 1 372 ? 13.214 -7.144 -17.260 1.00 92.19 372 LEU A O 1
ATOM 2885 N N . ILE A 1 373 ? 13.731 -7.052 -19.446 1.00 93.00 373 ILE A N 1
ATOM 2886 C CA . ILE A 1 373 ? 12.376 -6.765 -19.928 1.00 93.00 373 ILE A CA 1
ATOM 2887 C C . ILE A 1 373 ? 12.017 -7.827 -20.968 1.00 93.00 373 ILE A C 1
ATOM 2889 O O . ILE A 1 373 ? 12.654 -7.919 -22.021 1.00 93.00 373 ILE A O 1
ATOM 2893 N N . THR A 1 374 ? 11.035 -8.672 -20.655 1.00 94.62 374 THR A N 1
ATOM 2894 C CA . THR A 1 374 ? 10.743 -9.875 -21.450 1.00 94.62 374 THR A CA 1
ATOM 2895 C C . THR A 1 374 ? 9.251 -10.110 -21.639 1.00 94.62 374 THR A C 1
ATOM 2897 O O . THR A 1 374 ? 8.526 -10.132 -20.648 1.00 94.62 374 THR A O 1
ATOM 2900 N N . ASN A 1 375 ? 8.781 -10.386 -22.857 1.00 94.75 375 ASN A N 1
ATOM 2901 C CA . ASN A 1 375 ? 7.347 -10.575 -23.125 1.00 94.75 375 ASN A CA 1
ATOM 2902 C C . ASN A 1 375 ? 6.520 -9.354 -22.674 1.00 94.75 375 ASN A C 1
ATOM 2904 O O . ASN A 1 375 ? 5.624 -9.473 -21.837 1.00 94.75 375 ASN A O 1
ATOM 2908 N N . VAL A 1 376 ? 6.894 -8.163 -23.148 1.00 95.06 376 VAL A N 1
ATOM 2909 C CA . VAL A 1 376 ? 6.225 -6.903 -22.794 1.00 95.06 376 VAL A CA 1
ATOM 2910 C C . VAL A 1 376 ? 5.625 -6.279 -24.038 1.00 95.06 376 VAL A C 1
ATOM 2912 O O . VAL A 1 376 ? 6.347 -6.017 -24.985 1.00 95.06 376 VAL A O 1
ATOM 2915 N N . VAL A 1 377 ? 4.321 -6.011 -24.023 1.00 94.62 377 VAL A N 1
ATOM 2916 C CA . VAL A 1 377 ? 3.598 -5.458 -25.174 1.00 94.62 377 VAL A CA 1
ATOM 2917 C C . VAL A 1 377 ? 3.393 -3.958 -24.998 1.00 94.62 377 VAL A C 1
ATOM 2919 O O . VAL A 1 377 ? 2.914 -3.508 -23.956 1.00 94.62 377 VAL A O 1
ATOM 2922 N N . PHE A 1 378 ? 3.701 -3.196 -26.047 1.00 94.12 378 PHE A N 1
ATOM 2923 C CA . PHE A 1 378 ? 3.407 -1.768 -26.154 1.00 94.12 378 PHE A CA 1
ATOM 2924 C C . PHE A 1 378 ? 2.460 -1.529 -27.333 1.00 94.12 378 PHE A C 1
ATOM 2926 O O . PHE A 1 378 ? 2.821 -1.769 -28.483 1.00 94.12 378 PHE A O 1
ATOM 2933 N N . SER A 1 379 ? 1.242 -1.053 -27.071 1.00 95.56 379 SER A N 1
ATOM 2934 C CA . SER A 1 379 ? 0.231 -0.822 -28.108 1.00 95.56 379 SER A CA 1
ATOM 2935 C C . SER A 1 379 ? -0.438 0.538 -27.940 1.00 95.56 379 SER A C 1
ATOM 2937 O O . SER A 1 379 ? -0.870 0.892 -26.846 1.00 95.56 379 SER A O 1
ATOM 2939 N N . ASN A 1 380 ? -0.547 1.305 -29.028 1.00 95.56 380 ASN A N 1
ATOM 2940 C CA . ASN A 1 380 ? -1.196 2.622 -29.041 1.00 95.56 380 ASN A CA 1
ATOM 2941 C C . ASN A 1 380 ? -0.656 3.564 -27.949 1.00 95.56 380 ASN A C 1
ATOM 2943 O O . ASN A 1 380 ? -1.400 4.050 -27.095 1.00 95.56 380 ASN A O 1
ATOM 2947 N N . ILE A 1 381 ? 0.659 3.789 -27.968 1.00 94.06 381 ILE A N 1
ATOM 2948 C CA . ILE A 1 381 ? 1.346 4.698 -27.049 1.00 94.06 381 ILE A CA 1
ATOM 2949 C C . ILE A 1 381 ? 1.637 6.010 -27.772 1.00 94.06 381 ILE A C 1
ATOM 2951 O O . ILE A 1 381 ? 2.297 6.013 -28.810 1.00 94.06 381 ILE A O 1
ATOM 2955 N N . TYR A 1 382 ? 1.188 7.125 -27.203 1.00 92.31 382 TYR A N 1
ATOM 2956 C CA . TYR A 1 382 ? 1.508 8.462 -27.689 1.00 92.31 382 TYR A CA 1
ATOM 2957 C C . TYR A 1 382 ? 2.304 9.243 -26.643 1.00 92.31 382 TYR A C 1
ATOM 2959 O O . TYR A 1 382 ? 1.892 9.342 -25.488 1.00 92.31 382 TYR A O 1
ATOM 2967 N N . GLY A 1 383 ? 3.432 9.822 -27.061 1.00 87.81 383 GLY A N 1
ATOM 2968 C CA . GLY A 1 383 ? 4.204 10.748 -26.233 1.00 87.81 383 GLY A CA 1
ATOM 2969 C C . GLY A 1 383 ? 4.995 10.104 -25.089 1.00 87.81 383 GLY A C 1
ATOM 2970 O O . GLY A 1 383 ? 5.287 10.788 -24.119 1.00 87.81 383 GLY A O 1
ATOM 2971 N N . ALA A 1 384 ? 5.361 8.822 -25.145 1.00 90.81 384 ALA A N 1
ATOM 2972 C CA . ALA A 1 384 ? 6.227 8.232 -24.121 1.00 90.81 384 ALA A CA 1
ATOM 2973 C C . ALA A 1 384 ? 7.197 7.188 -24.670 1.00 90.81 384 ALA A C 1
ATOM 2975 O O . ALA A 1 384 ? 6.949 6.582 -25.711 1.00 90.81 384 ALA A O 1
ATOM 2976 N N . GLY A 1 385 ? 8.299 6.981 -23.947 1.00 89.75 385 GLY A N 1
ATOM 2977 C CA . GLY A 1 385 ? 9.328 5.999 -24.287 1.00 89.75 385 GLY A CA 1
ATOM 2978 C C . GLY A 1 385 ? 9.868 5.240 -23.077 1.00 89.75 385 GLY A C 1
ATOM 2979 O O . GLY A 1 385 ? 9.388 5.392 -21.955 1.00 89.75 385 GLY A O 1
ATOM 2980 N N . VAL A 1 386 ? 10.880 4.409 -23.315 1.00 90.44 386 VAL A N 1
ATOM 2981 C CA . VAL A 1 386 ? 11.673 3.771 -22.258 1.00 90.44 386 VAL A CA 1
ATOM 2982 C C . VAL A 1 386 ? 12.968 4.557 -22.098 1.00 90.44 386 VAL A C 1
ATOM 2984 O O . VAL A 1 386 ? 13.705 4.739 -23.067 1.00 90.44 386 VAL A O 1
ATOM 2987 N N . LYS A 1 387 ? 13.244 5.012 -20.878 1.00 90.62 387 LYS A N 1
ATOM 2988 C CA . LYS A 1 387 ? 14.430 5.785 -20.519 1.00 90.62 387 LYS A CA 1
ATOM 2989 C C . LYS A 1 387 ? 15.321 4.973 -19.589 1.00 90.62 387 LYS A C 1
ATOM 2991 O O . LYS A 1 387 ? 14.848 4.361 -18.631 1.00 90.62 387 LYS A O 1
ATOM 2996 N N . MET A 1 388 ? 16.622 5.002 -19.852 1.00 86.38 388 MET A N 1
ATOM 2997 C CA . MET A 1 388 ? 17.623 4.399 -18.981 1.00 86.38 388 MET A CA 1
ATOM 2998 C C . MET A 1 388 ? 18.825 5.310 -18.822 1.00 86.38 388 MET A C 1
ATOM 3000 O O . MET A 1 388 ? 19.340 5.828 -19.812 1.00 86.38 388 MET A O 1
ATOM 3004 N N . GLU A 1 389 ? 19.290 5.460 -17.590 1.00 87.12 389 GLU A N 1
ATOM 3005 C CA . GLU A 1 389 ? 20.439 6.295 -17.251 1.00 87.12 389 GLU A CA 1
ATOM 3006 C C . GLU A 1 389 ? 21.306 5.611 -16.184 1.00 87.12 389 GLU A C 1
ATOM 3008 O O . GLU A 1 389 ? 20.779 4.911 -15.315 1.00 87.12 389 GLU A O 1
ATOM 3013 N N . PRO A 1 390 ? 22.639 5.776 -16.220 1.00 81.75 390 PRO A N 1
ATOM 3014 C CA . PRO A 1 390 ? 23.479 5.350 -15.107 1.00 81.75 390 PRO A CA 1
ATOM 3015 C C . PRO A 1 390 ? 23.118 6.150 -13.845 1.00 81.75 390 PRO A C 1
ATOM 3017 O O . PRO A 1 390 ? 22.855 7.351 -13.914 1.00 81.75 390 PRO A O 1
ATOM 3020 N N . GLN A 1 391 ? 23.122 5.501 -12.681 1.00 78.81 391 GLN A N 1
ATOM 3021 C CA . GLN A 1 391 ? 22.939 6.174 -11.390 1.00 78.81 391 GLN A CA 1
ATOM 3022 C C . GLN A 1 391 ? 24.127 7.084 -11.046 1.00 78.81 391 GLN A C 1
ATOM 3024 O O . GLN A 1 391 ? 23.933 8.199 -10.565 1.00 78.81 391 GLN A O 1
ATOM 3029 N N . ASP A 1 392 ? 25.347 6.592 -11.257 1.00 75.69 392 ASP A N 1
ATOM 3030 C CA . ASP A 1 392 ? 26.592 7.345 -11.106 1.00 75.69 392 ASP A CA 1
ATOM 3031 C C . ASP A 1 392 ? 27.443 7.134 -12.361 1.00 75.69 392 ASP A C 1
ATOM 3033 O O . ASP A 1 392 ? 27.908 6.026 -12.630 1.00 75.69 392 ASP A O 1
ATOM 3037 N N . ILE A 1 393 ? 27.638 8.208 -13.132 1.00 71.88 393 ILE A N 1
ATOM 3038 C CA . ILE A 1 393 ? 28.416 8.202 -14.379 1.00 71.88 393 ILE A CA 1
ATOM 3039 C C . ILE A 1 393 ? 29.902 7.867 -14.163 1.00 71.88 393 ILE A C 1
ATOM 3041 O O . ILE A 1 393 ? 30.603 7.552 -15.126 1.00 71.88 393 ILE A O 1
ATOM 3045 N N . PHE A 1 394 ? 30.399 7.961 -12.925 1.00 72.56 394 PHE A N 1
ATOM 3046 C CA . PHE A 1 394 ? 31.795 7.696 -12.582 1.00 72.56 394 PHE A CA 1
ATOM 3047 C C . PHE A 1 394 ? 32.041 6.268 -12.092 1.00 72.56 394 PHE A C 1
ATOM 3049 O O . PHE A 1 394 ? 33.194 5.826 -12.087 1.00 72.56 394 PHE A O 1
ATOM 3056 N N . ASP A 1 395 ? 30.993 5.522 -11.738 1.00 70.25 395 ASP A N 1
ATOM 3057 C CA . ASP A 1 395 ? 31.113 4.100 -11.435 1.00 70.25 395 ASP A CA 1
ATOM 3058 C C . ASP A 1 395 ? 31.259 3.304 -12.737 1.00 70.25 395 ASP A C 1
ATOM 3060 O O . ASP A 1 395 ? 30.303 2.935 -13.416 1.00 70.25 395 ASP A O 1
ATOM 3064 N N . LYS A 1 396 ? 32.517 3.038 -13.086 1.00 66.69 396 LYS A N 1
ATOM 3065 C CA . LYS A 1 396 ? 32.893 2.245 -14.260 1.00 66.69 396 LYS A CA 1
ATOM 3066 C C . LYS A 1 396 ? 32.863 0.738 -13.997 1.00 66.69 396 LYS A C 1
ATOM 3068 O O . LYS A 1 396 ? 33.182 -0.027 -14.904 1.00 66.69 396 LYS A O 1
ATOM 3073 N N . THR A 1 397 ? 32.564 0.307 -12.769 1.00 70.44 397 THR A N 1
ATOM 3074 C CA . THR A 1 397 ? 32.661 -1.108 -12.383 1.00 70.44 397 THR A CA 1
ATOM 3075 C C . THR A 1 397 ? 31.420 -1.902 -12.769 1.00 70.44 397 THR A C 1
ATOM 3077 O O . THR A 1 397 ? 31.543 -3.077 -13.111 1.00 70.44 397 THR A O 1
ATOM 3080 N N . ASN A 1 398 ? 30.253 -1.253 -12.798 1.00 74.06 398 ASN A N 1
ATOM 3081 C CA . ASN A 1 398 ? 28.979 -1.861 -13.171 1.00 74.06 398 ASN A CA 1
ATOM 3082 C C . ASN A 1 398 ? 28.318 -1.039 -14.291 1.00 74.06 398 ASN A C 1
ATOM 3084 O O . ASN A 1 398 ? 27.655 -0.043 -13.996 1.00 74.06 398 ASN A O 1
ATOM 3088 N N . PRO A 1 399 ? 28.507 -1.401 -15.575 1.00 68.88 399 PRO A N 1
ATOM 3089 C CA . PRO A 1 399 ? 27.903 -0.657 -16.674 1.00 68.88 399 PRO A CA 1
ATOM 3090 C C . PRO A 1 399 ? 26.373 -0.770 -16.654 1.00 68.88 399 PRO A C 1
ATOM 3092 O O . PRO A 1 399 ? 25.808 -1.725 -16.126 1.00 68.88 399 PRO A O 1
ATOM 3095 N N . LEU A 1 400 ? 25.704 0.192 -17.291 1.00 76.69 400 LEU A N 1
ATOM 3096 C CA . LEU A 1 400 ? 24.271 0.120 -17.568 1.00 76.69 400 LEU A CA 1
ATOM 3097 C C . LEU A 1 400 ? 24.002 -1.045 -18.543 1.00 76.69 400 LEU A C 1
ATOM 3099 O O . LEU A 1 400 ? 24.488 -1.013 -19.676 1.00 76.69 400 LEU A O 1
ATOM 3103 N N . ILE A 1 401 ? 23.244 -2.067 -18.129 1.00 79.12 401 ILE A N 1
ATOM 3104 C CA . ILE A 1 401 ? 22.913 -3.233 -18.967 1.00 79.12 401 ILE A CA 1
ATOM 3105 C C . ILE A 1 401 ? 21.398 -3.478 -18.970 1.00 79.12 401 ILE A C 1
ATOM 3107 O O . ILE A 1 401 ? 20.766 -3.667 -17.928 1.00 79.12 401 ILE A O 1
ATOM 3111 N N . LEU A 1 402 ? 20.829 -3.556 -20.174 1.00 81.44 402 LEU A N 1
ATOM 3112 C CA . LEU A 1 402 ? 19.438 -3.925 -20.437 1.00 81.44 402 LEU A CA 1
ATOM 3113 C C . LEU A 1 402 ? 19.384 -5.109 -21.392 1.00 81.44 402 LEU A C 1
ATOM 3115 O O . LEU A 1 402 ? 20.055 -5.109 -22.421 1.00 81.44 402 LEU A O 1
ATOM 3119 N N . THR A 1 403 ? 18.532 -6.083 -21.085 1.00 83.00 403 THR A N 1
ATOM 3120 C CA . THR A 1 403 ? 18.158 -7.138 -22.034 1.00 83.00 403 THR A CA 1
ATOM 3121 C C . THR A 1 403 ? 16.679 -7.022 -22.378 1.00 83.00 403 THR A C 1
ATOM 3123 O O . THR A 1 403 ? 15.831 -7.097 -21.489 1.00 83.00 403 THR A O 1
ATOM 3126 N N . LEU A 1 404 ? 16.387 -6.861 -23.671 1.00 80.56 404 LEU A N 1
ATOM 3127 C CA . LEU A 1 404 ? 15.038 -6.889 -24.237 1.00 80.56 404 LEU A CA 1
ATOM 3128 C C . LEU A 1 404 ? 14.832 -8.211 -24.977 1.00 80.56 404 LEU A C 1
ATOM 3130 O O . LEU A 1 404 ? 15.653 -8.571 -25.821 1.00 80.56 404 LEU A O 1
ATOM 3134 N N . SER A 1 405 ? 13.746 -8.931 -24.697 1.00 83.19 405 SER A N 1
ATOM 3135 C CA . SER A 1 405 ? 13.389 -10.120 -25.483 1.00 83.19 405 SER A CA 1
ATOM 3136 C C . SER A 1 405 ? 11.878 -10.275 -25.633 1.00 83.19 405 SER A C 1
ATOM 3138 O O . SER A 1 405 ? 11.142 -10.190 -24.655 1.00 83.19 405 SER A O 1
ATOM 3140 N N . SER A 1 406 ? 11.419 -10.542 -26.860 1.00 65.38 406 SER A N 1
ATOM 3141 C CA . SER A 1 406 ? 9.988 -10.641 -27.198 1.00 65.38 406 SER A CA 1
ATOM 3142 C C . SER A 1 406 ? 9.192 -9.414 -26.718 1.00 65.38 406 SER A C 1
ATOM 3144 O O . SER A 1 406 ? 8.341 -9.540 -25.842 1.00 65.38 406 SER A O 1
ATOM 3146 N N . CYS A 1 407 ? 9.523 -8.229 -27.236 1.00 66.06 407 CYS A N 1
ATOM 3147 C CA . CYS A 1 407 ? 8.836 -6.969 -26.930 1.00 66.06 407 CYS A CA 1
ATOM 3148 C C . CYS A 1 407 ? 8.085 -6.433 -28.150 1.00 66.06 407 CYS A C 1
ATOM 3150 O O . CYS A 1 407 ? 8.596 -6.663 -29.272 1.00 66.06 407 CYS A O 1
#

Radius of gyration: 23.76 Å; Cα contacts (8 Å, |Δi|>4): 1304; chains: 1; bounding box: 58×42×74 Å

Foldseek 3Di:
DQAADEAEDALEEAEQFAFEDDPPDDDTHNDANEPDDPDLRHAEYEYEHYEYEYDDPDPDAEDERHDHAPDPPDPRAHHEYYAYQYEYEYPEARYAEPYHANEAHYEYEHENYEYYYDYAAYNYEDHEYQEEYEYYQYEYELDAHPDQEQYAYAAYQEYAYENAEYEENPHHENAAEHAEANYHAQHEYAHEAHEYEHYEHAHAEHHEYDHEYQEYAYELYEYENYEYEPNHAHHYAAHYQAYHAYNYEYYQYYYDDQADEDYEPHEHQEHAHAAPAAHEHENYEYEAHATAYYEYNEYDYPDAAHAYEYEYYLYEYDDYEHAYQEENYEYAHAEEEHNYEYEYALYEDEQYYYPPAHEPYEYAYQYQDAHEYEHYYYYNYYRYYHHYDYNDPPPPPGDHHYDYYND

Secondary structure (DSSP, 8-state):
--SPEEEEEES-EEESS-----TT-----SS------SSTTEEEEEEES-EEEE-----SS-EES-EEE--TT---TTEEEEEES-EEEE-STTEEES-EEE-TTEEEEEES-EEEESSS-----EEE-SS-EEEEEEEEES--BSSSEEEEEES-SEEEEEEEEEE--SS--B-SEEEEEEPPTTEEEEEEEEEEES-EE-SS-SEEEEEEEEEEEEES-EEES-EE-TT-EEEEEEEEEEEEEEEEEEES-EES-TT-TT-EEEEEEEEEEPTT--EEEEEEEEES-SSEEEEE--EEESSTT----EEEEEEEEEEEEE-SS-EEEEEEEEEESSS--EEEES-EEEEEEEEEEEEEEEEEEEESSPEEEES-EEEEEEEEEEEEEES-TT--SS---EEEE--

Mean predicted aligned error: 9.5 Å

pLDDT: mean 78.43, std 17.54, range [26.69, 98.5]

InterPro domains:
  IPR011050 Pectin lyase fold/virulence factor [SSF51126] (78-295)

Solvent-accessible surface area (backbone atoms only — not comparable to full-atom values): 19023 Å² total; per-residue (Å²): 139,91,62,81,34,72,48,74,50,64,71,42,79,44,55,71,64,31,58,53,82,55,103,82,59,97,61,94,32,101,40,51,37,56,61,71,74,92,56,97,40,66,37,39,38,37,42,32,48,29,39,37,42,41,68,73,99,66,94,64,78,79,48,61,69,33,33,46,52,47,66,92,85,64,91,51,86,73,29,38,39,38,43,34,43,30,40,38,39,39,64,45,67,64,42,60,28,57,34,35,37,38,33,58,46,24,35,36,40,39,32,51,29,38,42,38,34,78,56,41,24,48,17,35,32,40,41,32,16,54,31,47,38,38,36,34,47,32,39,38,34,30,61,6,13,79,37,56,40,46,30,36,38,30,47,17,46,33,40,38,39,33,41,38,37,39,42,32,25,91,78,24,42,34,45,29,26,42,40,33,40,47,34,27,74,63,11,38,40,40,37,32,36,40,33,41,34,47,33,44,31,59,12,34,29,42,36,36,30,70,37,42,23,45,31,41,34,39,34,57,25,40,39,33,53,28,37,34,31,66,78,22,29,36,32,33,38,42,28,29,41,26,42,40,38,31,51,29,38,41,33,47,35,40,48,80,55,56,81,63,84,83,35,20,49,34,33,33,46,28,40,33,32,38,69,79,45,63,20,36,42,31,46,32,41,40,31,43,33,42,66,26,51,34,37,36,53,26,43,40,76,73,44,94,66,20,44,22,30,42,36,41,34,41,34,38,41,34,58,26,52,34,70,42,65,44,42,34,31,32,38,34,48,37,46,42,90,30,68,37,35,49,35,40,28,56,26,39,40,36,45,36,41,28,77,55,48,28,24,55,35,31,41,24,29,35,23,69,43,47,37,37,40,35,45,34,47,82,40,65,72,42,45,58,44,78,46,78,45,61,59,51,89,81,56,80,86,27,59,77,48,78,47,81,43,70,102

Nearest PDB structures (foldseek):
  4yz0-assembly2_B  TM=4.837E-01  e=5.561E+00  Caldicellulosiruptor bescii DSM 6725
  6kqt-assembly1_A  TM=2.442E-01  e=1.738E+00  Eubacterium ramulus ATCC 29099

Sequence (407 aa):
MTGPQNFTIQNSYIGSYGFMFDAKQLTRADSPLNCQPTDGALQTITLKNNVYNMSLDYTGTPHHGFICSFLEWYPRHSMAVYFLNNTLINIQKTFYRVLLLDVNWATVLVEDNKFLDTTGAVDISQIKTTKDVRIINNLFQNISSTSQNILVIVSTSKVTVTDFYMNGTNSGAVSSAVLNLNMASGAVATLTNIRFTGNLFLGTKAIVSQQLLSEFTLTNSSFTNDQLMQNAIYIDIQQATTISITNTSFTDIQYQNVDDSGAYLIYIAKMMVASGADSYIRNVLFTNIKTNALSFGGFSDLVTGGTGNLILDSVIIKDCSFNSPDSLIASKKFSYSGASQFIIRNTNFTNLNFSKFGNLIELTHNAKLATLITNVVFSNIYGAGVKMEPQDIFDKTNPLILTLSSC

Organism: NCBI:txid151035